Protein AF-A0A926AEH9-F1 (afdb_monomer)

Mean predicted aligned error: 18.4 Å

Nearest PDB structures (foldseek):
  3bgh-assembly1_A  TM=5.879E-01  e=1.615E-04  Helicobacter pylori 26695
  3bgh-assembly1_B  TM=5.789E-01  e=1.282E-04  Helicobacter pylori 26695
  2iqi-assembly6_F  TM=5.357E-01  e=1.524E-04  Xanthomonas campestris pv. campestris
  4uv2-assembly2_J  TM=6.130E-01  e=7.687E-04  Escherichia coli str. K-12 substr. MC4100
  4kwy-assembly1_A  TM=5.107E-01  e=3.423E-04  Caulobacter vibrioides CB15

Secondary structure (DSSP, 8-state):
---------------------------PPP-------PPPP---------EEEEEEEEEEE--TTHHHHHHHHHHHHHHHHHHHHHHTGGG-TTS-TTSHHHHHHHHHTTGGGTEEEEEEEEEEE-SSEEEEEEEEEEEHHHHHHHHHHTT-S---EEEEEE----SSSTTHHHHHHHHHHHHHHHHTT-EE-SSGGG-SEEEEEEEEEEEEEEEEEEETTEEEEEEEEEEEEEEEEEETTT--EEEEEEEEEEEEESSHHHHHHHHHHHHHHHHHHHHHHHHHTPPP--EEEEEEEEE---SHHHHHHHHHHHHTSTTEEEEEEEEEETTEEEEEEEEETTTHHHHHHHHHH-TTTGGG-EEEEEE-SSEEEEEEPPP-PPP-

pLDDT: mean 72.64, std 19.43, range [29.62, 95.75]

Radius of gyration: 34.16 Å; Cα contacts (8 Å, |Δi|>4): 675; chains: 1; bounding box: 111×76×85 Å

Foldseek 3Di:
DDDDDDDDDDDDDDDDDDDDDDDDDDDDDDDDDDDDPDDDPPPPPPPPLPWDKDKFKFKFWQDPVGPVVLVVRRVLRRLLRRLCQQQQVVQVPPPDDDCCVVVVCVSSVCSCPFKDFPDWPDWDDDPTMIMTMTIIIGRLVVSLVVCQVVVVQDQFEEEEDEDEDPDDDPCPLRVLLRVLLVVLLVVSRHHYDHDLVPGQKYKYKYKDWDDWDWDWDQDPVGIAIKIKTKIKMWIFIAGSVPRDTQDIDMFIAIAIDSDPVVRHSVRNSVRSNVVNNVVSSSVSRRNPLQWDWAKEKEAQCPDPVSVVLVLVLLCVQDFFPHKDWDDDPPRMTIITTGGGPVCLVCVQVCCQPPPSNVQFNWHWPDDPSRYTYIYTDHDPPPDD

Structure (mmCIF, N/CA/C/O backbone):
data_AF-A0A926AEH9-F1
#
_entry.id   AF-A0A926AEH9-F1
#
loop_
_atom_site.group_PDB
_atom_site.id
_atom_site.type_symbol
_atom_site.label_atom_id
_atom_site.label_alt_id
_atom_site.label_comp_id
_atom_site.label_asym_id
_atom_site.label_entity_id
_atom_site.label_seq_id
_atom_site.pdbx_PDB_ins_code
_atom_site.Cartn_x
_atom_site.Cartn_y
_atom_site.Cartn_z
_atom_site.occupancy
_atom_site.B_iso_or_equiv
_atom_site.auth_seq_id
_atom_site.auth_comp_id
_atom_site.auth_asym_id
_atom_site.auth_atom_id
_atom_site.pdbx_PDB_model_num
ATOM 1 N N . MET A 1 1 ? 61.933 42.808 -21.089 1.00 45.75 1 MET A N 1
ATOM 2 C CA . MET A 1 1 ? 63.412 42.833 -21.049 1.00 45.75 1 MET A CA 1
ATOM 3 C C . MET A 1 1 ? 63.857 42.773 -19.595 1.00 45.75 1 MET A C 1
ATOM 5 O O . MET A 1 1 ? 63.640 43.756 -18.914 1.00 45.75 1 MET A O 1
ATOM 9 N N . ILE A 1 2 ? 64.408 41.643 -19.134 1.00 37.06 2 ILE A N 1
ATOM 10 C CA . ILE A 1 2 ? 65.297 41.469 -17.962 1.00 37.06 2 ILE A CA 1
ATOM 11 C C . ILE A 1 2 ? 66.024 40.119 -18.168 1.00 37.06 2 ILE A C 1
ATOM 13 O O . ILE A 1 2 ? 65.448 39.181 -18.716 1.00 37.06 2 ILE A O 1
ATOM 17 N N . ARG A 1 3 ? 67.318 40.103 -17.830 1.00 37.69 3 ARG A N 1
ATOM 18 C CA . ARG A 1 3 ? 68.376 39.108 -18.108 1.00 37.69 3 ARG A CA 1
ATOM 19 C C . ARG A 1 3 ? 68.533 38.044 -17.003 1.00 37.69 3 ARG A C 1
ATOM 21 O O . ARG A 1 3 ? 68.368 38.403 -15.846 1.00 37.69 3 ARG A O 1
ATOM 28 N N . SER A 1 4 ? 69.045 36.857 -17.374 1.00 35.19 4 SER A N 1
ATOM 29 C CA . SER A 1 4 ? 70.216 36.093 -16.824 1.00 35.19 4 SER A CA 1
ATOM 30 C C . SER A 1 4 ? 70.003 34.586 -17.141 1.00 35.19 4 SER A C 1
ATOM 32 O O . SER A 1 4 ? 68.894 34.103 -16.964 1.00 35.19 4 SER A O 1
ATOM 34 N N . VAL A 1 5 ? 70.846 33.774 -17.811 1.00 38.03 5 VAL A N 1
ATOM 35 C CA . VAL A 1 5 ? 72.305 33.466 -17.835 1.00 38.03 5 VAL A CA 1
ATOM 36 C C . VAL A 1 5 ? 72.796 32.979 -16.457 1.00 38.03 5 VAL A C 1
ATOM 38 O O . VAL A 1 5 ? 72.728 33.755 -15.515 1.00 38.03 5 VAL A O 1
ATOM 41 N N . VAL A 1 6 ? 73.193 31.710 -16.230 1.00 35.88 6 VAL A N 1
ATOM 42 C CA . VAL A 1 6 ? 74.537 31.070 -16.409 1.00 35.88 6 VAL A CA 1
ATOM 43 C C . VAL A 1 6 ? 74.406 29.602 -15.879 1.00 35.88 6 VAL A C 1
ATOM 45 O O . VAL A 1 6 ? 73.816 29.428 -14.822 1.00 35.88 6 VAL A O 1
ATOM 48 N N . ARG A 1 7 ? 74.682 28.518 -16.642 1.00 33.72 7 ARG A N 1
ATOM 49 C CA . ARG A 1 7 ? 75.944 27.727 -16.858 1.00 33.72 7 ARG A CA 1
ATOM 50 C C . ARG A 1 7 ? 76.294 26.697 -15.735 1.00 33.72 7 ARG A C 1
ATOM 52 O O . ARG A 1 7 ? 76.619 27.112 -14.638 1.00 33.72 7 ARG A O 1
ATOM 59 N N . PHE A 1 8 ? 76.110 25.380 -15.974 1.00 32.62 8 PHE A N 1
ATOM 60 C CA . PHE A 1 8 ? 77.101 24.286 -16.263 1.00 32.62 8 PHE A CA 1
ATOM 61 C C . PHE A 1 8 ? 77.599 23.482 -15.008 1.00 32.62 8 PHE A C 1
ATOM 63 O O . PHE A 1 8 ? 77.404 23.956 -13.895 1.00 32.62 8 PHE A O 1
ATOM 70 N N . PRO A 1 9 ? 78.128 22.238 -15.161 1.00 59.69 9 PRO A N 1
ATOM 71 C CA . PRO A 1 9 ? 77.920 21.054 -14.320 1.00 59.69 9 PRO A CA 1
ATOM 72 C C . PRO A 1 9 ? 79.244 20.523 -13.719 1.00 59.69 9 PRO A C 1
ATOM 74 O O . PRO A 1 9 ? 80.305 21.061 -14.006 1.00 59.69 9 PRO A O 1
ATOM 77 N N . LEU A 1 10 ? 79.187 19.441 -12.938 1.00 35.03 10 LEU A N 1
ATOM 78 C CA . LEU A 1 10 ? 80.292 18.555 -12.507 1.00 35.03 10 LEU A CA 1
ATOM 79 C C . LEU A 1 10 ? 79.585 17.256 -12.036 1.00 35.03 10 LEU A C 1
ATOM 81 O O . LEU A 1 10 ? 78.614 17.355 -11.296 1.00 35.03 10 LEU A O 1
ATOM 85 N N . GLY A 1 11 ? 79.826 16.029 -12.526 1.00 30.83 11 GLY A N 1
ATOM 86 C CA . GLY A 1 11 ? 81.102 15.308 -12.628 1.00 30.83 11 GLY A CA 1
ATOM 87 C C . GLY A 1 11 ? 81.665 15.095 -11.217 1.00 30.83 11 GLY A C 1
ATOM 88 O O . GLY A 1 11 ? 81.949 16.079 -10.560 1.00 30.83 11 GLY A O 1
ATOM 89 N N . SER A 1 12 ? 81.892 13.926 -10.625 1.00 33.25 12 SER A N 1
ATOM 90 C CA . SER A 1 12 ? 81.857 12.505 -10.986 1.00 33.25 12 SER A CA 1
ATOM 91 C C . SER A 1 12 ? 82.331 11.729 -9.729 1.00 33.25 12 SER A C 1
ATOM 93 O O . SER A 1 12 ? 82.948 12.341 -8.861 1.00 33.25 12 SER A O 1
ATOM 95 N N . LEU A 1 13 ? 82.169 10.398 -9.731 1.00 31.88 13 LEU A N 1
ATOM 96 C CA . LEU A 1 13 ? 83.014 9.372 -9.074 1.00 31.88 13 LEU A CA 1
ATOM 97 C C . LEU A 1 13 ? 82.668 8.800 -7.676 1.00 31.88 13 LEU A C 1
ATOM 99 O O . LEU A 1 13 ? 82.542 9.505 -6.682 1.00 31.88 13 LEU A O 1
ATOM 103 N N . SER A 1 14 ? 82.734 7.456 -7.683 1.00 34.81 14 SER A N 1
ATOM 104 C CA . SER A 1 14 ? 83.094 6.493 -6.621 1.00 34.81 14 SER A CA 1
ATOM 105 C C . SER A 1 14 ? 81.955 5.950 -5.747 1.00 34.81 14 SER A C 1
ATOM 107 O O . SER A 1 14 ? 81.398 6.656 -4.922 1.00 34.81 14 SER A O 1
ATOM 109 N N . ALA A 1 15 ? 81.501 4.717 -6.027 1.00 33.94 15 ALA A N 1
ATOM 110 C CA . ALA A 1 15 ? 81.948 3.432 -5.432 1.00 33.94 15 ALA A CA 1
ATOM 111 C C . ALA A 1 15 ? 80.968 3.038 -4.296 1.00 33.94 15 ALA A C 1
ATOM 113 O O . ALA A 1 15 ? 80.579 3.886 -3.513 1.00 33.94 15 ALA A O 1
ATOM 114 N N . THR A 1 16 ? 80.454 1.818 -4.122 1.00 35.19 16 THR A N 1
ATOM 115 C CA . THR A 1 16 ? 81.106 0.503 -4.130 1.00 35.19 16 THR A CA 1
ATOM 116 C C . THR A 1 16 ? 80.019 -0.596 -4.073 1.00 35.19 16 THR A C 1
ATOM 118 O O . THR A 1 16 ? 78.899 -0.340 -3.644 1.00 35.19 16 THR A O 1
ATOM 121 N N . LEU A 1 17 ? 80.397 -1.799 -4.518 1.00 31.06 17 LEU A N 1
ATOM 122 C CA . LEU A 1 17 ? 79.712 -3.101 -4.563 1.00 31.06 17 LEU A CA 1
ATOM 123 C C . LEU A 1 17 ? 78.653 -3.435 -3.490 1.00 31.06 17 LEU A C 1
ATOM 125 O O . LEU A 1 17 ? 78.898 -3.210 -2.312 1.00 31.06 17 LEU A O 1
ATOM 129 N N . ALA A 1 18 ? 77.617 -4.191 -3.897 1.00 35.00 18 ALA A N 1
ATOM 130 C CA . ALA A 1 18 ? 77.317 -5.538 -3.363 1.00 35.00 18 ALA A CA 1
ATOM 131 C C . ALA A 1 18 ? 76.051 -6.156 -4.014 1.00 35.00 18 ALA A C 1
ATOM 133 O O . ALA A 1 18 ? 74.966 -5.619 -3.848 1.00 35.00 18 ALA A O 1
ATOM 134 N N . SER A 1 19 ? 76.242 -7.277 -4.741 1.00 39.41 19 SER A N 1
ATOM 135 C CA . SER A 1 19 ? 75.453 -8.546 -4.756 1.00 39.41 19 SER A CA 1
ATOM 136 C C . SER A 1 19 ? 73.905 -8.500 -4.658 1.00 39.41 19 SER A C 1
ATOM 138 O O . SER A 1 19 ? 73.362 -7.827 -3.802 1.00 39.41 19 SER A O 1
ATOM 140 N N . LEU A 1 20 ? 73.081 -9.277 -5.374 1.00 34.69 20 LEU A N 1
ATOM 141 C CA . LEU A 1 20 ? 73.194 -10.645 -5.898 1.00 34.69 20 LEU A CA 1
ATOM 142 C C . LEU A 1 20 ? 71.941 -10.931 -6.780 1.00 34.69 20 LEU A C 1
ATOM 144 O O . LEU A 1 20 ? 70.878 -10.378 -6.510 1.00 34.69 20 LEU A O 1
ATOM 148 N N . SER A 1 21 ? 72.060 -11.869 -7.731 1.00 40.59 21 SER A N 1
ATOM 149 C CA . SER A 1 21 ? 70.974 -12.656 -8.373 1.00 40.59 21 SER A CA 1
ATOM 150 C C . SER A 1 21 ? 70.329 -12.158 -9.688 1.00 40.59 21 SER A C 1
ATOM 152 O O . SER A 1 21 ? 69.246 -11.583 -9.731 1.00 40.59 21 SER A O 1
ATOM 154 N N . ALA A 1 22 ? 71.029 -12.503 -10.778 1.00 35.66 22 ALA A N 1
ATOM 155 C CA . ALA A 1 22 ? 70.567 -13.085 -12.057 1.00 35.66 22 ALA A CA 1
ATOM 156 C C . ALA A 1 22 ? 69.294 -13.977 -11.965 1.00 35.66 22 ALA A C 1
ATOM 158 O O . ALA A 1 22 ? 69.024 -14.507 -10.894 1.00 35.66 22 ALA A O 1
ATOM 159 N N . LEU A 1 23 ? 68.525 -14.350 -13.003 1.00 33.69 23 LEU A N 1
ATOM 160 C CA . LEU A 1 23 ? 68.394 -14.103 -14.457 1.00 33.69 23 LEU A CA 1
ATOM 161 C C . LEU A 1 23 ? 67.323 -15.129 -14.954 1.00 33.69 23 LEU A C 1
ATOM 163 O O . LEU A 1 23 ? 67.109 -16.136 -14.286 1.00 33.69 23 LEU A O 1
ATOM 167 N N . VAL A 1 24 ? 66.775 -14.934 -16.167 1.00 33.59 24 VAL A N 1
ATOM 168 C CA . VAL A 1 24 ? 66.118 -15.940 -17.058 1.00 33.59 24 VAL A CA 1
ATOM 169 C C . VAL A 1 24 ? 64.623 -16.193 -16.759 1.00 33.59 24 VAL A C 1
ATOM 171 O O . VAL A 1 24 ? 64.276 -16.799 -15.759 1.00 33.59 24 VAL A O 1
ATOM 174 N N . ALA A 1 25 ? 63.654 -15.620 -17.486 1.00 35.09 25 ALA A N 1
ATOM 175 C CA . ALA A 1 25 ? 63.212 -15.900 -18.867 1.00 35.09 25 ALA A CA 1
ATOM 176 C C . ALA A 1 25 ? 62.731 -17.345 -19.120 1.00 35.09 25 ALA A C 1
ATOM 178 O O . ALA A 1 25 ? 63.559 -18.227 -19.291 1.00 35.09 25 ALA A O 1
ATOM 179 N N . GLN A 1 26 ? 61.411 -17.560 -19.237 1.00 33.72 26 GLN A N 1
ATOM 180 C CA . GLN A 1 26 ? 60.750 -18.534 -20.138 1.00 33.72 26 GLN A CA 1
ATOM 181 C C . GLN A 1 26 ? 59.228 -18.509 -19.885 1.00 33.72 26 GLN A C 1
ATOM 183 O O . GLN A 1 26 ? 58.782 -18.578 -18.748 1.00 33.72 26 GLN A O 1
ATOM 188 N N . ALA A 1 27 ? 58.432 -18.132 -20.886 1.00 34.06 27 ALA A N 1
ATOM 189 C CA . ALA A 1 27 ? 57.779 -19.017 -21.861 1.00 34.06 27 ALA A CA 1
ATOM 190 C C . ALA A 1 27 ? 56.334 -19.336 -21.437 1.00 34.06 27 ALA A C 1
ATOM 192 O O . ALA A 1 27 ? 56.092 -20.090 -20.501 1.00 34.06 27 ALA A O 1
ATOM 193 N N . GLN A 1 28 ? 55.371 -18.738 -22.144 1.00 49.34 28 GLN A N 1
ATOM 194 C CA . GLN A 1 28 ? 53.970 -19.154 -22.095 1.00 49.34 28 GLN A CA 1
ATOM 195 C C . GLN A 1 28 ? 53.814 -20.470 -22.874 1.00 49.34 28 GLN A C 1
ATOM 197 O O . GLN A 1 28 ? 54.192 -20.504 -24.047 1.00 49.34 28 GLN A O 1
ATOM 202 N N . PRO A 1 29 ? 53.243 -21.533 -22.282 1.00 49.62 29 PRO A N 1
ATOM 203 C CA . PRO A 1 29 ? 52.754 -22.674 -23.043 1.00 49.62 29 PRO A CA 1
ATOM 204 C C . PRO A 1 29 ? 51.312 -22.436 -23.552 1.00 49.62 29 PRO A C 1
ATOM 206 O O . PRO A 1 29 ? 50.617 -21.544 -23.053 1.00 49.62 29 PRO A O 1
ATOM 209 N N . PRO A 1 30 ? 50.875 -23.190 -24.580 1.00 44.66 30 PRO A N 1
ATOM 210 C CA . PRO A 1 30 ? 49.692 -22.881 -25.378 1.00 44.66 30 PRO A CA 1
ATOM 211 C C . PRO A 1 30 ? 48.374 -23.350 -24.749 1.00 44.66 30 PRO A C 1
ATOM 213 O O . PRO A 1 30 ? 48.335 -24.198 -23.863 1.00 44.66 30 PRO A O 1
ATOM 216 N N . LEU A 1 31 ? 47.289 -22.788 -25.287 1.00 45.12 31 LEU A N 1
ATOM 217 C CA . LEU A 1 31 ? 45.889 -23.138 -25.056 1.00 45.12 31 LEU A CA 1
ATOM 218 C C . LEU A 1 31 ? 45.652 -24.658 -25.099 1.00 45.12 31 LEU A C 1
ATOM 220 O O . LEU A 1 31 ? 45.787 -25.279 -26.152 1.00 45.12 31 LEU A O 1
ATOM 224 N N . SER A 1 32 ? 45.199 -25.225 -23.982 1.00 32.47 32 SER A N 1
ATOM 225 C CA . SER A 1 32 ? 44.570 -26.545 -23.927 1.00 32.47 32 SER A CA 1
ATOM 226 C C . SER A 1 32 ? 43.083 -26.390 -23.616 1.00 32.47 32 SER A C 1
ATOM 228 O O . SER A 1 32 ? 42.678 -26.005 -22.520 1.00 32.47 32 SER A O 1
ATOM 230 N N . VAL A 1 33 ? 42.283 -26.678 -24.641 1.00 42.28 33 VAL A N 1
ATOM 231 C CA . VAL A 1 33 ? 40.850 -26.950 -24.575 1.00 42.28 33 VAL A CA 1
ATOM 232 C C . VAL A 1 33 ? 40.686 -28.350 -23.993 1.00 42.28 33 VAL A C 1
ATOM 234 O O . VAL A 1 33 ? 41.139 -29.290 -24.630 1.00 42.28 33 VAL A O 1
ATOM 237 N N . THR A 1 34 ? 40.085 -28.447 -22.805 1.00 30.30 34 THR A N 1
ATOM 238 C CA . THR A 1 34 ? 39.173 -29.497 -22.297 1.00 30.30 34 THR A CA 1
ATOM 239 C C . THR A 1 34 ? 39.176 -29.411 -20.773 1.00 30.30 34 THR A C 1
ATOM 241 O O . THR A 1 34 ? 40.115 -29.873 -20.139 1.00 30.30 34 THR A O 1
ATOM 244 N N . ASP A 1 35 ? 38.137 -28.824 -20.183 1.00 32.16 35 ASP A N 1
ATOM 245 C CA . ASP A 1 35 ? 37.274 -29.628 -19.321 1.00 32.16 35 ASP A CA 1
ATOM 246 C C . ASP A 1 35 ? 35.941 -28.924 -19.070 1.00 32.16 35 ASP A C 1
ATOM 248 O O . ASP A 1 35 ? 35.861 -27.728 -18.774 1.00 32.16 35 ASP A O 1
ATOM 252 N N . THR A 1 36 ? 34.884 -29.706 -19.233 1.00 42.00 36 THR A N 1
ATOM 253 C CA . THR A 1 36 ? 33.498 -29.364 -18.945 1.00 42.00 36 THR A CA 1
ATOM 254 C C . THR A 1 36 ? 33.350 -29.178 -17.437 1.00 42.00 36 THR A C 1
ATOM 256 O O . THR A 1 36 ? 33.034 -30.109 -16.704 1.00 42.00 36 THR A O 1
ATOM 259 N N . SER A 1 37 ? 33.565 -27.956 -16.962 1.00 34.88 37 SER A N 1
ATOM 260 C CA . SER A 1 37 ? 33.040 -27.504 -15.677 1.00 34.88 37 SER A CA 1
ATOM 261 C C . SER A 1 37 ? 31.656 -26.927 -15.939 1.00 34.88 37 SER A C 1
ATOM 263 O O . SER A 1 37 ? 31.505 -25.815 -16.450 1.00 34.88 37 SER A O 1
ATOM 265 N N . ALA A 1 38 ? 30.642 -27.751 -15.682 1.00 41.53 38 ALA A N 1
ATOM 266 C CA . ALA A 1 38 ? 29.250 -27.347 -15.708 1.00 41.53 38 ALA A CA 1
ATOM 267 C C . ALA A 1 38 ? 29.069 -26.044 -14.903 1.00 41.53 38 ALA A C 1
ATOM 269 O O . ALA A 1 38 ? 29.631 -25.929 -13.808 1.00 41.53 38 ALA A O 1
ATOM 270 N N . PRO A 1 39 ? 28.286 -25.066 -15.397 1.00 43.75 39 PRO A N 1
ATOM 271 C CA . PRO A 1 39 ? 27.885 -23.952 -14.555 1.00 43.75 39 PRO A CA 1
ATOM 272 C C . PRO A 1 39 ? 27.233 -24.528 -13.288 1.00 43.75 39 PRO A C 1
ATOM 274 O O . PRO A 1 39 ? 26.468 -25.496 -13.401 1.00 43.75 39 PRO A O 1
ATOM 277 N N . PRO A 1 40 ? 27.522 -23.985 -12.087 1.00 44.44 40 PRO A N 1
ATOM 278 C CA . PRO A 1 40 ? 26.783 -24.377 -10.895 1.00 44.44 40 PRO A CA 1
ATOM 279 C C . PRO A 1 40 ? 25.294 -24.263 -11.228 1.00 44.44 40 PRO A C 1
ATOM 281 O O . PRO A 1 40 ? 24.922 -23.307 -11.925 1.00 44.44 40 PRO A O 1
ATOM 284 N N . PRO A 1 41 ? 24.452 -25.231 -10.813 1.00 37.28 41 PRO A N 1
ATOM 285 C CA . PRO A 1 41 ? 23.036 -25.163 -11.104 1.00 37.28 41 PRO A CA 1
ATOM 286 C C . PRO A 1 41 ? 22.587 -23.786 -10.652 1.00 37.28 41 PRO A C 1
ATOM 288 O O . PRO A 1 41 ? 22.817 -23.397 -9.505 1.00 37.28 41 PRO A O 1
ATOM 291 N N . VAL A 1 42 ? 22.036 -23.026 -11.598 1.00 36.84 42 VAL A N 1
ATOM 292 C CA . VAL A 1 42 ? 21.240 -21.854 -11.291 1.00 36.84 42 VAL A CA 1
ATOM 293 C C . VAL A 1 42 ? 20.186 -22.361 -10.329 1.00 36.84 42 VAL A C 1
ATOM 295 O O . VAL A 1 42 ? 19.178 -22.941 -10.727 1.00 36.84 42 VAL A O 1
ATOM 298 N N . THR A 1 43 ? 20.464 -22.227 -9.033 1.00 29.62 43 THR A N 1
ATOM 299 C CA . THR A 1 43 ? 19.440 -22.286 -8.018 1.00 29.62 43 THR A CA 1
ATOM 300 C C . THR A 1 43 ? 18.472 -21.241 -8.507 1.00 29.62 43 THR A C 1
ATOM 302 O O . THR A 1 43 ? 18.795 -20.051 -8.533 1.00 29.62 43 THR A O 1
ATOM 305 N N . ALA A 1 44 ? 17.346 -21.707 -9.038 1.00 34.09 44 ALA A N 1
ATOM 306 C CA . ALA A 1 44 ? 16.206 -20.872 -9.277 1.00 34.09 44 ALA A CA 1
ATOM 307 C C . ALA A 1 44 ? 15.962 -20.215 -7.925 1.00 34.09 44 ALA A C 1
ATOM 309 O O . ALA A 1 44 ? 15.451 -20.843 -6.996 1.00 34.09 44 ALA A O 1
ATOM 310 N N . THR A 1 45 ? 16.442 -18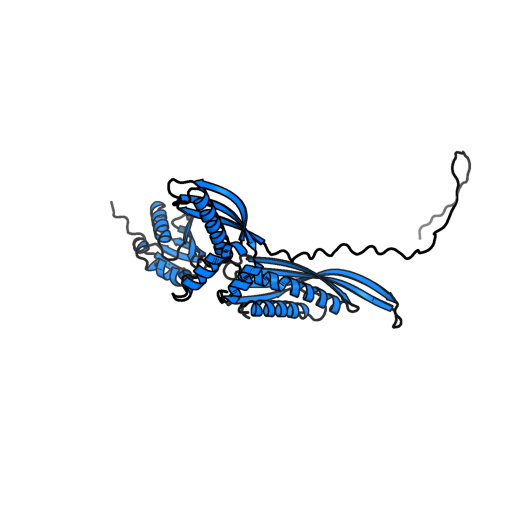.981 -7.785 1.00 29.64 45 THR A N 1
ATOM 311 C CA . THR A 1 45 ? 15.995 -18.066 -6.760 1.00 29.64 45 THR A CA 1
ATOM 312 C C . THR A 1 45 ? 14.526 -17.927 -7.072 1.00 29.64 45 THR A C 1
ATOM 314 O O . THR A 1 45 ? 14.121 -17.129 -7.916 1.00 29.64 45 THR A O 1
ATOM 317 N N . VAL A 1 46 ? 13.742 -18.815 -6.461 1.00 34.00 46 VAL A N 1
ATOM 318 C CA . VAL A 1 46 ? 12.318 -18.653 -6.265 1.00 34.00 46 VAL A CA 1
ATOM 319 C C . VAL A 1 46 ? 12.209 -17.213 -5.815 1.00 34.00 46 VAL A C 1
ATOM 321 O O . VAL A 1 46 ? 12.761 -16.853 -4.771 1.00 34.00 46 VAL A O 1
ATOM 324 N N . ALA A 1 47 ? 11.645 -16.377 -6.695 1.00 36.69 47 ALA A N 1
ATOM 325 C CA . ALA A 1 47 ? 11.407 -14.967 -6.436 1.00 36.69 47 ALA A CA 1
ATOM 326 C C . ALA A 1 47 ? 10.970 -14.865 -4.982 1.00 36.69 47 ALA A C 1
ATOM 328 O O . ALA A 1 47 ? 10.076 -15.650 -4.646 1.00 36.69 47 ALA A O 1
ATOM 329 N N . PRO A 1 48 ? 11.600 -14.021 -4.136 1.00 39.91 48 PRO A N 1
ATOM 330 C CA . PRO A 1 48 ? 11.279 -13.996 -2.723 1.00 39.91 48 PRO A CA 1
ATOM 331 C C . PRO A 1 48 ? 9.769 -13.888 -2.665 1.00 39.91 48 PRO A C 1
ATOM 333 O O . PRO A 1 48 ? 9.197 -12.908 -3.146 1.00 39.91 48 PRO A O 1
ATOM 336 N N . SER A 1 49 ? 9.123 -14.970 -2.226 1.00 46.50 49 SER A N 1
ATOM 337 C CA . SER A 1 49 ? 7.731 -14.912 -1.846 1.00 46.50 49 SER A CA 1
ATOM 338 C C . SER A 1 49 ? 7.751 -13.781 -0.848 1.00 46.50 49 SER A C 1
ATOM 340 O O . SER A 1 49 ? 8.469 -13.885 0.148 1.00 46.50 49 SER A O 1
ATOM 342 N N . GLU A 1 50 ? 7.160 -12.648 -1.207 1.00 61.12 50 GLU A N 1
ATOM 343 C CA . GLU A 1 50 ? 7.200 -11.473 -0.366 1.00 61.12 50 GLU A CA 1
ATOM 344 C C . GLU A 1 50 ? 6.503 -11.915 0.916 1.00 61.12 50 GLU A C 1
ATOM 346 O O . GLU A 1 50 ? 5.321 -12.254 0.920 1.00 61.12 50 GLU A O 1
ATOM 351 N N . VAL A 1 51 ? 7.309 -12.165 1.941 1.00 64.31 51 VAL A N 1
ATOM 352 C CA . VAL A 1 51 ? 6.882 -12.806 3.171 1.00 64.31 51 VAL A CA 1
ATOM 353 C C . VAL A 1 51 ? 6.798 -11.681 4.172 1.00 64.31 51 VAL A C 1
ATOM 355 O O . VAL A 1 51 ? 7.801 -11.046 4.504 1.00 64.31 51 VAL A O 1
ATOM 358 N N . ARG A 1 52 ? 5.581 -11.411 4.630 1.00 69.88 52 ARG A N 1
ATOM 359 C CA . ARG A 1 52 ? 5.327 -10.377 5.623 1.00 69.88 52 ARG A CA 1
ATOM 360 C C . ARG A 1 52 ? 5.250 -11.005 6.999 1.00 69.88 52 ARG A C 1
ATOM 362 O O . ARG A 1 52 ? 4.506 -11.956 7.220 1.00 69.88 52 ARG A O 1
ATOM 369 N N . GLU A 1 53 ? 6.002 -10.448 7.934 1.00 78.88 53 GLU A N 1
ATOM 370 C CA . GLU A 1 53 ? 5.982 -10.888 9.322 1.00 78.88 53 GLU A CA 1
ATOM 371 C C . GLU A 1 53 ? 4.895 -10.142 10.100 1.00 78.88 53 GLU A C 1
ATOM 373 O O . GLU A 1 53 ? 4.879 -8.910 10.143 1.00 78.88 53 GLU A O 1
ATOM 378 N N . VAL A 1 54 ? 3.969 -10.885 10.708 1.00 78.38 54 VAL A N 1
ATOM 379 C CA . VAL A 1 54 ? 2.832 -10.327 11.452 1.00 78.38 54 VAL A CA 1
ATOM 380 C C . VAL A 1 54 ? 2.678 -11.039 12.789 1.00 78.38 54 VAL A C 1
ATOM 382 O O . VAL A 1 54 ? 2.829 -12.255 12.895 1.00 78.38 54 VAL A O 1
ATOM 385 N N . VAL A 1 55 ? 2.367 -10.268 13.832 1.00 81.88 55 VAL A N 1
ATOM 386 C CA . VAL A 1 55 ? 2.090 -10.801 15.169 1.00 81.88 55 VAL A CA 1
ATOM 387 C C . VAL A 1 55 ? 0.584 -10.899 15.388 1.00 81.88 55 VAL A C 1
ATOM 389 O O . VAL A 1 55 ? -0.148 -9.906 15.299 1.00 81.88 55 VAL A O 1
ATOM 392 N N . ALA A 1 56 ? 0.115 -12.097 15.722 1.00 81.25 56 ALA A N 1
ATOM 393 C CA . ALA A 1 56 ? -1.293 -12.378 15.950 1.00 81.25 56 ALA A CA 1
ATOM 394 C C . ALA A 1 56 ? -1.509 -13.212 17.214 1.00 81.25 56 ALA A C 1
ATOM 396 O O . ALA A 1 56 ? -0.611 -13.883 17.718 1.00 81.25 56 ALA A O 1
ATOM 397 N N . THR A 1 57 ? -2.716 -13.112 17.757 1.00 82.88 57 THR A N 1
ATOM 398 C CA . THR A 1 57 ? -3.147 -13.807 18.970 1.00 82.88 57 THR A CA 1
ATOM 399 C C . THR A 1 57 ? -4.312 -14.708 18.617 1.00 82.88 57 THR A C 1
ATOM 401 O O . THR A 1 57 ? -5.202 -14.265 17.895 1.00 82.88 57 THR A O 1
ATOM 404 N N . GLY A 1 58 ? -4.321 -15.933 19.122 1.00 84.56 58 GLY A N 1
ATOM 405 C CA . GLY A 1 58 ? -5.417 -16.880 18.962 1.00 84.56 58 GLY A CA 1
ATOM 406 C C . GLY A 1 58 ? -5.818 -17.466 20.306 1.00 84.56 58 GLY A C 1
ATOM 407 O O . GLY A 1 58 ? -4.988 -17.594 21.207 1.00 84.56 58 GLY A O 1
ATOM 408 N N . THR A 1 59 ? -7.098 -17.789 20.437 1.00 84.81 59 THR A N 1
ATOM 409 C CA . THR A 1 59 ? -7.689 -18.372 21.641 1.00 84.81 59 THR A CA 1
ATOM 410 C C . THR A 1 59 ? -8.467 -19.626 21.266 1.00 84.81 59 THR A C 1
ATOM 412 O O . THR A 1 59 ? -9.100 -19.674 20.210 1.00 84.81 59 THR A O 1
ATOM 415 N N . ALA A 1 60 ? -8.413 -20.652 22.111 1.00 85.31 60 ALA A N 1
ATOM 416 C CA . ALA A 1 60 ? -9.215 -21.861 21.942 1.00 85.31 60 ALA A CA 1
ATOM 417 C C . ALA A 1 60 ? -9.612 -22.453 23.295 1.00 85.31 60 ALA A C 1
ATOM 419 O O . ALA A 1 60 ? -8.826 -22.429 24.242 1.00 85.31 60 ALA A O 1
ATOM 420 N N . ALA A 1 61 ? -10.829 -22.990 23.377 1.00 84.56 61 ALA A N 1
ATOM 421 C CA . ALA A 1 61 ? -11.342 -23.622 24.587 1.00 84.56 61 ALA A CA 1
ATOM 422 C C . ALA A 1 61 ? -10.655 -24.970 24.860 1.00 84.56 61 ALA A C 1
ATOM 424 O O . ALA A 1 61 ? -10.339 -25.725 23.934 1.00 84.56 61 ALA A O 1
ATOM 425 N N . ILE A 1 62 ? -10.447 -25.282 26.139 1.00 82.75 62 ILE A N 1
ATOM 426 C CA . ILE A 1 62 ? -9.912 -26.568 26.591 1.00 82.75 62 ILE A CA 1
ATOM 427 C C . ILE A 1 62 ? -11.077 -27.559 26.667 1.00 82.75 62 ILE A C 1
ATOM 429 O O . ILE A 1 62 ? -11.802 -27.615 27.653 1.00 82.75 62 ILE A O 1
ATOM 433 N N . GLY A 1 63 ? -11.291 -28.300 25.578 1.00 76.50 63 GLY A N 1
ATOM 434 C CA . GLY A 1 63 ? -12.309 -29.351 25.487 1.00 76.50 63 GLY A CA 1
ATOM 435 C C . GLY A 1 63 ? -11.785 -30.745 25.855 1.00 76.50 63 GLY A C 1
ATOM 436 O O . GLY A 1 63 ? -10.734 -30.903 26.475 1.00 76.50 63 GLY A O 1
ATOM 437 N N . THR A 1 64 ? -12.481 -31.784 25.387 1.00 68.88 64 THR A N 1
ATOM 438 C CA . THR A 1 64 ? -12.159 -33.205 25.645 1.00 68.88 64 THR A CA 1
ATOM 439 C C . THR A 1 64 ? -10.774 -33.646 25.152 1.00 68.88 64 THR A C 1
ATOM 441 O O . THR A 1 64 ? -10.235 -34.629 25.649 1.00 68.88 64 THR A O 1
ATOM 444 N N . GLY A 1 65 ? -10.167 -32.911 24.212 1.00 69.81 65 GLY A N 1
ATOM 445 C CA . GLY A 1 65 ? -8.810 -33.155 23.699 1.00 69.81 65 GLY A CA 1
ATOM 446 C C . GLY A 1 65 ? -7.669 -32.586 24.559 1.00 69.81 65 GLY A C 1
ATOM 447 O O . GLY A 1 65 ? -6.502 -32.704 24.180 1.00 69.81 65 GLY A O 1
ATOM 448 N N . GLY A 1 66 ? -7.983 -31.948 25.691 1.00 83.31 66 GLY A N 1
ATOM 449 C CA . GLY A 1 66 ? -7.004 -31.415 26.638 1.00 83.31 66 GLY A CA 1
ATOM 450 C C . GLY A 1 66 ? -6.218 -30.193 26.141 1.00 83.31 66 GLY A C 1
ATOM 451 O O . GLY A 1 66 ? -6.467 -29.628 25.072 1.00 83.31 66 GLY A O 1
ATOM 452 N N . VAL A 1 67 ? -5.233 -29.779 26.944 1.00 82.56 67 VAL A N 1
ATOM 453 C CA . VAL A 1 67 ? -4.448 -28.546 26.733 1.00 82.56 67 VAL A CA 1
ATOM 454 C C . VAL A 1 67 ? -3.666 -28.570 25.415 1.00 82.56 67 VAL A C 1
ATOM 456 O O . VAL A 1 67 ? -3.543 -27.541 24.757 1.00 82.56 67 VAL A O 1
ATOM 459 N N . LEU A 1 68 ? -3.175 -29.736 24.975 1.00 83.88 68 LEU A N 1
ATOM 460 C CA . LEU A 1 68 ? -2.415 -29.855 23.725 1.00 83.88 68 LEU A CA 1
ATOM 461 C C . LEU A 1 68 ? -3.289 -29.615 22.483 1.00 83.88 68 LEU A C 1
ATOM 463 O O . LEU A 1 68 ? -2.854 -28.935 21.551 1.00 83.88 68 LEU A O 1
ATOM 467 N N . ALA A 1 69 ? -4.516 -30.143 22.466 1.00 82.31 69 ALA A N 1
ATOM 468 C CA . ALA A 1 69 ? -5.455 -29.900 21.374 1.00 82.31 69 ALA A CA 1
ATOM 469 C C . ALA A 1 69 ? -5.900 -28.431 21.348 1.00 82.31 69 ALA A C 1
ATOM 471 O O . ALA A 1 69 ? -5.905 -27.811 20.284 1.00 82.31 69 ALA A O 1
ATOM 472 N N . ALA A 1 70 ? -6.178 -27.852 22.521 1.00 83.19 70 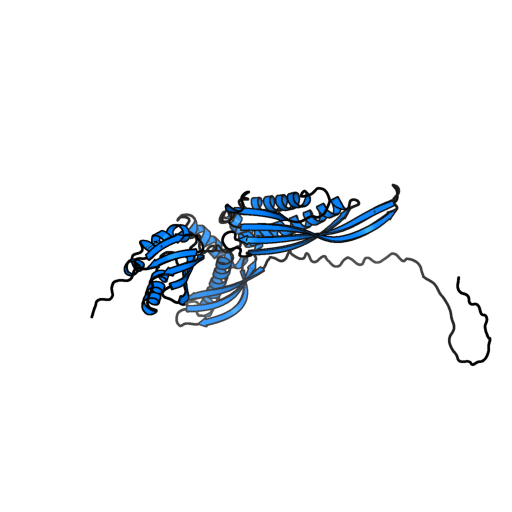ALA A N 1
ATOM 473 C CA . ALA A 1 70 ? -6.497 -26.433 22.654 1.00 83.19 70 ALA A CA 1
ATOM 474 C C . ALA A 1 70 ? -5.336 -25.538 22.193 1.00 83.19 70 ALA A C 1
ATOM 476 O O . ALA A 1 70 ? -5.558 -24.572 21.470 1.00 83.19 70 ALA A O 1
ATOM 477 N N . ARG A 1 71 ? -4.085 -25.891 22.511 1.00 83.88 71 ARG A N 1
ATOM 478 C CA . ARG A 1 71 ? -2.891 -25.179 22.031 1.00 83.88 71 ARG A CA 1
ATOM 479 C C . ARG A 1 71 ? -2.807 -25.176 20.506 1.00 83.88 71 ARG A C 1
ATOM 481 O O . ARG A 1 71 ? -2.676 -24.107 19.920 1.00 83.88 71 ARG A O 1
ATOM 488 N N . ARG A 1 72 ? -2.933 -26.340 19.856 1.00 83.56 72 ARG A N 1
ATOM 489 C CA . ARG A 1 72 ? -2.905 -26.435 18.382 1.00 83.56 72 ARG A CA 1
ATOM 490 C C . ARG A 1 72 ? -4.052 -25.654 17.737 1.00 83.56 72 ARG A C 1
ATOM 492 O O . ARG A 1 72 ? -3.844 -24.965 16.744 1.00 83.56 72 ARG A O 1
ATOM 499 N N . ALA A 1 73 ? -5.246 -25.701 18.328 1.00 82.31 73 ALA A N 1
ATOM 500 C CA . ALA A 1 73 ? -6.394 -24.931 17.856 1.00 82.31 73 ALA A CA 1
ATOM 501 C C . ALA A 1 73 ? -6.196 -23.412 18.026 1.00 82.31 73 ALA A C 1
ATOM 503 O O . ALA A 1 73 ? -6.554 -22.640 17.135 1.00 82.31 73 ALA A O 1
ATOM 504 N N . ALA A 1 74 ? -5.585 -22.977 19.132 1.00 83.25 74 ALA A N 1
ATOM 505 C CA . ALA A 1 74 ? -5.252 -21.577 19.378 1.00 83.25 74 ALA A CA 1
ATOM 506 C C . ALA A 1 74 ? -4.151 -21.077 18.429 1.00 83.25 74 ALA A C 1
ATOM 508 O O . ALA A 1 74 ? -4.237 -19.953 17.942 1.00 83.25 74 ALA A O 1
ATOM 509 N N . GLU A 1 75 ? -3.154 -21.906 18.107 1.00 82.81 75 GLU A N 1
ATOM 510 C CA . GLU A 1 75 ? -2.139 -21.607 17.088 1.00 82.81 75 GLU A CA 1
ATOM 511 C C . GLU A 1 75 ? -2.756 -21.465 15.696 1.00 82.81 75 GLU A C 1
ATOM 513 O O . GLU A 1 75 ? -2.503 -20.468 15.020 1.00 82.81 75 GLU A O 1
ATOM 518 N N . ALA A 1 76 ? -3.625 -22.397 15.297 1.00 79.44 76 ALA A N 1
ATOM 519 C CA . ALA A 1 76 ? -4.360 -22.305 14.038 1.00 79.44 76 ALA A CA 1
ATOM 520 C C . ALA A 1 76 ? -5.222 -21.031 13.982 1.00 79.44 76 ALA A C 1
ATOM 522 O O . ALA A 1 76 ? -5.216 -20.317 12.978 1.00 79.44 76 ALA A O 1
ATOM 523 N N . GLN A 1 77 ? -5.900 -20.675 15.080 1.00 81.38 77 GLN A N 1
ATOM 524 C CA . GLN A 1 77 ? -6.638 -19.413 15.179 1.00 81.38 77 GLN A CA 1
ATOM 525 C C . GLN A 1 77 ? -5.717 -18.190 15.085 1.00 81.38 77 GLN A C 1
ATOM 527 O O . GLN A 1 77 ? -6.079 -17.193 14.466 1.00 81.38 77 GLN A O 1
ATOM 532 N N . ALA A 1 78 ? -4.526 -18.244 15.676 1.00 81.81 78 ALA A N 1
ATOM 533 C CA . ALA A 1 78 ? -3.572 -17.147 15.619 1.00 81.81 78 ALA A CA 1
ATOM 534 C C . ALA A 1 78 ? -3.021 -16.952 14.194 1.00 81.81 78 ALA A C 1
ATOM 536 O O . ALA A 1 78 ? -2.925 -15.813 13.739 1.00 81.81 78 ALA A O 1
ATOM 537 N N . LEU A 1 79 ? -2.726 -18.036 13.465 1.00 80.94 79 LEU A N 1
ATOM 538 C CA . LEU A 1 79 ? -2.329 -17.985 12.051 1.00 80.94 79 LEU A CA 1
ATOM 539 C C . LEU A 1 79 ? -3.457 -17.435 11.166 1.00 80.94 79 LEU A C 1
ATOM 541 O O . LEU A 1 79 ? -3.200 -16.559 10.341 1.00 80.94 79 LEU A O 1
ATOM 545 N N . ARG A 1 80 ? -4.712 -17.852 11.395 1.00 76.44 80 ARG A N 1
ATOM 546 C CA . ARG A 1 80 ? -5.895 -17.256 10.742 1.00 76.44 80 ARG A CA 1
ATOM 547 C C . ARG A 1 80 ? -5.959 -15.750 10.964 1.00 76.44 80 ARG A C 1
ATOM 549 O O . ARG A 1 80 ? -5.972 -14.983 10.006 1.00 76.44 80 ARG A O 1
ATOM 556 N N . ASN A 1 81 ? -5.881 -15.325 12.221 1.00 76.81 81 ASN A N 1
ATOM 557 C CA . ASN A 1 81 ? -5.905 -13.912 12.584 1.00 76.81 81 ASN A CA 1
ATOM 558 C C . ASN A 1 81 ? -4.725 -13.138 11.962 1.00 76.81 81 ASN A C 1
ATOM 560 O O . ASN A 1 81 ? -4.855 -11.949 11.676 1.00 76.81 81 ASN A O 1
ATOM 564 N N . ALA A 1 82 ? -3.570 -13.777 11.738 1.00 77.12 82 ALA A N 1
ATOM 565 C CA . ALA A 1 82 ? -2.441 -13.164 11.039 1.00 77.12 82 ALA A CA 1
ATOM 566 C C . ALA A 1 82 ? -2.740 -12.932 9.550 1.00 77.12 82 ALA A C 1
ATOM 568 O O . ALA A 1 82 ? -2.483 -11.836 9.048 1.00 77.12 82 ALA A O 1
ATOM 569 N N . VAL A 1 83 ? -3.321 -13.918 8.857 1.00 73.25 83 VAL A N 1
ATOM 570 C CA . VAL A 1 83 ? -3.760 -13.782 7.455 1.00 73.25 83 VAL A CA 1
ATOM 571 C C . VAL A 1 83 ? -4.842 -12.708 7.340 1.00 73.25 83 VAL A C 1
ATOM 573 O O . VAL A 1 83 ? -4.753 -11.828 6.486 1.00 73.25 83 VAL A O 1
ATOM 576 N N . GLU A 1 84 ? -5.821 -12.701 8.239 1.00 69.25 84 GLU A N 1
ATOM 577 C CA . GLU A 1 84 ? -6.905 -11.710 8.259 1.00 69.25 84 GLU A CA 1
ATOM 578 C C . GLU A 1 84 ? -6.396 -10.285 8.504 1.00 69.25 84 GLU A C 1
ATOM 580 O O . GLU A 1 84 ? -6.773 -9.365 7.781 1.00 69.25 84 GLU A O 1
ATOM 585 N N . LYS A 1 85 ? -5.483 -10.089 9.465 1.00 69.75 85 LYS A N 1
ATOM 586 C CA . LYS A 1 85 ? -4.831 -8.787 9.698 1.00 69.75 85 LYS A CA 1
ATOM 587 C C . LYS A 1 85 ? -3.986 -8.329 8.514 1.00 69.75 85 LYS A C 1
ATOM 589 O O . LYS A 1 85 ? -3.849 -7.130 8.292 1.00 69.75 85 LYS A O 1
ATOM 594 N N . THR A 1 86 ? -3.409 -9.273 7.775 1.00 68.31 86 THR A N 1
ATOM 595 C CA . THR A 1 86 ? -2.601 -8.977 6.586 1.00 68.31 86 THR A CA 1
ATOM 596 C C . THR A 1 86 ? -3.474 -8.589 5.394 1.00 68.31 86 THR A C 1
ATOM 598 O O . THR A 1 86 ? -3.086 -7.724 4.622 1.00 68.31 86 THR A O 1
ATOM 601 N N . THR A 1 87 ? -4.653 -9.198 5.260 1.00 60.53 87 THR A N 1
ATOM 602 C CA . THR A 1 87 ? -5.576 -9.010 4.123 1.00 60.53 87 THR A CA 1
ATOM 603 C C . THR A 1 87 ? -6.662 -7.964 4.352 1.00 60.53 87 THR A C 1
ATOM 605 O O . THR A 1 87 ? -7.288 -7.519 3.397 1.00 60.53 87 THR A O 1
ATOM 608 N N . GLY A 1 88 ? -6.936 -7.584 5.602 1.00 55.41 88 GLY A N 1
ATOM 609 C CA . GLY A 1 88 ? -8.018 -6.655 5.940 1.00 55.41 88 GLY A CA 1
ATOM 610 C C . GLY A 1 88 ? -9.434 -7.231 5.771 1.00 55.41 88 GLY A C 1
ATOM 611 O O . GLY A 1 88 ? -10.405 -6.477 5.816 1.00 55.41 88 GLY A O 1
ATOM 612 N N . VAL A 1 89 ? -9.588 -8.554 5.602 1.00 51.44 89 VAL A N 1
ATOM 613 C CA . VAL A 1 89 ? -10.897 -9.227 5.411 1.00 51.44 89 VAL A CA 1
ATOM 614 C C . VAL A 1 89 ? -11.841 -9.032 6.607 1.00 51.44 89 VAL A C 1
ATOM 616 O O . VAL A 1 89 ? -13.059 -9.124 6.456 1.00 51.44 89 VAL A O 1
ATOM 619 N N . PHE A 1 90 ? -11.317 -8.659 7.777 1.00 38.69 90 PHE A N 1
ATOM 620 C CA . PHE A 1 90 ? -12.126 -8.433 8.975 1.00 38.69 90 PHE A CA 1
ATOM 621 C C . PHE A 1 90 ? -13.091 -7.230 8.872 1.00 38.69 90 PHE A C 1
ATOM 623 O O . PHE A 1 90 ? -14.029 -7.150 9.661 1.00 38.69 90 PHE A O 1
ATOM 630 N N . VAL A 1 91 ? -12.930 -6.315 7.901 1.00 41.91 91 VAL A N 1
ATOM 631 C CA . VAL A 1 91 ? -13.709 -5.050 7.863 1.00 41.91 91 VAL A CA 1
ATOM 632 C C . VAL A 1 91 ? -14.577 -4.860 6.617 1.00 41.91 91 VAL A C 1
ATOM 634 O O . VAL A 1 91 ? -15.276 -3.862 6.457 1.00 41.91 91 VAL A O 1
ATOM 637 N N . SER A 1 92 ? -14.692 -5.880 5.772 1.00 35.38 92 SER A N 1
ATOM 638 C CA . SER A 1 92 ? -15.732 -5.912 4.729 1.00 35.38 92 SER A CA 1
ATOM 639 C C . SER A 1 92 ? -17.030 -6.583 5.210 1.00 35.38 92 SER A C 1
ATOM 641 O O . SER A 1 92 ? -17.766 -7.152 4.412 1.00 35.38 92 SER A O 1
ATOM 643 N N . ALA A 1 93 ? -17.365 -6.495 6.505 1.00 32.34 93 ALA A N 1
ATOM 644 C CA . ALA A 1 93 ? -18.649 -6.973 7.038 1.00 32.34 93 ALA A CA 1
ATOM 645 C C . ALA A 1 93 ? -19.861 -6.135 6.568 1.00 32.34 93 ALA A C 1
ATOM 647 O O . ALA A 1 93 ? -21.002 -6.461 6.891 1.00 32.34 93 ALA A O 1
ATOM 648 N N . ARG A 1 94 ? -19.634 -5.064 5.788 1.00 37.28 94 ARG A N 1
ATOM 649 C CA . ARG A 1 94 ? -20.689 -4.169 5.293 1.00 37.28 94 ARG A CA 1
ATOM 650 C C . ARG A 1 94 ? -21.076 -4.341 3.822 1.00 37.28 94 ARG A C 1
ATOM 652 O O . ARG A 1 94 ? -21.779 -3.488 3.290 1.00 37.28 94 ARG A O 1
ATOM 659 N N . THR A 1 95 ? -20.733 -5.459 3.183 1.00 36.47 95 THR A N 1
ATOM 660 C CA . THR A 1 95 ? -21.393 -5.862 1.926 1.00 36.47 95 THR A CA 1
ATOM 661 C C . THR A 1 95 ? -22.169 -7.166 2.139 1.00 36.47 95 THR A C 1
ATOM 663 O O . THR A 1 95 ? -21.689 -8.259 1.876 1.00 36.47 95 THR A O 1
ATOM 666 N N . LEU A 1 96 ? -23.358 -6.998 2.725 1.00 36.34 96 LEU A N 1
ATOM 667 C CA . LEU A 1 96 ? -24.570 -7.832 2.665 1.00 36.34 96 LEU A CA 1
ATOM 668 C C . LEU A 1 96 ? -24.426 -9.367 2.451 1.00 36.34 96 LEU A C 1
ATOM 670 O O . LEU A 1 96 ? -24.262 -9.884 1.350 1.00 36.34 96 LEU A O 1
ATOM 674 N N . THR A 1 97 ? -24.588 -10.084 3.568 1.00 48.19 97 THR A N 1
ATOM 675 C CA . THR A 1 97 ? -25.508 -11.218 3.851 1.00 48.19 97 THR A CA 1
ATOM 676 C C . THR A 1 97 ? -25.683 -12.454 2.954 1.00 48.19 97 THR A C 1
ATOM 678 O O . THR A 1 97 ? -26.438 -13.326 3.378 1.00 48.19 97 THR A O 1
ATOM 681 N N . GLN A 1 98 ? -24.992 -12.653 1.826 1.00 38.44 98 GLN A N 1
ATOM 682 C CA . GLN A 1 98 ? -25.137 -13.926 1.072 1.00 38.44 98 GLN A CA 1
ATOM 683 C C . GLN A 1 98 ? -23.837 -14.689 0.773 1.00 38.44 98 GLN A C 1
ATOM 685 O O . GLN A 1 98 ? -23.865 -15.916 0.740 1.00 38.44 98 GLN A O 1
ATOM 690 N N . ASN A 1 99 ? -22.676 -14.027 0.711 1.00 36.25 99 ASN A N 1
ATOM 691 C CA . ASN A 1 99 ? -21.402 -14.704 0.395 1.00 36.25 99 ASN A CA 1
ATOM 692 C C . ASN A 1 99 ? -20.468 -14.919 1.602 1.00 36.25 99 ASN A C 1
ATOM 694 O O . ASN A 1 99 ? -19.432 -15.571 1.477 1.00 36.25 99 ASN A O 1
ATOM 698 N N . TYR A 1 100 ? -20.827 -14.421 2.791 1.00 38.16 100 TYR A N 1
ATOM 699 C CA . TYR A 1 100 ? -19.956 -14.473 3.974 1.00 38.16 100 TYR A CA 1
ATOM 700 C C . TYR A 1 100 ? -19.727 -15.896 4.496 1.00 38.16 100 TYR A C 1
ATOM 702 O O . TYR A 1 100 ? -18.626 -16.206 4.937 1.00 38.16 100 TYR A O 1
ATOM 710 N N . VAL A 1 101 ? -20.727 -16.782 4.409 1.00 44.62 101 VAL A N 1
ATOM 711 C CA . VAL A 1 101 ? -20.564 -18.179 4.845 1.00 44.62 101 VAL A CA 1
ATOM 712 C C . VAL A 1 101 ? -19.530 -18.882 3.968 1.00 44.62 101 VAL A C 1
ATOM 714 O O . VAL A 1 101 ? -18.623 -19.490 4.508 1.00 44.62 101 VAL A O 1
ATOM 717 N N . LEU A 1 102 ? -19.574 -18.702 2.644 1.00 46.12 102 LEU A N 1
ATOM 718 C CA . LEU A 1 102 ? -18.633 -19.330 1.708 1.00 46.12 102 LEU A CA 1
ATOM 719 C C . LEU A 1 102 ? -17.215 -18.744 1.801 1.00 46.12 102 LEU A C 1
ATOM 721 O O . LEU A 1 102 ? -16.240 -19.487 1.734 1.00 46.12 102 LEU A O 1
ATOM 725 N N . VAL A 1 103 ? -17.080 -17.428 1.987 1.00 40.88 103 VAL A N 1
ATOM 726 C CA . VAL A 1 103 ? -15.770 -16.764 2.120 1.00 40.88 103 VAL A CA 1
ATOM 727 C C . VAL A 1 103 ? -15.122 -17.076 3.466 1.00 40.88 103 VAL A C 1
ATOM 729 O O . VAL A 1 103 ? -13.940 -17.426 3.507 1.00 40.88 103 VAL A O 1
ATOM 732 N N . ARG A 1 104 ? -15.894 -17.001 4.562 1.00 40.34 104 ARG A N 1
ATOM 733 C CA . ARG A 1 104 ? -15.430 -17.407 5.892 1.00 40.34 104 ARG A CA 1
ATOM 734 C C . ARG A 1 104 ? -15.012 -18.864 5.858 1.00 40.34 104 ARG A C 1
ATOM 736 O O . ARG A 1 104 ? -13.923 -19.161 6.324 1.00 40.34 104 ARG A O 1
ATOM 743 N N . ASP A 1 105 ? -15.817 -19.745 5.268 1.00 46.03 105 ASP A N 1
ATOM 744 C CA . ASP A 1 105 ? -15.492 -21.166 5.187 1.00 46.03 105 ASP A CA 1
ATOM 745 C C . ASP A 1 105 ? -14.197 -21.377 4.384 1.00 46.03 105 ASP A C 1
ATOM 747 O O . ASP A 1 105 ? -13.243 -21.934 4.908 1.00 46.03 105 ASP A O 1
ATOM 751 N N . GLN A 1 106 ? -14.043 -20.774 3.199 1.00 46.19 106 GLN A N 1
ATOM 752 C CA . GLN A 1 106 ? -12.853 -20.987 2.361 1.00 46.19 106 GLN A CA 1
ATOM 753 C C . GLN A 1 106 ? -11.536 -20.396 2.900 1.00 46.19 106 GLN A C 1
ATOM 755 O O . GLN A 1 106 ? -10.483 -21.002 2.680 1.00 46.19 106 GLN A O 1
ATOM 760 N N . VAL A 1 107 ? -11.563 -19.257 3.605 1.00 47.91 107 VAL A N 1
ATOM 761 C CA . VAL A 1 107 ? -10.378 -18.716 4.308 1.00 47.91 107 VAL A CA 1
ATOM 762 C C . VAL A 1 107 ? -10.080 -19.550 5.562 1.00 47.91 107 VAL A C 1
ATOM 764 O O . VAL A 1 107 ? -8.920 -19.857 5.840 1.00 47.91 107 VAL A O 1
ATOM 767 N N . THR A 1 108 ? -11.118 -20.003 6.275 1.00 45.50 108 THR A N 1
ATOM 768 C CA . THR A 1 108 ? -10.991 -20.807 7.505 1.00 45.50 108 THR A CA 1
ATOM 769 C C . THR A 1 108 ? -10.475 -22.221 7.232 1.00 45.50 108 THR A C 1
ATOM 771 O O . THR A 1 108 ? -9.701 -22.731 8.042 1.00 45.50 108 THR A O 1
ATOM 774 N N . THR A 1 109 ? -10.834 -22.844 6.100 1.00 49.72 109 THR A N 1
ATOM 775 C CA . THR A 1 109 ? -10.408 -24.213 5.745 1.00 49.72 109 THR A CA 1
ATOM 776 C C . THR A 1 109 ? -8.957 -24.289 5.244 1.00 49.72 109 THR A C 1
ATOM 778 O O . THR A 1 109 ? -8.403 -25.382 5.196 1.00 49.72 109 THR A O 1
ATOM 781 N N . ARG A 1 110 ? -8.324 -23.176 4.825 1.00 55.41 110 ARG A N 1
ATOM 782 C CA . ARG A 1 110 ? -7.000 -23.211 4.152 1.00 55.41 110 ARG A CA 1
ATOM 783 C C . ARG A 1 110 ? -5.991 -22.133 4.576 1.00 55.41 110 ARG A C 1
ATOM 785 O O . ARG A 1 110 ? -4.944 -22.019 3.942 1.00 55.41 110 ARG A O 1
ATOM 792 N N . ALA A 1 111 ? -6.243 -21.381 5.652 1.00 51.69 111 ALA A N 1
ATOM 793 C CA . ALA A 1 111 ? -5.299 -20.387 6.191 1.00 51.69 111 ALA A CA 1
ATOM 794 C C . ALA A 1 111 ? -3.890 -20.950 6.481 1.00 51.69 111 ALA A C 1
ATOM 796 O O . ALA A 1 111 ? -2.905 -20.219 6.382 1.00 51.69 111 ALA A O 1
ATOM 797 N N . GLU A 1 112 ? -3.790 -22.253 6.763 1.00 56.38 112 GLU A N 1
ATOM 798 C CA . GLU A 1 112 ? -2.530 -22.980 6.978 1.00 56.38 112 GLU A CA 1
ATOM 799 C C . GLU A 1 112 ? -1.589 -22.957 5.758 1.00 56.38 112 GLU A C 1
ATOM 801 O O . GLU A 1 112 ? -0.381 -23.095 5.916 1.00 56.38 112 GLU A O 1
ATOM 806 N N . GLY A 1 113 ? -2.111 -22.735 4.543 1.00 61.16 113 GLY A N 1
ATOM 807 C CA . GLY A 1 113 ? -1.306 -22.664 3.317 1.00 61.16 113 GLY A CA 1
ATOM 808 C C . GLY A 1 113 ? -0.701 -21.288 3.016 1.00 61.16 113 GLY A C 1
ATOM 809 O O . GLY A 1 113 ? 0.172 -21.188 2.158 1.00 61.16 113 GLY A O 1
ATOM 810 N N . PHE A 1 114 ? -1.158 -20.228 3.694 1.00 65.56 114 PHE A N 1
ATOM 811 C CA . PHE A 1 114 ? -0.746 -18.843 3.414 1.00 65.56 114 PHE A CA 1
ATOM 812 C C . PHE A 1 114 ? 0.085 -18.217 4.535 1.00 65.56 114 PHE A C 1
ATOM 814 O O . PHE A 1 114 ? 0.782 -17.233 4.291 1.00 65.56 114 PHE A O 1
ATOM 821 N N . ALA A 1 115 ? 0.015 -18.765 5.750 1.00 69.69 115 ALA A N 1
ATOM 822 C CA . ALA A 1 115 ? 0.795 -18.313 6.891 1.00 69.69 115 ALA A CA 1
ATOM 823 C C . ALA A 1 115 ? 1.524 -19.480 7.550 1.00 69.69 115 ALA A C 1
ATOM 825 O O . ALA A 1 115 ? 0.908 -20.470 7.938 1.00 69.69 115 ALA A O 1
ATOM 826 N N . THR A 1 116 ? 2.831 -19.330 7.738 1.00 75.56 116 THR A N 1
ATOM 827 C CA . THR A 1 116 ? 3.660 -20.287 8.468 1.00 75.56 116 THR A CA 1
ATOM 828 C C . THR A 1 116 ? 4.037 -19.727 9.835 1.00 75.56 116 THR A C 1
ATOM 830 O O . THR A 1 116 ? 4.306 -18.534 10.003 1.00 75.56 116 THR A O 1
ATOM 833 N N . LEU A 1 117 ? 4.021 -20.589 10.853 1.00 74.81 117 LEU A N 1
ATOM 834 C CA . LEU A 1 117 ? 4.457 -20.225 12.197 1.00 74.81 117 LEU A CA 1
ATOM 835 C C . LEU A 1 117 ? 5.976 -20.008 12.187 1.00 74.81 117 LEU A C 1
ATOM 837 O O . LEU A 1 117 ? 6.726 -20.948 11.941 1.00 74.81 117 LEU A O 1
ATOM 841 N N . LYS A 1 118 ? 6.428 -18.785 12.483 1.00 79.31 118 LYS A N 1
ATOM 842 C CA . LYS A 1 118 ? 7.855 -18.482 12.667 1.00 79.31 118 LYS A CA 1
ATOM 843 C C . LYS A 1 118 ? 8.299 -18.831 14.078 1.00 79.31 118 LYS A C 1
ATOM 845 O O . LYS A 1 118 ? 9.306 -19.494 14.280 1.00 79.31 118 LYS A O 1
ATOM 850 N N . GLU A 1 119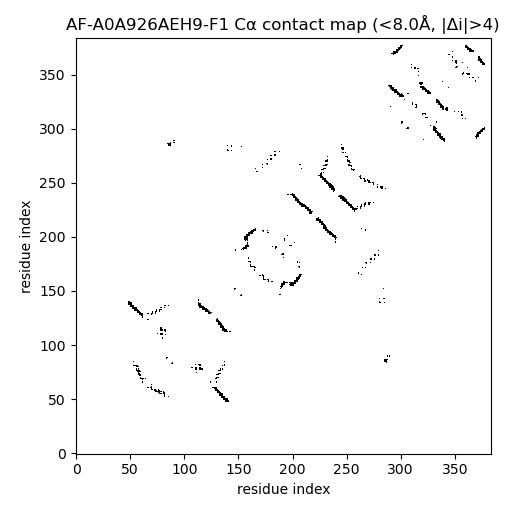 ? 7.548 -18.323 15.051 1.00 82.88 119 GLU A N 1
ATOM 851 C CA . GLU A 1 119 ? 7.907 -18.378 16.461 1.00 82.88 119 GLU A CA 1
ATOM 852 C C . GLU A 1 119 ? 6.657 -18.216 17.334 1.00 82.88 119 GLU A C 1
ATOM 854 O O . GLU A 1 119 ? 5.773 -17.396 17.048 1.00 82.88 119 GLU A O 1
ATOM 859 N N . ARG A 1 120 ? 6.590 -18.976 18.429 1.00 85.81 120 ARG A N 1
ATOM 860 C CA . ARG A 1 120 ? 5.596 -18.775 19.486 1.00 85.81 120 ARG A CA 1
ATOM 861 C C . ARG A 1 120 ? 6.169 -17.784 20.498 1.00 85.81 120 ARG A C 1
ATOM 863 O O . ARG A 1 120 ? 7.138 -18.096 21.174 1.00 85.81 120 ARG A O 1
ATOM 870 N N . LEU A 1 121 ? 5.570 -16.598 20.591 1.00 85.50 121 LEU A N 1
ATOM 871 C CA . LEU A 1 121 ? 6.063 -15.512 21.447 1.00 85.50 121 LEU A CA 1
ATOM 872 C C . LEU A 1 121 ? 5.601 -15.663 22.894 1.00 85.50 121 LEU A C 1
ATOM 874 O O . LEU A 1 121 ? 6.341 -15.353 23.819 1.00 85.50 121 LEU A O 1
ATOM 878 N N . ASN A 1 122 ? 4.343 -16.059 23.086 1.00 83.81 122 ASN A N 1
ATOM 879 C CA . ASN A 1 122 ? 3.775 -16.236 24.414 1.00 83.81 122 ASN A CA 1
ATOM 880 C C . ASN A 1 122 ? 2.651 -17.270 24.381 1.00 83.81 122 ASN A C 1
ATOM 882 O O . ASN A 1 122 ? 1.929 -17.394 23.388 1.00 83.81 122 ASN A O 1
ATOM 886 N N . GLU A 1 123 ? 2.483 -17.970 25.489 1.00 87.38 123 GLU A N 1
ATOM 887 C CA . GLU A 1 123 ? 1.402 -18.902 25.729 1.00 87.38 123 GLU A CA 1
ATOM 888 C C . GLU A 1 123 ? 0.883 -18.719 27.156 1.00 87.38 123 GLU A C 1
ATOM 890 O O . GLU A 1 123 ? 1.636 -18.810 28.122 1.00 87.38 123 GLU A O 1
ATOM 895 N N . SER A 1 124 ? -0.420 -18.479 27.281 1.00 83.75 124 SER A N 1
ATOM 896 C CA . SER A 1 124 ? -1.119 -18.410 28.558 1.00 83.75 124 SER A CA 1
ATOM 897 C C . SER A 1 124 ? -2.202 -19.481 28.586 1.00 83.75 124 SER A C 1
ATOM 899 O O . SER A 1 124 ? -3.094 -19.504 27.735 1.00 83.75 124 SER A O 1
ATOM 901 N N . VAL A 1 125 ? -2.100 -20.386 29.556 1.00 84.94 125 VAL A N 1
ATOM 902 C CA . VAL A 1 125 ? -3.087 -21.440 29.797 1.00 84.94 125 VAL A CA 1
ATOM 903 C C . VAL A 1 125 ? -3.997 -20.964 30.922 1.00 84.94 125 VAL A C 1
ATOM 905 O O . VAL A 1 125 ? -3.566 -20.848 32.068 1.00 84.94 125 VAL A O 1
ATOM 908 N N . GLY A 1 126 ? -5.238 -20.636 30.578 1.00 81.44 126 GLY A N 1
ATOM 909 C CA . GLY A 1 126 ? -6.297 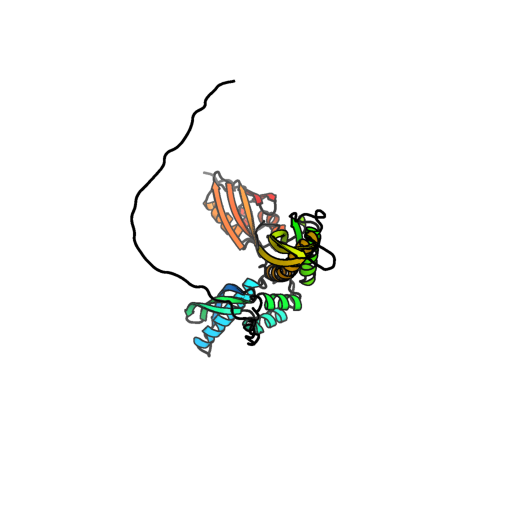-20.354 31.538 1.00 81.44 126 GLY A CA 1
ATOM 910 C C . GLY A 1 126 ? -7.047 -21.627 31.950 1.00 81.44 126 GLY A C 1
ATOM 911 O O . GLY A 1 126 ? -6.787 -22.702 31.409 1.00 81.44 126 GLY A O 1
ATOM 912 N N . PRO A 1 127 ? -8.009 -21.516 32.881 1.00 73.25 127 PRO A N 1
ATOM 913 C CA . PRO A 1 127 ? -8.777 -22.660 33.378 1.00 73.25 127 PRO A CA 1
ATOM 914 C C . PRO A 1 127 ? -9.679 -23.303 32.310 1.00 73.25 127 PRO A C 1
ATOM 916 O O . PRO A 1 127 ? -9.873 -24.512 32.328 1.00 73.25 127 PRO A O 1
ATOM 919 N N . GLU A 1 128 ? -10.187 -22.518 31.353 1.00 81.69 1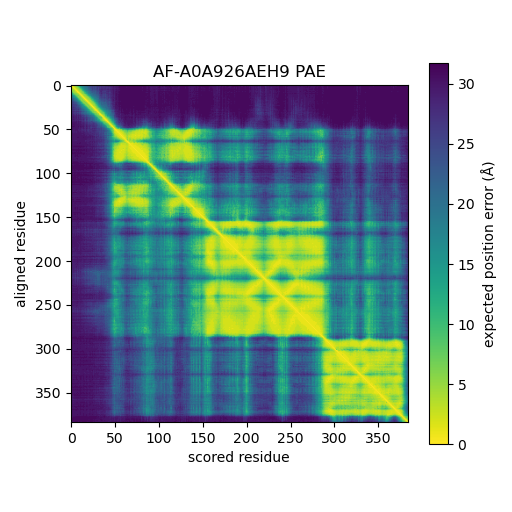28 GLU A N 1
ATOM 920 C CA . GLU A 1 128 ? -11.134 -22.991 30.325 1.00 81.69 128 GLU A CA 1
ATOM 921 C C . GLU A 1 128 ? -10.653 -22.744 28.883 1.00 81.69 128 GLU A C 1
ATOM 923 O O . GLU A 1 128 ? -11.282 -23.190 27.923 1.00 81.69 128 GLU A O 1
ATOM 928 N N . SER A 1 129 ? -9.534 -22.035 28.690 1.00 82.81 129 SER A N 1
ATOM 929 C CA . SER A 1 129 ? -9.013 -21.710 27.356 1.00 82.81 129 SER A CA 1
ATOM 930 C C . SER A 1 129 ? -7.501 -21.490 27.333 1.00 82.81 129 SER A C 1
ATOM 932 O O . SER A 1 129 ? -6.895 -21.085 28.324 1.00 82.81 129 SER A O 1
ATOM 934 N N . VAL A 1 130 ? -6.887 -21.739 26.177 1.00 85.12 130 VAL A N 1
ATOM 935 C CA . VAL A 1 130 ? -5.480 -21.438 25.891 1.00 85.12 130 VAL A CA 1
ATOM 936 C C . VAL A 1 130 ? -5.418 -20.226 24.971 1.00 85.12 130 VAL A C 1
ATOM 938 O O . VAL A 1 130 ? -6.062 -20.204 23.920 1.00 85.12 130 VAL A O 1
ATOM 941 N N . THR A 1 131 ? -4.623 -19.230 25.352 1.00 85.19 131 THR A N 1
ATOM 942 C CA . THR A 1 131 ? -4.308 -18.060 24.527 1.00 85.19 131 THR A CA 1
ATOM 943 C C . THR A 1 131 ? -2.862 -18.142 24.064 1.00 85.19 131 THR A C 1
ATOM 945 O O . THR A 1 131 ? -1.946 -18.212 24.883 1.00 85.19 131 THR A O 1
ATOM 948 N N . VAL A 1 132 ? -2.636 -18.085 22.753 1.00 86.31 132 VAL A N 1
ATOM 949 C CA . VAL A 1 132 ? -1.297 -18.121 22.155 1.00 86.31 132 VAL A CA 1
ATOM 950 C C . VAL A 1 132 ? -1.054 -16.840 21.369 1.00 86.31 132 VAL A C 1
ATOM 952 O O . VAL A 1 132 ? -1.896 -16.401 20.583 1.00 86.31 132 VAL A O 1
ATOM 955 N N . ARG A 1 133 ? 0.120 -16.238 21.555 1.00 86.19 133 ARG A N 1
ATOM 956 C CA . ARG A 1 133 ? 0.630 -15.146 20.727 1.00 86.19 133 ARG A CA 1
ATOM 957 C C . ARG A 1 133 ? 1.744 -15.683 19.843 1.00 86.19 133 ARG A C 1
ATOM 959 O O . ARG A 1 133 ? 2.750 -16.180 20.347 1.00 86.19 133 ARG A O 1
ATOM 966 N N . VAL A 1 134 ? 1.581 -15.550 18.533 1.00 85.19 134 VAL A N 1
ATOM 967 C CA . VAL A 1 134 ? 2.522 -16.073 17.541 1.00 85.19 134 VAL A CA 1
ATOM 968 C C . VAL A 1 134 ? 3.019 -14.986 16.607 1.00 85.19 134 VAL A C 1
ATOM 970 O O . VAL A 1 134 ? 2.343 -13.985 16.349 1.00 85.19 134 VAL A O 1
ATOM 973 N N . ARG A 1 135 ? 4.208 -15.225 16.077 1.00 81.62 135 ARG A N 1
ATOM 974 C CA . ARG A 1 135 ? 4.813 -14.499 14.974 1.00 81.62 135 ARG A CA 1
ATOM 975 C C . ARG A 1 135 ? 4.692 -15.376 13.735 1.00 81.62 135 ARG A C 1
ATOM 977 O O . ARG A 1 135 ? 5.221 -16.487 13.710 1.00 81.62 135 ARG A O 1
ATOM 984 N N . ALA A 1 136 ? 3.950 -14.900 12.748 1.00 81.88 136 ALA A N 1
ATOM 985 C CA . ALA A 1 136 ? 3.637 -15.634 11.532 1.00 81.88 136 ALA A CA 1
ATOM 986 C C . ALA A 1 136 ? 4.299 -14.975 10.320 1.00 81.88 136 ALA A C 1
ATOM 988 O O . ALA A 1 136 ? 4.359 -13.746 10.231 1.00 81.88 136 ALA A O 1
ATOM 989 N N . LEU A 1 137 ? 4.781 -15.799 9.396 1.00 78.25 137 LEU A N 1
ATOM 990 C CA . LEU A 1 137 ? 5.255 -15.403 8.077 1.00 78.25 137 LEU A CA 1
ATOM 991 C C . LEU A 1 137 ? 4.118 -15.620 7.080 1.00 78.25 137 LEU A C 1
ATOM 993 O O . LEU A 1 137 ? 3.709 -16.755 6.856 1.00 78.25 137 LEU A O 1
ATOM 997 N N . VAL A 1 138 ? 3.594 -14.546 6.496 1.00 76.69 138 VAL A N 1
ATOM 998 C CA . VAL A 1 138 ? 2.486 -14.608 5.537 1.00 76.69 138 VAL A CA 1
ATOM 999 C C . VAL A 1 138 ? 3.029 -14.458 4.123 1.00 76.69 138 VAL A C 1
ATOM 1001 O O . VAL A 1 138 ? 3.647 -13.441 3.806 1.00 76.69 138 VAL A O 1
ATOM 1004 N N . SER A 1 139 ? 2.798 -15.456 3.273 1.00 71.44 139 SER A N 1
ATOM 1005 C CA . SER A 1 139 ? 3.168 -15.424 1.858 1.00 71.44 139 SER A CA 1
ATOM 1006 C C . SER A 1 139 ? 2.138 -14.620 1.065 1.00 71.44 139 SER A C 1
ATOM 1008 O O . SER A 1 139 ? 0.992 -15.039 0.904 1.00 71.44 139 SER A O 1
ATOM 1010 N N . LEU A 1 140 ? 2.556 -13.464 0.553 1.00 66.50 140 LEU A N 1
ATOM 1011 C CA . LEU A 1 140 ? 1.667 -12.469 -0.051 1.00 66.50 140 LEU A CA 1
ATOM 1012 C C . LEU A 1 140 ? 1.149 -12.865 -1.448 1.00 66.50 140 LEU A C 1
ATOM 1014 O O . LEU A 1 140 ? -0.045 -12.758 -1.716 1.00 66.50 140 LEU A O 1
ATOM 1018 N N . ARG A 1 141 ? 2.010 -13.408 -2.314 1.00 63.81 141 ARG A N 1
ATOM 1019 C CA . ARG A 1 141 ? 1.651 -13.817 -3.686 1.00 63.81 141 ARG A CA 1
ATOM 1020 C C . ARG A 1 141 ? 0.468 -14.801 -3.782 1.00 63.81 141 ARG A C 1
ATOM 1022 O O . ARG A 1 141 ? -0.508 -14.479 -4.456 1.00 63.81 141 ARG A O 1
ATOM 1029 N N . PRO A 1 142 ? 0.486 -15.979 -3.121 1.00 65.50 142 PRO A N 1
ATOM 1030 C CA . PRO A 1 142 ? -0.624 -16.934 -3.228 1.00 65.50 142 PRO A CA 1
ATOM 1031 C C . PRO A 1 142 ? -1.930 -16.390 -2.628 1.00 65.50 142 PRO A C 1
ATOM 1033 O O . PRO A 1 142 ? -3.022 -16.778 -3.041 1.00 65.50 142 PRO A O 1
ATOM 1036 N N . LEU A 1 143 ? -1.820 -15.475 -1.666 1.00 64.31 143 LEU A N 1
ATOM 1037 C CA . LEU A 1 143 ? -2.949 -14.828 -1.015 1.00 64.31 143 LEU A CA 1
ATOM 1038 C C . LEU A 1 143 ? -3.624 -13.803 -1.935 1.00 64.31 143 LEU A C 1
ATOM 1040 O O . LEU A 1 143 ? -4.847 -13.815 -2.059 1.00 64.31 143 LEU A O 1
ATOM 1044 N N . ALA A 1 144 ? -2.838 -12.972 -2.624 1.00 62.09 144 ALA A N 1
ATOM 1045 C CA . ALA A 1 144 ? -3.329 -11.997 -3.597 1.00 62.09 144 ALA A CA 1
ATOM 1046 C C . ALA A 1 144 ? -4.079 -12.667 -4.765 1.00 62.09 144 ALA A C 1
ATOM 1048 O O . ALA A 1 144 ? -5.218 -12.297 -5.056 1.00 62.09 144 ALA A O 1
ATOM 1049 N N . GLU A 1 145 ? -3.497 -13.713 -5.361 1.00 64.75 145 GLU A N 1
ATOM 1050 C CA . GLU A 1 145 ? -4.124 -14.498 -6.438 1.00 64.75 145 GLU A CA 1
ATOM 1051 C C . GLU A 1 145 ? -5.464 -15.111 -6.008 1.00 64.75 145 GLU A C 1
ATOM 1053 O O . GLU A 1 145 ? -6.453 -15.095 -6.746 1.00 64.75 145 GLU A O 1
ATOM 1058 N N . ARG A 1 146 ? -5.542 -15.612 -4.769 1.00 64.50 146 ARG A N 1
ATOM 1059 C CA . ARG A 1 146 ? -6.782 -16.192 -4.247 1.00 64.50 146 ARG A CA 1
ATOM 1060 C C . ARG A 1 146 ? -7.849 -15.132 -3.988 1.00 64.50 146 ARG A C 1
ATOM 1062 O O . ARG A 1 146 ? -9.010 -15.370 -4.311 1.00 64.50 146 ARG A O 1
ATOM 1069 N N . LEU A 1 147 ? -7.481 -13.980 -3.425 1.00 59.91 147 LEU A N 1
ATOM 1070 C CA . LEU A 1 147 ? -8.413 -12.867 -3.204 1.00 59.91 147 LEU A CA 1
ATOM 1071 C C . LEU A 1 147 ? -8.978 -12.331 -4.527 1.00 59.91 147 LEU A C 1
ATOM 1073 O O . LEU A 1 147 ? -10.173 -12.034 -4.595 1.00 59.91 147 LEU A O 1
ATOM 1077 N N . LYS A 1 148 ? -8.148 -12.287 -5.578 1.00 59.66 148 LYS A N 1
ATOM 1078 C CA . LYS A 1 148 ? -8.553 -11.960 -6.952 1.00 59.66 148 LYS A CA 1
ATOM 1079 C C . LYS A 1 148 ? -9.563 -12.969 -7.497 1.00 59.66 148 LYS A C 1
ATOM 1081 O O . LYS A 1 148 ? -10.640 -12.577 -7.934 1.00 59.66 148 LYS A O 1
ATOM 1086 N N . GLY A 1 149 ? -9.262 -14.267 -7.400 1.00 56.59 149 GLY A N 1
ATOM 1087 C CA . GLY A 1 149 ? -10.158 -15.338 -7.856 1.00 56.59 149 GLY A CA 1
ATOM 1088 C C . GLY A 1 149 ? -11.501 -15.399 -7.115 1.00 56.59 149 GLY A C 1
ATOM 1089 O O . GLY A 1 149 ? -12.473 -15.923 -7.650 1.00 56.59 149 GLY A O 1
ATOM 1090 N N . LEU A 1 150 ? -11.572 -14.846 -5.900 1.00 52.47 150 LEU A N 1
ATOM 1091 C CA . LEU A 1 150 ? -12.800 -14.739 -5.108 1.00 52.47 150 LEU A CA 1
ATOM 1092 C C . LEU A 1 150 ? -13.572 -13.427 -5.337 1.00 52.47 150 LEU A C 1
ATOM 1094 O O . LEU A 1 150 ? -14.637 -13.255 -4.748 1.00 52.47 150 LEU A O 1
ATOM 1098 N N . GLY A 1 151 ? -13.056 -12.498 -6.152 1.00 49.38 151 GLY A N 1
ATOM 1099 C CA . GLY A 1 151 ? -13.689 -11.196 -6.397 1.00 49.38 151 GLY A CA 1
ATOM 1100 C C . GLY A 1 151 ? -13.749 -10.291 -5.160 1.00 49.38 151 GLY A C 1
ATOM 1101 O O . GLY A 1 151 ? -14.585 -9.395 -5.089 1.00 49.38 151 GLY A O 1
ATOM 1102 N N . LEU A 1 152 ? -12.892 -10.539 -4.162 1.00 47.53 152 LEU A N 1
ATOM 1103 C CA . LEU A 1 152 ? -12.864 -9.810 -2.884 1.00 47.53 152 LEU A CA 1
ATOM 1104 C C . LEU A 1 152 ? -11.838 -8.675 -2.862 1.00 47.53 152 LEU A C 1
ATOM 1106 O O . LEU A 1 152 ? -11.675 -7.995 -1.847 1.00 47.53 152 LEU A O 1
ATOM 1110 N N . THR A 1 153 ? -11.137 -8.457 -3.971 1.00 54.28 153 THR A N 1
ATOM 1111 C CA . THR A 1 153 ? -10.301 -7.279 -4.169 1.00 54.28 153 THR A CA 1
ATOM 1112 C C . THR A 1 153 ? -11.202 -6.053 -4.184 1.00 54.28 153 THR A C 1
ATOM 1114 O O . THR A 1 153 ? -12.042 -5.902 -5.071 1.00 54.28 153 THR A O 1
ATOM 1117 N N . ARG A 1 154 ? -11.046 -5.161 -3.197 1.00 56.25 154 ARG A N 1
ATOM 1118 C CA . ARG A 1 154 ? -11.620 -3.814 -3.301 1.00 56.25 154 ARG A CA 1
ATOM 1119 C C . ARG A 1 154 ? -11.124 -3.223 -4.619 1.00 56.25 154 ARG A C 1
ATOM 1121 O O . ARG A 1 154 ? -9.931 -3.314 -4.901 1.00 56.25 154 ARG A O 1
ATOM 1128 N N . ALA A 1 155 ? -12.023 -2.643 -5.407 1.00 62.09 155 ALA A N 1
ATOM 1129 C CA . ALA A 1 155 ? -11.688 -1.906 -6.621 1.00 62.09 155 ALA A CA 1
ATOM 1130 C C . ALA A 1 155 ? -10.985 -0.590 -6.237 1.00 62.09 155 ALA A C 1
ATOM 1132 O O . ALA A 1 155 ? -11.546 0.495 -6.365 1.00 62.09 155 ALA A O 1
ATOM 1133 N N . TRP A 1 156 ? -9.790 -0.702 -5.654 1.00 73.69 156 TRP A N 1
ATOM 1134 C CA . TRP A 1 156 ? -8.955 0.418 -5.250 1.00 73.69 156 TRP A CA 1
ATOM 1135 C C . TRP A 1 156 ? -8.722 1.307 -6.467 1.00 73.69 156 TRP A C 1
ATOM 1137 O O . TRP A 1 156 ? -8.278 0.821 -7.514 1.00 73.69 156 TRP A O 1
ATOM 1147 N N . ARG A 1 157 ? -9.012 2.601 -6.322 1.00 81.81 157 ARG A N 1
ATOM 1148 C CA . ARG A 1 157 ? -8.724 3.584 -7.363 1.00 81.81 157 ARG A CA 1
ATOM 1149 C C . ARG A 1 157 ? -7.279 4.025 -7.234 1.00 81.81 157 ARG A C 1
ATOM 1151 O O . ARG A 1 157 ? -6.874 4.520 -6.179 1.00 81.81 157 ARG A O 1
ATOM 1158 N N . VAL A 1 158 ? -6.496 3.832 -8.285 1.00 89.12 158 VAL A N 1
ATOM 1159 C CA . VAL A 1 158 ? -5.067 4.143 -8.295 1.00 89.12 158 VAL A CA 1
ATOM 1160 C C . VAL A 1 158 ? -4.783 5.187 -9.358 1.00 89.12 158 VAL A C 1
ATOM 1162 O O . VAL A 1 158 ? -5.191 5.034 -10.503 1.00 89.12 158 VAL A O 1
ATOM 1165 N N . HIS A 1 159 ? -4.055 6.233 -8.989 1.00 92.50 159 HIS A N 1
ATOM 1166 C CA . HIS A 1 159 ? -3.505 7.187 -9.943 1.00 92.50 159 HIS A CA 1
ATOM 1167 C C . HIS A 1 159 ? -2.002 6.966 -10.063 1.00 92.50 159 HIS A C 1
ATOM 1169 O O . HIS A 1 159 ? -1.301 6.962 -9.050 1.00 92.50 159 HIS A O 1
ATOM 1175 N N . VAL A 1 160 ? -1.501 6.785 -11.282 1.00 93.69 160 VAL A N 1
ATOM 1176 C CA . VAL A 1 160 ? -0.071 6.604 -11.543 1.00 93.69 160 VAL A CA 1
ATOM 1177 C C . VAL A 1 160 ? 0.486 7.893 -12.137 1.00 93.69 160 VAL A C 1
ATOM 1179 O O . VAL A 1 160 ? -0.009 8.408 -13.132 1.00 93.69 160 VAL A O 1
ATOM 1182 N N . THR A 1 161 ? 1.543 8.421 -11.532 1.00 92.81 161 THR A N 1
ATOM 1183 C CA . THR A 1 161 ? 2.267 9.589 -12.031 1.00 92.81 161 THR A CA 1
ATOM 1184 C C . THR A 1 161 ? 3.716 9.207 -12.255 1.00 92.81 161 THR A C 1
ATOM 1186 O O . THR A 1 161 ? 4.347 8.608 -11.388 1.00 92.81 161 THR A O 1
ATOM 1189 N N . GLY A 1 162 ? 4.274 9.577 -13.401 1.00 90.12 162 GLY A N 1
ATOM 1190 C CA . GLY A 1 162 ? 5.687 9.380 -13.679 1.00 90.12 162 GLY A CA 1
ATOM 1191 C C . GLY A 1 162 ? 6.491 10.675 -13.577 1.00 90.12 162 GLY A C 1
ATOM 1192 O O . GLY A 1 162 ? 6.033 11.727 -14.016 1.00 90.12 162 GLY A O 1
ATOM 1193 N N . ALA A 1 163 ? 7.699 10.608 -13.021 1.00 86.56 163 ALA A N 1
ATOM 1194 C CA . ALA A 1 163 ? 8.616 11.742 -12.926 1.00 86.56 163 ALA A CA 1
ATOM 1195 C C . ALA A 1 163 ? 10.059 11.316 -13.220 1.00 86.56 163 ALA A C 1
ATOM 1197 O O . ALA A 1 163 ? 10.508 10.267 -12.779 1.00 86.56 163 ALA A O 1
ATOM 1198 N N . GLY A 1 164 ? 10.814 12.136 -13.945 1.00 78.38 164 GLY A N 1
ATOM 1199 C CA . GLY A 1 164 ? 12.219 11.862 -14.258 1.00 78.38 164 GLY A CA 1
ATOM 1200 C C . GLY A 1 164 ? 12.584 12.273 -15.676 1.00 78.38 164 GLY A C 1
ATOM 1201 O O . GLY A 1 164 ? 11.729 12.670 -16.458 1.00 78.38 164 GLY A O 1
ATOM 1202 N N . ASN A 1 165 ? 13.869 12.208 -16.011 1.00 72.94 165 ASN A N 1
ATOM 1203 C CA . ASN A 1 165 ? 14.335 12.432 -17.373 1.00 72.94 165 ASN A CA 1
ATOM 1204 C C . ASN A 1 165 ? 15.557 11.549 -17.644 1.00 72.94 165 ASN A C 1
ATOM 1206 O O . ASN A 1 165 ? 16.553 11.635 -16.929 1.00 72.94 165 ASN A O 1
ATOM 1210 N N . LEU A 1 166 ? 15.480 10.700 -18.669 1.00 68.75 166 LEU A N 1
ATOM 1211 C CA . LEU A 1 166 ? 16.560 9.787 -19.075 1.00 68.75 166 LEU A CA 1
ATOM 1212 C C . LEU A 1 166 ? 17.286 10.241 -20.356 1.00 68.75 166 LEU A C 1
ATOM 1214 O O . LEU A 1 166 ? 18.135 9.514 -20.885 1.00 68.75 166 LEU A O 1
ATOM 1218 N N . GLY A 1 167 ? 16.965 11.434 -20.869 1.00 65.50 167 GLY A N 1
ATOM 1219 C CA . GLY A 1 167 ? 17.386 11.892 -22.194 1.00 65.50 167 GLY A CA 1
ATOM 1220 C C . GLY A 1 167 ? 16.642 11.182 -23.338 1.00 65.50 167 GLY A C 1
ATOM 1221 O O . GLY A 1 167 ? 15.955 10.183 -23.127 1.00 65.50 167 GLY A O 1
ATOM 1222 N N . GLY A 1 168 ? 16.764 11.708 -24.560 1.00 67.75 168 GLY A N 1
ATOM 1223 C CA . GLY A 1 168 ? 15.925 11.315 -25.705 1.00 67.75 168 GLY A CA 1
ATOM 1224 C C . GLY A 1 168 ? 14.637 12.144 -25.780 1.00 67.75 168 GLY A C 1
ATOM 1225 O O . GLY A 1 168 ? 14.594 13.245 -25.233 1.00 67.75 168 GLY A O 1
ATOM 1226 N N . THR A 1 169 ? 13.592 11.638 -26.447 1.00 68.62 169 THR A N 1
ATOM 1227 C CA . THR A 1 169 ? 12.288 12.322 -26.511 1.00 68.62 169 THR A CA 1
ATOM 1228 C C . THR A 1 169 ? 11.751 12.549 -25.091 1.00 68.62 169 THR A C 1
ATOM 1230 O O . THR A 1 169 ? 11.533 11.565 -24.370 1.00 68.62 169 THR A O 1
ATOM 1233 N N . PRO A 1 170 ? 11.545 13.810 -24.661 1.00 62.22 170 PRO A N 1
ATOM 1234 C CA . PRO A 1 170 ? 11.059 14.111 -23.321 1.00 62.22 170 PRO A CA 1
ATOM 1235 C C . PRO A 1 170 ? 9.751 13.367 -23.030 1.00 62.22 170 PRO A C 1
ATOM 1237 O O . PRO A 1 170 ? 8.827 13.385 -23.838 1.00 62.22 170 PRO A O 1
ATOM 1240 N N . GLY A 1 171 ? 9.685 12.675 -21.892 1.00 69.19 171 GLY A N 1
ATOM 1241 C CA . GLY A 1 171 ? 8.471 11.998 -21.426 1.00 69.19 171 GLY A CA 1
ATOM 1242 C C . GLY A 1 171 ? 8.179 10.614 -22.020 1.00 69.19 171 GLY A C 1
ATOM 1243 O O . GLY A 1 171 ? 7.410 9.878 -21.412 1.00 69.19 171 GLY A O 1
ATOM 1244 N N . ALA A 1 172 ? 8.814 10.184 -23.120 1.00 76.00 172 ALA A N 1
ATOM 1245 C CA . ALA A 1 172 ? 8.497 8.891 -23.753 1.00 76.00 172 ALA A CA 1
ATOM 1246 C C . ALA A 1 172 ? 8.791 7.678 -22.846 1.00 76.00 172 ALA A C 1
ATOM 1248 O O . ALA A 1 172 ? 7.989 6.755 -22.730 1.00 76.00 172 ALA A O 1
ATOM 1249 N N . HIS A 1 173 ? 9.927 7.707 -22.147 1.00 76.38 173 HIS A N 1
ATOM 1250 C CA . HIS A 1 173 ? 10.319 6.667 -21.191 1.00 76.38 173 HIS A CA 1
ATOM 1251 C C . HIS A 1 173 ? 9.448 6.666 -19.929 1.00 76.38 173 HIS A C 1
ATOM 1253 O O . HIS A 1 173 ? 9.235 5.617 -19.326 1.00 76.38 173 HIS A O 1
ATOM 1259 N N . ILE A 1 174 ? 8.936 7.836 -19.538 1.00 83.38 174 ILE A N 1
ATOM 1260 C CA . ILE A 1 174 ? 8.004 7.967 -18.418 1.00 83.38 174 ILE A CA 1
ATOM 1261 C C . ILE A 1 174 ? 6.665 7.350 -18.812 1.00 83.38 174 ILE A C 1
ATOM 1263 O O . ILE A 1 174 ? 6.165 6.500 -18.088 1.00 83.38 174 ILE A O 1
ATOM 1267 N N . LEU A 1 175 ? 6.147 7.717 -19.988 1.00 84.88 175 LEU A N 1
ATOM 1268 C CA . LEU A 1 175 ? 4.878 7.229 -20.518 1.00 84.88 175 LEU A CA 1
ATOM 1269 C C . LEU A 1 175 ? 4.871 5.705 -20.680 1.00 84.88 175 LEU A C 1
ATOM 1271 O O . LEU A 1 175 ? 3.902 5.049 -20.320 1.00 84.88 175 LEU A O 1
ATOM 1275 N N . ALA A 1 176 ? 5.964 5.127 -21.184 1.00 84.69 176 ALA A N 1
ATOM 1276 C CA . ALA A 1 176 ? 6.086 3.678 -21.314 1.00 84.69 176 ALA A CA 1
ATOM 1277 C C . ALA A 1 176 ? 6.069 2.972 -19.946 1.00 84.69 176 ALA A C 1
ATOM 1279 O O . ALA A 1 176 ? 5.413 1.942 -19.781 1.00 84.69 176 ALA A O 1
ATOM 1280 N N . ALA A 1 177 ? 6.765 3.533 -18.952 1.00 86.94 177 ALA A N 1
ATOM 1281 C CA . ALA A 1 177 ? 6.799 2.978 -17.605 1.00 86.94 177 ALA A CA 1
ATOM 1282 C C . ALA A 1 177 ? 5.445 3.110 -16.888 1.00 86.94 177 ALA A C 1
ATOM 1284 O O . ALA A 1 177 ? 4.992 2.149 -16.264 1.00 86.94 177 ALA A O 1
ATOM 1285 N N . THR A 1 178 ? 4.780 4.266 -16.994 1.00 91.50 178 THR A N 1
ATOM 1286 C CA . THR A 1 178 ? 3.445 4.477 -16.417 1.00 91.50 178 THR A CA 1
ATOM 1287 C C . THR A 1 178 ? 2.420 3.569 -17.085 1.00 91.50 178 THR A C 1
ATOM 1289 O O . THR A 1 178 ? 1.732 2.851 -16.373 1.00 91.50 178 THR A O 1
ATOM 1292 N N . ALA A 1 179 ? 2.398 3.476 -18.418 1.00 90.62 179 ALA A N 1
ATOM 1293 C CA . ALA A 1 179 ? 1.472 2.601 -19.140 1.00 90.62 179 ALA A CA 1
ATOM 1294 C C . ALA A 1 179 ? 1.657 1.117 -18.773 1.00 90.62 179 ALA A C 1
ATOM 1296 O O . ALA A 1 179 ? 0.681 0.395 -18.581 1.00 90.62 179 ALA A O 1
ATOM 1297 N N . SER A 1 180 ? 2.904 0.650 -18.618 1.00 90.81 180 SER A N 1
ATOM 1298 C CA . SER A 1 180 ? 3.174 -0.729 -18.185 1.00 90.81 180 SER A CA 1
ATOM 1299 C C . SER A 1 180 ? 2.700 -0.995 -16.752 1.00 90.81 180 SER A C 1
ATOM 1301 O O . SER A 1 180 ? 2.224 -2.095 -16.461 1.00 90.81 180 SER A O 1
ATOM 1303 N N . LEU A 1 181 ? 2.834 -0.014 -15.854 1.00 91.94 181 LEU A N 1
ATOM 1304 C CA . LEU A 1 181 ? 2.328 -0.108 -14.483 1.00 91.94 181 LEU A CA 1
ATOM 1305 C C . LEU A 1 181 ? 0.798 -0.107 -14.459 1.00 91.94 181 LEU A C 1
ATOM 1307 O O . LEU A 1 181 ? 0.204 -0.974 -13.826 1.00 91.94 181 LEU A O 1
ATOM 1311 N N . GLU A 1 182 ? 0.164 0.816 -15.177 1.00 92.62 182 GLU A N 1
ATOM 1312 C CA . GLU A 1 182 ? -1.293 0.930 -15.286 1.00 92.62 182 GLU A CA 1
ATOM 1313 C C . GLU A 1 182 ? -1.924 -0.341 -15.857 1.00 92.62 182 GLU A C 1
ATOM 1315 O O . GLU A 1 182 ? -2.903 -0.834 -15.297 1.00 92.62 182 GLU A O 1
ATOM 1320 N N . ALA A 1 183 ? -1.336 -0.925 -16.907 1.00 91.12 183 ALA A N 1
ATOM 1321 C CA . ALA A 1 183 ? -1.792 -2.194 -17.471 1.00 91.12 183 ALA A CA 1
ATOM 1322 C C . ALA A 1 183 ? -1.735 -3.331 -16.437 1.00 91.12 183 ALA A C 1
ATOM 1324 O O . ALA A 1 183 ? -2.716 -4.051 -16.260 1.00 91.12 183 ALA A O 1
ATOM 1325 N N . THR A 1 184 ? -0.627 -3.443 -15.698 1.00 90.31 184 THR A N 1
ATOM 1326 C CA . THR A 1 184 ? -0.454 -4.489 -14.673 1.00 90.31 184 THR A CA 1
ATOM 1327 C C . THR A 1 184 ? -1.429 -4.305 -13.509 1.00 90.31 184 THR A C 1
ATOM 1329 O O . THR A 1 184 ? -2.009 -5.269 -13.014 1.00 90.31 184 THR A O 1
ATOM 1332 N N . LEU A 1 185 ? -1.642 -3.063 -13.066 1.00 87.81 185 LEU A N 1
ATOM 1333 C CA . LEU A 1 185 ? -2.601 -2.752 -12.007 1.00 87.81 185 LEU A CA 1
ATOM 1334 C C . LEU A 1 185 ? -4.038 -3.027 -12.469 1.00 87.81 185 LEU A C 1
ATOM 1336 O O . LEU A 1 185 ? -4.822 -3.619 -11.733 1.00 87.81 185 LEU A O 1
ATOM 1340 N N . THR A 1 186 ? -4.377 -2.685 -13.708 1.00 88.44 186 THR A N 1
ATOM 1341 C CA . THR A 1 186 ? -5.697 -2.984 -14.280 1.00 88.44 186 THR A CA 1
ATOM 1342 C C . THR A 1 186 ? -5.928 -4.494 -14.354 1.00 88.44 186 THR A C 1
ATOM 1344 O O . THR A 1 186 ? -6.969 -4.985 -13.921 1.00 88.44 186 THR A O 1
ATOM 1347 N N . GLU A 1 187 ? -4.932 -5.257 -14.812 1.00 85.81 187 GLU A N 1
ATOM 1348 C CA . GLU A 1 187 ? -4.979 -6.723 -14.842 1.00 85.81 187 GLU A CA 1
ATOM 1349 C C . GLU A 1 187 ? -5.107 -7.328 -13.437 1.00 85.81 187 GLU A C 1
ATOM 1351 O O . GLU A 1 187 ? -5.792 -8.337 -13.249 1.00 85.81 187 GLU A O 1
ATOM 1356 N N . ALA A 1 188 ? -4.489 -6.712 -12.429 1.00 79.50 188 ALA A N 1
ATOM 1357 C CA . ALA A 1 188 ? -4.620 -7.109 -11.031 1.00 79.50 188 ALA A CA 1
ATOM 1358 C C . ALA A 1 188 ? -5.982 -6.737 -10.403 1.00 79.50 188 ALA A C 1
ATOM 1360 O O . ALA A 1 188 ? -6.273 -7.190 -9.296 1.00 79.50 188 ALA A O 1
ATOM 1361 N N . GLY A 1 189 ? -6.841 -5.992 -11.109 1.00 77.12 189 GLY A N 1
ATOM 1362 C CA . GLY A 1 189 ? -8.195 -5.633 -10.670 1.00 77.12 189 GLY A CA 1
ATOM 1363 C C . GLY A 1 189 ? -8.317 -4.251 -10.018 1.00 77.12 189 GLY A C 1
ATOM 1364 O O . GLY A 1 189 ? -9.337 -3.959 -9.392 1.00 77.12 189 GLY A O 1
ATOM 1365 N N . PHE A 1 190 ? -7.296 -3.400 -10.141 1.00 84.25 190 PHE A N 1
ATOM 1366 C CA . PHE A 1 190 ? -7.352 -2.004 -9.708 1.00 84.25 190 PHE A CA 1
ATOM 1367 C C . PHE A 1 190 ? -8.055 -1.135 -10.755 1.00 84.25 190 PHE A C 1
ATOM 1369 O O . PHE A 1 190 ? -7.953 -1.380 -11.956 1.00 84.25 190 PHE A O 1
ATOM 1376 N N . VAL A 1 191 ? -8.726 -0.076 -10.304 1.00 84.38 191 VAL A N 1
ATOM 1377 C CA . VAL A 1 191 ? -9.315 0.930 -11.195 1.00 84.38 191 VAL A CA 1
ATOM 1378 C C . VAL A 1 191 ? -8.309 2.059 -11.362 1.00 84.38 191 VAL A C 1
ATOM 1380 O O . VAL A 1 191 ? -8.043 2.798 -10.418 1.00 84.38 191 VAL A O 1
ATOM 1383 N N . VAL A 1 192 ? -7.727 2.203 -12.548 1.00 89.50 192 VAL A N 1
ATOM 1384 C CA . VAL A 1 192 ? -6.797 3.304 -12.821 1.00 89.50 192 VAL A CA 1
ATOM 1385 C C . VAL A 1 192 ? -7.591 4.579 -13.109 1.00 89.50 192 VAL A C 1
ATOM 1387 O O . VAL A 1 192 ? -8.434 4.594 -14.003 1.00 89.50 192 VAL A O 1
ATOM 1390 N N . VAL A 1 193 ? -7.330 5.644 -12.349 1.00 88.69 193 VAL A N 1
ATOM 1391 C CA . VAL A 1 193 ? -7.996 6.947 -12.492 1.00 88.69 193 VAL A CA 1
ATOM 1392 C C . VAL A 1 193 ? -7.030 8.013 -12.998 1.00 88.69 193 VAL A C 1
ATOM 1394 O O . VAL A 1 193 ? -5.855 8.057 -12.625 1.00 88.69 193 VAL A O 1
ATOM 1397 N N . SER A 1 194 ? -7.535 8.904 -13.848 1.00 85.69 194 SER A N 1
ATOM 1398 C CA . SER A 1 194 ? -6.734 9.979 -14.439 1.00 85.69 194 SER A CA 1
ATOM 1399 C C . SER A 1 194 ? -6.553 11.175 -13.503 1.00 85.69 194 SER A C 1
ATOM 1401 O O . SER A 1 194 ? -5.512 11.823 -13.565 1.00 85.69 194 SER A O 1
ATOM 1403 N N . ASP A 1 195 ? -7.526 11.468 -12.632 1.00 83.31 195 ASP A N 1
ATOM 1404 C CA . ASP A 1 195 ? -7.411 12.544 -11.643 1.00 83.31 195 ASP A CA 1
ATOM 1405 C C . ASP A 1 195 ? -6.886 11.999 -10.308 1.00 83.31 195 ASP A C 1
ATOM 1407 O O . ASP A 1 195 ? -7.458 11.092 -9.698 1.00 83.31 195 ASP A O 1
ATOM 1411 N N . LYS A 1 196 ? -5.809 12.616 -9.819 1.00 82.00 196 LYS A N 1
ATOM 1412 C CA . LYS A 1 196 ? -5.225 12.364 -8.501 1.00 82.00 196 LYS A CA 1
ATOM 1413 C C . LYS A 1 196 ? -6.250 12.495 -7.363 1.00 82.00 196 LYS A C 1
ATOM 1415 O O . LYS A 1 196 ? -6.152 11.765 -6.382 1.00 82.00 196 LYS A O 1
ATOM 1420 N N . LYS A 1 197 ? -7.245 13.381 -7.474 1.00 76.31 197 LYS A N 1
ATOM 1421 C CA . LYS A 1 197 ? -8.281 13.586 -6.438 1.00 76.31 197 LYS A CA 1
ATOM 1422 C C . LYS A 1 197 ? -9.249 12.415 -6.297 1.00 76.31 197 LYS A C 1
ATOM 1424 O O . LYS A 1 197 ? -9.863 12.254 -5.245 1.00 76.31 197 LYS A O 1
ATOM 1429 N N . GLU A 1 198 ? -9.404 11.619 -7.347 1.00 73.75 198 GLU A N 1
ATOM 1430 C CA . GLU A 1 198 ? -10.282 10.449 -7.357 1.00 73.75 198 GLU A CA 1
ATOM 1431 C C . GLU A 1 198 ? -9.556 9.181 -6.898 1.00 73.75 198 GLU A C 1
ATOM 1433 O O . GLU A 1 198 ? -10.175 8.127 -6.765 1.00 73.75 198 GLU A O 1
ATOM 1438 N N . ALA A 1 199 ? -8.248 9.269 -6.654 1.00 80.62 199 ALA A N 1
ATOM 1439 C CA . ALA A 1 199 ? -7.427 8.137 -6.281 1.00 80.62 199 ALA A CA 1
ATOM 1440 C C . ALA A 1 199 ? -7.485 7.869 -4.777 1.00 80.62 199 ALA A C 1
ATOM 1442 O O . ALA A 1 199 ? -7.352 8.769 -3.951 1.00 80.62 199 ALA A O 1
ATOM 1443 N N . ASP A 1 200 ? -7.596 6.598 -4.410 1.00 76.81 200 ASP A N 1
ATOM 1444 C CA . ASP A 1 200 ? -7.383 6.155 -3.034 1.00 76.81 200 ASP A CA 1
ATOM 1445 C C . ASP A 1 200 ? -5.874 5.996 -2.756 1.00 76.81 200 ASP A C 1
ATOM 1447 O O . ASP A 1 200 ? -5.400 6.172 -1.625 1.00 76.81 200 ASP A O 1
ATOM 1451 N N . ILE A 1 201 ? -5.111 5.670 -3.808 1.00 85.25 201 ILE A N 1
ATOM 1452 C CA . ILE A 1 201 ? -3.662 5.472 -3.797 1.00 85.25 201 ILE A CA 1
ATOM 1453 C C . ILE A 1 201 ? -3.044 6.220 -4.979 1.00 85.25 201 ILE A C 1
ATOM 1455 O O . ILE A 1 201 ? -3.421 6.031 -6.130 1.00 85.25 201 ILE A O 1
ATOM 1459 N N . GLU A 1 202 ? -2.036 7.023 -4.692 1.00 90.81 202 GLU A N 1
ATOM 1460 C CA . GLU A 1 202 ? -1.184 7.670 -5.679 1.00 90.81 202 GLU A CA 1
ATOM 1461 C C . GLU A 1 202 ? 0.124 6.894 -5.797 1.00 90.81 202 GLU A C 1
ATOM 1463 O O . GLU A 1 202 ? 0.785 6.633 -4.794 1.00 90.81 202 GLU A O 1
ATOM 1468 N N . VAL A 1 203 ? 0.526 6.538 -7.009 1.00 93.44 203 VAL A N 1
ATOM 1469 C CA . VAL A 1 203 ? 1.783 5.847 -7.293 1.00 93.44 203 VAL A CA 1
ATOM 1470 C C . VAL A 1 203 ? 2.678 6.787 -8.079 1.00 93.44 203 VAL A C 1
ATOM 1472 O O . VAL A 1 203 ? 2.439 7.044 -9.253 1.00 93.44 203 VAL A O 1
ATOM 1475 N N . LEU A 1 204 ? 3.745 7.269 -7.449 1.00 93.06 204 LEU A N 1
ATOM 1476 C CA . LEU A 1 204 ? 4.809 7.990 -8.135 1.00 93.06 204 LEU A CA 1
ATOM 1477 C C . LEU A 1 204 ? 5.849 6.991 -8.642 1.00 93.06 204 LEU A C 1
ATOM 1479 O O . LEU A 1 204 ? 6.466 6.294 -7.838 1.00 93.06 204 LEU A O 1
ATOM 1483 N N . THR A 1 205 ? 6.072 6.944 -9.950 1.00 93.06 205 THR A N 1
ATOM 1484 C CA . THR A 1 205 ? 7.129 6.149 -10.578 1.00 93.06 205 THR A CA 1
ATOM 1485 C C . THR A 1 205 ? 8.241 7.047 -11.101 1.00 93.06 205 THR A C 1
ATOM 1487 O O . THR A 1 205 ? 7.995 8.055 -11.761 1.00 93.06 205 THR A O 1
ATOM 1490 N N . THR A 1 206 ? 9.483 6.701 -10.793 1.00 91.50 206 THR A N 1
ATOM 1491 C CA . THR A 1 206 ? 10.657 7.468 -11.203 1.00 91.50 206 THR A CA 1
ATOM 1492 C C . THR A 1 206 ? 11.703 6.536 -11.797 1.00 91.50 206 THR A C 1
ATOM 1494 O O . THR A 1 206 ? 12.375 5.810 -11.052 1.00 91.50 206 THR A O 1
ATOM 1497 N N . PRO A 1 207 ? 11.857 6.512 -13.128 1.00 90.56 207 PRO A N 1
ATOM 1498 C CA . PRO A 1 207 ? 12.951 5.799 -13.752 1.00 90.56 207 PRO A CA 1
ATOM 1499 C C . PRO A 1 207 ? 14.246 6.621 -13.658 1.00 90.56 207 PRO A C 1
ATOM 1501 O O . PRO A 1 207 ? 14.231 7.851 -13.716 1.00 90.56 207 PRO A O 1
ATOM 1504 N N . GLN A 1 208 ? 15.380 5.936 -13.542 1.00 89.38 208 GLN A N 1
ATOM 1505 C CA . GLN A 1 208 ? 16.719 6.518 -13.457 1.00 89.38 208 GLN A CA 1
ATOM 1506 C C . GLN A 1 208 ? 17.752 5.605 -14.133 1.00 89.38 208 GLN A C 1
ATOM 1508 O O . GLN A 1 208 ? 17.593 4.385 -14.156 1.00 89.38 208 GLN A O 1
ATOM 1513 N N . ILE A 1 209 ? 18.827 6.179 -14.676 1.00 90.06 209 ILE A N 1
ATOM 1514 C CA . ILE A 1 209 ? 19.972 5.403 -15.175 1.00 90.06 209 ILE A CA 1
ATOM 1515 C C . ILE A 1 209 ? 21.044 5.377 -14.094 1.00 90.06 209 ILE A C 1
ATOM 1517 O O . ILE A 1 209 ? 21.525 6.427 -13.681 1.00 90.06 209 ILE A O 1
ATOM 1521 N N . VAL A 1 210 ? 21.421 4.178 -13.655 1.00 87.75 210 VAL A N 1
ATOM 1522 C CA . VAL A 1 210 ? 22.424 3.984 -12.598 1.00 87.75 210 VAL A CA 1
ATOM 1523 C C . VAL A 1 210 ? 23.821 3.909 -13.195 1.00 87.75 210 VAL A C 1
ATOM 1525 O O . VAL A 1 210 ? 24.769 4.482 -12.664 1.00 87.75 210 VAL A O 1
ATOM 1528 N N . THR A 1 211 ? 23.972 3.190 -14.307 1.00 89.06 211 THR A N 1
ATOM 1529 C CA . THR A 1 211 ? 25.285 2.962 -14.915 1.00 89.06 211 THR A CA 1
ATOM 1530 C C . THR A 1 211 ? 25.171 2.894 -16.428 1.00 89.06 211 THR A C 1
ATOM 1532 O O . THR A 1 211 ? 24.183 2.408 -16.976 1.00 89.06 211 THR A O 1
ATOM 1535 N N . THR A 1 212 ? 26.189 3.394 -17.119 1.00 91.50 212 THR A N 1
ATOM 1536 C CA . THR A 1 212 ? 26.362 3.234 -18.563 1.00 91.50 212 THR A CA 1
ATOM 1537 C C . THR A 1 212 ? 27.814 2.862 -18.820 1.00 91.50 212 THR A C 1
ATOM 1539 O O . THR A 1 212 ? 28.712 3.640 -18.510 1.00 91.50 212 THR A O 1
ATOM 1542 N N . HIS A 1 213 ? 28.036 1.678 -19.378 1.00 93.31 213 HIS A N 1
ATOM 1543 C CA . HIS A 1 213 ? 29.332 1.229 -19.866 1.00 93.31 213 HIS A CA 1
ATOM 1544 C C . HIS A 1 213 ? 29.332 1.235 -21.388 1.00 93.31 213 HIS A C 1
ATOM 1546 O O . HIS A 1 213 ? 28.342 0.866 -22.017 1.00 93.31 213 HIS A O 1
ATOM 1552 N N . THR A 1 214 ? 30.447 1.656 -21.976 1.00 92.75 214 THR A N 1
ATOM 1553 C CA . THR A 1 214 ? 30.636 1.676 -23.425 1.00 92.75 214 THR A CA 1
ATOM 1554 C C . THR A 1 214 ? 31.764 0.742 -23.808 1.00 92.75 214 THR A C 1
ATOM 1556 O O . THR A 1 214 ? 32.866 0.851 -23.272 1.00 92.75 214 THR A O 1
ATOM 1559 N N . LEU A 1 215 ? 31.496 -0.136 -24.760 1.00 91.88 215 LEU A N 1
ATOM 1560 C CA . LEU A 1 215 ? 32.476 -1.019 -25.369 1.00 91.88 215 LEU A CA 1
ATOM 1561 C C . LEU A 1 215 ? 32.596 -0.615 -26.840 1.00 91.88 215 LEU A C 1
ATOM 1563 O O . LEU A 1 215 ? 31.595 -0.681 -27.551 1.00 91.88 215 LEU A O 1
ATOM 1567 N N . PRO A 1 216 ? 33.761 -0.152 -27.311 1.00 89.25 216 PRO A N 1
ATOM 1568 C CA . PRO A 1 216 ? 33.997 0.007 -28.737 1.00 89.25 216 PRO A CA 1
ATOM 1569 C C . PRO A 1 216 ? 34.194 -1.374 -29.377 1.00 89.25 216 PRO A C 1
ATOM 1571 O O . PRO A 1 216 ? 34.923 -2.215 -28.852 1.00 89.25 216 PRO A O 1
ATOM 1574 N N . LEU A 1 217 ? 33.555 -1.606 -30.518 1.00 87.75 217 LEU A N 1
ATOM 1575 C CA . LEU A 1 217 ? 33.700 -2.803 -31.338 1.00 87.75 217 LEU A CA 1
ATOM 1576 C C . LEU A 1 217 ? 34.098 -2.400 -32.747 1.00 87.75 217 LEU A C 1
ATOM 1578 O O . LEU A 1 217 ? 33.619 -1.408 -33.292 1.00 87.75 217 LEU A O 1
ATOM 1582 N N . VAL A 1 218 ? 34.940 -3.218 -33.360 1.00 87.62 218 VAL A N 1
ATOM 1583 C CA . VAL A 1 218 ? 35.247 -3.125 -34.784 1.00 87.62 218 VAL A CA 1
ATOM 1584 C C . VAL A 1 218 ? 34.516 -4.268 -35.464 1.00 87.62 218 VAL A C 1
ATOM 1586 O O . VAL A 1 218 ? 34.755 -5.432 -35.153 1.00 87.62 218 VAL A O 1
ATOM 1589 N N . THR A 1 219 ? 33.591 -3.937 -36.359 1.00 84.25 219 THR A N 1
ATOM 1590 C CA . THR A 1 219 ? 32.818 -4.926 -37.119 1.00 84.25 219 THR A CA 1
ATOM 1591 C C . THR A 1 219 ? 33.103 -4.793 -38.608 1.00 84.25 219 THR A C 1
ATOM 1593 O O . THR A 1 219 ? 33.693 -3.807 -39.048 1.00 84.25 219 THR A O 1
ATOM 1596 N N . ALA A 1 220 ? 32.643 -5.760 -39.406 1.00 82.94 220 ALA A N 1
ATOM 1597 C CA . ALA A 1 220 ? 32.735 -5.691 -40.866 1.00 82.94 220 ALA A CA 1
ATOM 1598 C C . ALA A 1 220 ? 32.016 -4.461 -41.462 1.00 82.94 220 ALA A C 1
ATOM 1600 O O . ALA A 1 220 ? 32.362 -4.023 -42.553 1.00 82.94 220 ALA A O 1
ATOM 1601 N N . ALA A 1 221 ? 31.052 -3.882 -40.735 1.00 83.81 221 ALA A N 1
ATOM 1602 C CA . ALA A 1 221 ? 30.339 -2.662 -41.115 1.00 83.81 221 ALA A CA 1
ATOM 1603 C C . ALA A 1 221 ? 31.028 -1.366 -40.630 1.00 83.81 221 ALA A C 1
ATOM 1605 O O . ALA A 1 221 ? 30.521 -0.275 -40.881 1.00 83.81 221 ALA A O 1
ATOM 1606 N N . GLY A 1 222 ? 32.169 -1.472 -39.938 1.00 89.31 222 GLY A N 1
ATOM 1607 C CA . GLY A 1 222 ? 32.912 -0.349 -39.367 1.00 89.31 222 GLY A CA 1
ATOM 1608 C C . GLY A 1 222 ? 32.944 -0.342 -37.831 1.00 89.31 222 GLY A C 1
ATOM 1609 O O . GLY A 1 222 ? 32.456 -1.276 -37.178 1.00 89.31 222 GLY A O 1
ATOM 1610 N N . PRO A 1 223 ? 33.566 0.692 -37.234 1.00 89.06 223 PRO A N 1
ATOM 1611 C CA . PRO A 1 223 ? 33.598 0.864 -35.790 1.00 89.06 223 PRO A CA 1
ATOM 1612 C C . PRO A 1 223 ? 32.204 1.220 -35.266 1.00 89.06 223 PRO A C 1
ATOM 1614 O O . PRO A 1 223 ? 31.520 2.089 -35.804 1.00 89.06 223 PRO A O 1
ATOM 1617 N N . MET A 1 224 ? 31.795 0.566 -34.189 1.00 90.56 224 MET A N 1
ATOM 1618 C CA . MET A 1 224 ? 30.521 0.800 -33.519 1.00 90.56 224 MET A CA 1
ATOM 1619 C C . MET A 1 224 ? 30.695 0.725 -32.006 1.00 90.56 224 MET A C 1
ATOM 1621 O O . MET A 1 224 ? 31.592 0.058 -31.504 1.00 90.56 224 MET A O 1
ATOM 1625 N N . THR A 1 225 ? 29.835 1.421 -31.269 1.00 92.44 225 THR A N 1
ATOM 1626 C CA . THR A 1 225 ? 29.866 1.437 -29.803 1.00 92.44 225 THR A CA 1
ATOM 1627 C C . THR A 1 225 ? 28.687 0.638 -29.275 1.00 92.44 225 THR A C 1
ATOM 1629 O O . THR A 1 225 ? 27.539 0.942 -29.593 1.00 92.44 225 THR A O 1
ATOM 1632 N N . MET A 1 226 ? 28.954 -0.366 -28.447 1.00 94.12 226 MET A N 1
ATOM 1633 C CA . MET A 1 226 ? 27.928 -1.002 -27.628 1.00 94.12 226 MET A CA 1
ATOM 1634 C C . MET A 1 226 ? 27.795 -0.266 -26.304 1.00 94.12 226 MET A C 1
ATOM 1636 O O . MET A 1 226 ? 28.781 0.011 -25.622 1.00 94.12 226 MET A O 1
ATOM 1640 N N . TYR A 1 227 ? 26.555 0.022 -25.936 1.00 93.69 227 TYR A N 1
ATOM 1641 C CA . TYR A 1 227 ? 26.174 0.602 -24.661 1.00 93.69 227 TYR A CA 1
ATOM 1642 C C . TYR A 1 227 ? 25.536 -0.483 -23.806 1.00 93.69 227 TYR A C 1
ATOM 1644 O O . TYR A 1 227 ? 24.484 -1.006 -24.161 1.00 93.69 227 TYR A O 1
ATOM 1652 N N . THR A 1 228 ? 26.137 -0.783 -22.661 1.00 95.75 228 THR A N 1
ATOM 1653 C CA . THR A 1 228 ? 25.516 -1.580 -21.603 1.00 95.75 228 THR A CA 1
ATOM 1654 C C . THR A 1 228 ? 24.994 -0.617 -20.549 1.00 95.75 228 THR A C 1
ATOM 1656 O O . THR A 1 228 ? 25.764 0.089 -19.895 1.00 95.75 228 THR A O 1
ATOM 1659 N N . VAL A 1 229 ? 23.676 -0.551 -20.402 1.00 94.25 229 VAL A N 1
ATOM 1660 C CA . VAL A 1 229 ? 22.996 0.403 -19.526 1.00 94.25 229 VAL A CA 1
ATOM 1661 C C . VAL A 1 229 ? 22.276 -0.345 -18.421 1.00 94.25 229 VAL A C 1
ATOM 1663 O O . VAL A 1 229 ? 21.473 -1.230 -18.694 1.00 94.25 229 VAL A O 1
ATOM 1666 N N . ARG A 1 230 ? 22.513 0.065 -17.173 1.00 94.50 230 ARG A N 1
ATOM 1667 C CA . ARG A 1 230 ? 21.737 -0.375 -16.013 1.00 94.50 230 ARG A CA 1
ATOM 1668 C C . ARG A 1 230 ? 20.693 0.683 -15.670 1.00 94.50 230 ARG A C 1
ATOM 1670 O O . ARG A 1 230 ? 21.037 1.770 -15.196 1.00 94.50 230 ARG A O 1
ATOM 1677 N N . GLY A 1 231 ? 19.431 0.368 -15.934 1.00 91.81 231 GLY A N 1
ATOM 1678 C CA . GLY A 1 231 ? 18.274 1.200 -15.618 1.00 91.81 231 GLY A CA 1
ATOM 1679 C C . GLY A 1 231 ? 17.632 0.747 -14.314 1.00 91.81 231 GLY A C 1
ATOM 1680 O O . GLY A 1 231 ? 17.479 -0.444 -14.075 1.00 91.81 231 GLY A O 1
ATOM 1681 N N . GLN A 1 232 ? 17.246 1.690 -13.465 1.00 91.94 232 GLN A N 1
ATOM 1682 C CA . GLN A 1 232 ? 16.501 1.432 -12.240 1.00 91.94 232 GLN A CA 1
ATOM 1683 C C . GLN A 1 232 ? 15.167 2.159 -12.296 1.00 91.94 232 GLN A C 1
ATOM 1685 O O . GLN A 1 232 ? 15.073 3.275 -12.800 1.00 91.94 232 GLN A O 1
ATOM 1690 N N . ILE A 1 233 ? 14.134 1.539 -11.748 1.00 92.25 233 ILE A N 1
ATOM 1691 C CA . ILE A 1 233 ? 12.848 2.175 -11.525 1.00 92.25 233 ILE A CA 1
ATOM 1692 C C . ILE A 1 233 ? 12.499 2.099 -10.051 1.00 92.25 233 ILE A C 1
ATOM 1694 O O . ILE A 1 233 ? 12.681 1.066 -9.400 1.00 92.25 233 ILE A O 1
ATOM 1698 N N . THR A 1 234 ? 12.055 3.227 -9.513 1.00 92.25 234 THR A N 1
ATOM 1699 C CA . THR A 1 234 ? 11.591 3.329 -8.134 1.00 92.25 234 THR A CA 1
ATOM 1700 C C . THR A 1 234 ? 10.148 3.781 -8.123 1.00 92.25 234 THR A C 1
ATOM 1702 O O . THR A 1 234 ? 9.789 4.742 -8.797 1.00 92.25 234 THR A O 1
ATOM 1705 N N . THR A 1 235 ? 9.320 3.095 -7.349 1.00 93.31 235 THR A N 1
ATOM 1706 C CA . THR A 1 235 ? 7.919 3.450 -7.154 1.00 93.31 235 THR A CA 1
ATOM 1707 C C . THR A 1 235 ? 7.667 3.774 -5.703 1.00 93.31 235 THR A C 1
ATOM 1709 O O . THR A 1 235 ? 8.099 3.040 -4.813 1.00 93.31 235 THR A O 1
ATOM 1712 N N . ARG A 1 236 ? 6.903 4.831 -5.469 1.00 91.06 236 ARG A N 1
ATOM 1713 C CA . ARG A 1 236 ? 6.392 5.205 -4.160 1.00 91.06 236 ARG A CA 1
ATOM 1714 C C . ARG A 1 236 ? 4.877 5.266 -4.247 1.00 91.06 236 ARG A C 1
ATOM 1716 O O . ARG A 1 236 ? 4.337 6.148 -4.904 1.00 91.06 236 ARG A O 1
ATOM 1723 N N . ALA A 1 237 ? 4.211 4.336 -3.580 1.00 88.69 237 ALA A N 1
ATOM 1724 C CA . ALA A 1 237 ? 2.773 4.366 -3.403 1.00 88.69 237 ALA A CA 1
ATOM 1725 C C . ALA A 1 237 ? 2.437 5.111 -2.110 1.00 88.69 237 ALA A C 1
ATOM 1727 O O . ALA A 1 237 ? 2.941 4.778 -1.032 1.00 88.69 237 ALA A O 1
ATOM 1728 N N . THR A 1 238 ? 1.579 6.114 -2.214 1.00 85.31 238 THR A N 1
ATOM 1729 C CA . THR A 1 238 ? 1.096 6.947 -1.118 1.00 85.31 238 THR A CA 1
ATOM 1730 C C . THR A 1 238 ? -0.418 6.936 -1.072 1.00 85.31 238 THR A C 1
ATOM 1732 O O . THR A 1 238 ? -1.080 7.064 -2.093 1.00 85.31 238 THR A O 1
ATOM 1735 N N . ARG A 1 239 ? -0.992 6.822 0.119 1.00 77.75 239 ARG A N 1
ATOM 1736 C CA . ARG A 1 239 ? -2.441 6.918 0.305 1.00 77.75 239 ARG A CA 1
ATOM 1737 C C . ARG A 1 239 ? -2.881 8.379 0.191 1.00 77.75 239 ARG A C 1
ATOM 1739 O O . ARG A 1 239 ? -2.471 9.184 1.030 1.00 77.75 239 ARG A O 1
ATOM 1746 N N . ALA A 1 240 ? -3.741 8.701 -0.776 1.00 76.31 240 ALA A N 1
ATOM 1747 C CA . ALA A 1 240 ? -4.065 10.090 -1.123 1.00 76.31 240 ALA A CA 1
ATOM 1748 C C . ALA A 1 240 ? -4.641 10.912 0.056 1.00 76.31 240 ALA A C 1
ATOM 1750 O O . ALA A 1 240 ? -4.144 12.011 0.295 1.00 76.31 240 ALA A O 1
ATOM 1751 N N . PRO A 1 241 ? -5.571 10.385 0.889 1.00 61.44 241 PRO A N 1
ATOM 1752 C CA . PRO A 1 241 ? -6.108 11.147 2.026 1.00 61.44 241 PRO A CA 1
ATOM 1753 C C . PRO A 1 241 ? -5.092 11.510 3.118 1.00 61.44 241 PRO A C 1
ATOM 1755 O O . PRO A 1 241 ? -5.247 12.514 3.803 1.00 61.44 241 PRO A O 1
ATOM 1758 N N . THR A 1 242 ? -4.073 10.672 3.326 1.00 65.38 242 THR A N 1
ATOM 1759 C CA . THR A 1 242 ? -3.180 10.770 4.502 1.00 65.38 242 THR A CA 1
ATOM 1760 C C . THR A 1 242 ? -1.745 11.157 4.159 1.00 65.38 242 THR A C 1
ATOM 1762 O O . THR A 1 242 ? -0.981 11.518 5.048 1.00 65.38 242 THR A O 1
ATOM 1765 N N . GLY A 1 243 ? -1.332 10.997 2.900 1.00 70.19 243 GLY A N 1
ATOM 1766 C CA . GLY A 1 243 ? 0.070 11.100 2.489 1.00 70.19 243 GLY A CA 1
ATOM 1767 C C . GLY A 1 243 ? 0.978 9.967 2.998 1.00 70.19 243 GLY A C 1
ATOM 1768 O O . GLY A 1 243 ? 2.181 9.990 2.737 1.00 70.19 243 GLY A O 1
ATOM 1769 N N . GLU A 1 244 ? 0.436 8.969 3.707 1.00 70.69 244 GLU A N 1
ATOM 1770 C CA . GLU A 1 244 ? 1.182 7.808 4.200 1.00 70.69 244 GLU A CA 1
ATOM 1771 C C . GLU A 1 244 ? 1.783 7.013 3.037 1.00 70.69 244 GLU A C 1
ATOM 1773 O O . GLU A 1 244 ? 1.083 6.670 2.084 1.00 70.69 244 GLU A O 1
ATOM 1778 N N . VAL A 1 245 ? 3.074 6.687 3.134 1.00 80.25 245 VAL A N 1
ATOM 1779 C CA . VAL A 1 245 ? 3.747 5.804 2.178 1.00 80.25 245 VAL A CA 1
ATOM 1780 C C . VAL A 1 245 ? 3.380 4.367 2.501 1.00 80.25 245 VAL A C 1
ATOM 1782 O O . VAL A 1 245 ? 3.787 3.838 3.530 1.00 80.25 245 VAL A O 1
ATOM 1785 N N . VAL A 1 246 ? 2.619 3.742 1.611 1.00 75.75 246 VAL A N 1
ATOM 1786 C CA . VAL A 1 246 ? 2.120 2.376 1.794 1.00 75.75 246 VAL A CA 1
ATOM 1787 C C . VAL A 1 246 ? 3.029 1.332 1.152 1.00 75.75 246 VAL A C 1
ATOM 1789 O O . VAL A 1 246 ? 3.072 0.190 1.596 1.00 75.75 246 VAL A O 1
ATOM 1792 N N . SER A 1 247 ? 3.782 1.723 0.124 1.00 82.38 247 SER A N 1
ATOM 1793 C CA . SER A 1 247 ? 4.809 0.887 -0.488 1.00 82.38 247 SER A CA 1
ATOM 1794 C C . SER A 1 247 ? 5.891 1.759 -1.116 1.00 82.38 247 SER A C 1
ATOM 1796 O O . SER A 1 247 ? 5.610 2.826 -1.667 1.00 82.38 247 SER A O 1
ATOM 1798 N N . ALA A 1 248 ? 7.137 1.306 -1.024 1.00 87.56 248 ALA A N 1
ATOM 1799 C CA . ALA A 1 248 ? 8.276 1.905 -1.698 1.00 87.56 248 ALA A CA 1
ATOM 1800 C C . ALA A 1 248 ? 9.154 0.776 -2.242 1.00 87.56 248 ALA A C 1
ATOM 1802 O O . ALA A 1 248 ? 9.758 0.029 -1.475 1.00 87.56 248 ALA A O 1
ATOM 1803 N N . LEU A 1 249 ? 9.196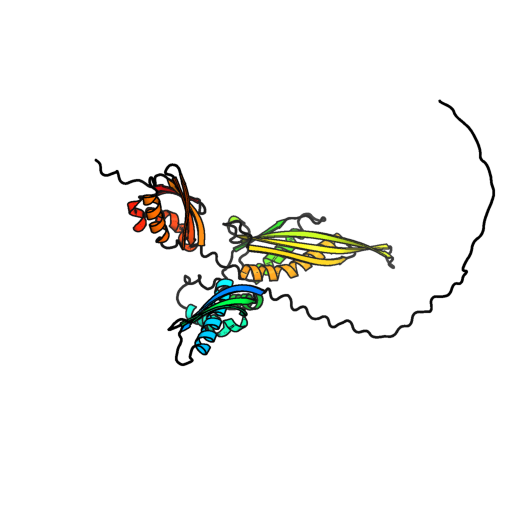 0.636 -3.564 1.00 87.12 249 LEU A N 1
ATOM 1804 C CA . LEU A 1 249 ? 9.911 -0.440 -4.244 1.00 87.12 249 LEU A CA 1
ATOM 1805 C C . LEU A 1 249 ? 10.933 0.140 -5.212 1.00 87.12 249 LEU A C 1
ATOM 1807 O O . LEU A 1 249 ? 10.741 1.209 -5.789 1.00 87.12 249 LEU A O 1
ATOM 1811 N N . ALA A 1 250 ? 12.025 -0.592 -5.392 1.00 90.44 250 ALA A N 1
ATOM 1812 C CA . ALA A 1 250 ? 13.088 -0.274 -6.325 1.00 90.44 250 ALA A CA 1
ATOM 1813 C C . ALA A 1 250 ? 13.521 -1.558 -7.026 1.00 90.44 250 ALA A C 1
ATOM 1815 O O . ALA A 1 250 ? 13.691 -2.597 -6.385 1.00 90.44 250 ALA A O 1
ATOM 1816 N N . THR A 1 251 ? 13.700 -1.519 -8.338 1.00 92.12 251 THR A N 1
ATOM 1817 C CA . THR A 1 251 ? 14.266 -2.639 -9.097 1.00 92.12 251 THR A CA 1
ATOM 1818 C C . THR A 1 251 ? 15.115 -2.090 -10.225 1.00 92.12 251 THR A C 1
ATOM 1820 O O . THR A 1 251 ? 14.808 -1.035 -10.775 1.00 92.12 251 THR A O 1
ATOM 1823 N N . ALA A 1 252 ? 16.204 -2.783 -10.537 1.00 91.88 252 ALA A N 1
ATOM 1824 C CA . ALA A 1 252 ? 17.108 -2.407 -11.605 1.00 91.88 252 ALA A CA 1
ATOM 1825 C C . ALA A 1 252 ? 17.348 -3.590 -12.530 1.00 91.88 252 ALA A C 1
ATOM 1827 O O . ALA A 1 252 ? 17.483 -4.721 -12.065 1.00 91.88 252 ALA A O 1
ATOM 1828 N N . ASP A 1 253 ? 17.450 -3.289 -13.812 1.00 94.50 253 ASP A N 1
ATOM 1829 C CA . ASP A 1 253 ? 17.740 -4.245 -14.865 1.00 94.50 253 ASP A CA 1
ATOM 1830 C C . ASP A 1 253 ? 18.772 -3.653 -15.829 1.00 94.50 253 ASP A C 1
ATOM 1832 O O . ASP A 1 253 ? 19.095 -2.458 -15.769 1.00 94.50 253 ASP A O 1
ATOM 1836 N N . THR A 1 254 ? 19.336 -4.493 -16.682 1.00 93.88 254 THR A N 1
ATOM 1837 C CA . THR A 1 254 ? 20.410 -4.120 -17.594 1.00 93.88 254 THR A CA 1
ATOM 1838 C C . THR A 1 254 ? 20.034 -4.497 -19.019 1.00 93.88 254 THR A C 1
ATOM 1840 O O . THR A 1 254 ? 19.619 -5.620 -19.276 1.00 93.88 254 THR A O 1
ATOM 1843 N N . ASP A 1 255 ? 20.253 -3.582 -19.958 1.00 95.19 255 ASP A N 1
ATOM 1844 C CA . ASP A 1 255 ? 20.150 -3.857 -21.392 1.00 95.19 255 ASP A CA 1
ATOM 1845 C C . ASP A 1 255 ? 21.458 -3.492 -22.090 1.00 95.19 255 ASP A C 1
ATOM 1847 O O . ASP A 1 255 ? 22.179 -2.586 -21.659 1.00 95.19 255 ASP A O 1
ATOM 1851 N N . THR A 1 256 ? 21.771 -4.202 -23.172 1.00 94.25 256 THR A N 1
ATOM 1852 C CA . THR A 1 256 ? 22.918 -3.880 -24.023 1.00 94.25 256 THR A CA 1
ATOM 1853 C C . THR A 1 256 ? 22.454 -3.630 -25.448 1.00 94.25 256 THR A C 1
ATOM 1855 O O . THR A 1 256 ? 21.843 -4.496 -26.070 1.00 94.25 256 THR A O 1
ATOM 1858 N N . ASN A 1 257 ? 22.770 -2.452 -25.984 1.00 93.81 257 ASN A N 1
ATOM 1859 C CA . ASN A 1 257 ? 22.347 -2.044 -27.317 1.00 93.81 257 ASN A CA 1
ATOM 1860 C C . ASN A 1 257 ? 23.389 -1.144 -27.994 1.00 93.81 257 ASN A C 1
ATOM 1862 O O . ASN A 1 257 ? 24.176 -0.471 -27.335 1.00 93.81 257 ASN A O 1
ATOM 1866 N N . ILE A 1 258 ? 23.361 -1.087 -29.323 1.00 91.12 258 ILE A N 1
ATOM 1867 C CA . ILE A 1 258 ? 24.175 -0.154 -30.117 1.00 91.12 258 ILE A CA 1
ATOM 1868 C C . ILE A 1 258 ? 23.664 1.295 -30.028 1.00 91.12 258 ILE A C 1
ATOM 1870 O O . ILE A 1 258 ? 24.411 2.240 -30.259 1.00 91.12 258 ILE A O 1
ATOM 1874 N N . SER A 1 259 ? 22.392 1.484 -29.667 1.00 90.38 259 SER A N 1
ATOM 1875 C CA . SER A 1 259 ? 21.775 2.786 -29.417 1.00 90.38 259 SER A CA 1
ATOM 1876 C C . SER A 1 259 ? 21.643 3.024 -27.917 1.00 90.38 259 SER A C 1
ATOM 1878 O O . SER A 1 259 ? 20.946 2.287 -27.218 1.00 90.38 259 SER A O 1
ATOM 1880 N N . LEU A 1 260 ? 22.251 4.105 -27.422 1.00 88.75 260 LEU A N 1
ATOM 1881 C CA . LEU A 1 260 ? 22.150 4.508 -26.018 1.00 88.75 260 LEU A CA 1
ATOM 1882 C C . LEU A 1 260 ? 20.698 4.753 -25.579 1.00 88.75 260 LEU A C 1
ATOM 1884 O O . LEU A 1 260 ? 20.312 4.372 -24.477 1.00 88.75 260 LEU A O 1
ATOM 1888 N N . VAL A 1 261 ? 19.883 5.383 -26.431 1.00 88.12 261 VAL A N 1
ATOM 1889 C CA . VAL A 1 261 ? 18.473 5.677 -26.120 1.00 88.12 261 VAL A CA 1
ATOM 1890 C C . VAL A 1 261 ? 17.667 4.382 -26.018 1.00 88.12 261 VAL A C 1
ATOM 1892 O O . VAL A 1 261 ? 16.875 4.222 -25.090 1.00 88.12 261 VAL A O 1
ATOM 1895 N N . THR A 1 262 ? 17.922 3.431 -26.920 1.00 89.19 262 THR A N 1
ATOM 1896 C CA . THR A 1 262 ? 17.266 2.119 -26.911 1.00 89.19 262 THR A CA 1
ATOM 1897 C C . THR A 1 262 ? 17.688 1.304 -25.691 1.00 89.19 262 THR A C 1
ATOM 1899 O O . THR A 1 262 ? 16.817 0.804 -24.986 1.00 89.19 262 THR A O 1
ATOM 1902 N N . ALA A 1 263 ? 18.989 1.260 -25.370 1.00 91.06 263 ALA A N 1
ATOM 1903 C CA . ALA A 1 263 ? 19.496 0.584 -24.172 1.00 91.06 263 ALA A CA 1
ATOM 1904 C C . ALA A 1 263 ? 18.845 1.128 -22.891 1.00 91.06 263 ALA A C 1
ATOM 1906 O O . ALA A 1 263 ? 18.392 0.370 -22.036 1.00 91.06 263 ALA A O 1
ATOM 1907 N N . ARG A 1 264 ? 18.732 2.457 -22.768 1.00 90.06 264 ARG A N 1
ATOM 1908 C CA . ARG A 1 264 ? 18.056 3.104 -21.632 1.00 90.06 264 ARG A CA 1
ATOM 1909 C C . ARG A 1 264 ? 16.588 2.708 -21.533 1.00 90.06 264 ARG A C 1
ATOM 1911 O O . ARG A 1 264 ? 16.141 2.347 -20.449 1.00 90.06 264 ARG A O 1
ATOM 1918 N N . SER A 1 265 ? 15.859 2.778 -22.647 1.00 88.12 265 SER A N 1
ATOM 1919 C CA . SER A 1 265 ? 14.429 2.458 -22.694 1.00 88.12 265 SER A CA 1
ATOM 1920 C C . SER A 1 265 ? 14.159 0.989 -22.368 1.00 88.12 265 SER A C 1
ATOM 1922 O O . SER A 1 265 ? 13.237 0.682 -21.618 1.00 88.12 265 SER A O 1
ATOM 1924 N N . ASN A 1 266 ? 14.966 0.077 -22.906 1.00 91.19 266 ASN A N 1
ATOM 1925 C CA . ASN A 1 266 ? 14.818 -1.355 -22.670 1.00 91.19 266 ASN A CA 1
ATOM 1926 C C . ASN A 1 266 ? 15.141 -1.724 -21.221 1.00 91.19 266 ASN A C 1
ATOM 1928 O O . ASN A 1 266 ? 14.360 -2.439 -20.595 1.00 91.19 266 ASN A O 1
ATOM 1932 N N . ALA A 1 267 ? 16.238 -1.196 -20.668 1.00 92.56 267 ALA A N 1
ATOM 1933 C CA . ALA A 1 267 ? 16.645 -1.485 -19.296 1.00 92.56 267 ALA A CA 1
ATOM 1934 C C . ALA A 1 267 ? 15.581 -1.039 -18.279 1.00 92.56 267 ALA A C 1
ATOM 1936 O O . ALA A 1 267 ? 15.238 -1.784 -17.361 1.00 92.56 267 ALA A O 1
ATOM 1937 N N . THR A 1 268 ? 14.997 0.154 -18.445 1.00 91.06 268 THR A N 1
ATOM 1938 C CA . THR A 1 268 ? 13.927 0.617 -17.547 1.00 91.06 268 THR A CA 1
ATOM 1939 C C . THR A 1 268 ? 12.602 -0.100 -17.789 1.00 91.06 268 THR A C 1
ATOM 1941 O O . THR A 1 268 ? 11.893 -0.385 -16.823 1.00 91.06 268 THR A O 1
ATOM 1944 N N . ALA A 1 269 ? 12.268 -0.459 -19.032 1.00 90.50 269 ALA A N 1
ATOM 1945 C CA . ALA A 1 269 ? 11.082 -1.263 -19.324 1.00 90.50 269 ALA A CA 1
ATOM 1946 C C . ALA A 1 269 ? 11.172 -2.666 -18.697 1.00 90.50 269 ALA A C 1
ATOM 1948 O O . ALA A 1 269 ? 10.194 -3.136 -18.116 1.00 90.50 269 ALA A O 1
ATOM 1949 N N . ALA A 1 270 ? 12.335 -3.319 -18.759 1.00 91.88 270 ALA A N 1
ATOM 1950 C CA . ALA A 1 270 ? 12.574 -4.613 -18.117 1.00 91.88 270 ALA A CA 1
ATOM 1951 C C . ALA A 1 270 ? 12.476 -4.514 -16.582 1.00 91.88 270 ALA A C 1
ATOM 1953 O O . ALA A 1 270 ? 11.744 -5.282 -15.948 1.00 91.88 270 ALA A O 1
ATOM 1954 N N . ALA A 1 271 ? 13.085 -3.478 -15.994 1.00 92.75 271 ALA A N 1
ATOM 1955 C CA . ALA A 1 271 ? 12.948 -3.192 -14.567 1.00 92.75 271 ALA A CA 1
ATOM 1956 C C . ALA A 1 271 ? 11.479 -2.952 -14.161 1.00 92.75 271 ALA A C 1
ATOM 1958 O O . ALA A 1 271 ? 11.042 -3.426 -13.112 1.00 92.75 271 ALA A O 1
ATOM 1959 N N . THR A 1 272 ? 10.696 -2.273 -15.010 1.00 93.38 272 THR A N 1
ATOM 1960 C CA . THR A 1 272 ? 9.262 -2.015 -14.782 1.00 93.38 272 THR A CA 1
ATOM 1961 C C . THR A 1 272 ? 8.448 -3.304 -14.789 1.00 93.38 272 THR A C 1
ATOM 1963 O O . THR A 1 272 ? 7.657 -3.513 -13.874 1.00 93.38 272 THR A O 1
ATOM 1966 N N . ARG A 1 273 ? 8.676 -4.201 -15.758 1.00 91.69 273 ARG A N 1
ATOM 1967 C CA . ARG A 1 273 ? 7.992 -5.508 -15.832 1.00 91.69 273 ARG A CA 1
ATOM 1968 C C . ARG A 1 273 ? 8.256 -6.378 -14.607 1.00 91.69 273 ARG A C 1
ATOM 1970 O O . ARG A 1 273 ? 7.383 -7.130 -14.195 1.00 91.69 273 ARG A O 1
ATOM 1977 N N . THR A 1 274 ? 9.439 -6.256 -14.012 1.00 90.00 274 THR A N 1
ATOM 1978 C CA . THR A 1 274 ? 9.787 -6.975 -12.780 1.00 90.00 274 THR A CA 1
ATOM 1979 C C . THR A 1 274 ? 9.160 -6.330 -11.540 1.00 90.00 274 THR A C 1
ATOM 1981 O O . THR A 1 274 ? 8.738 -7.028 -10.617 1.00 90.00 274 THR A O 1
ATOM 1984 N N . LEU A 1 275 ? 9.088 -4.996 -11.497 1.00 93.69 275 LEU A N 1
ATOM 1985 C CA . LEU A 1 275 ? 8.551 -4.259 -10.353 1.00 93.69 275 LEU A CA 1
ATOM 1986 C C . LEU A 1 275 ? 7.015 -4.273 -10.306 1.00 93.69 275 LEU A C 1
ATOM 1988 O O . LEU A 1 275 ? 6.449 -4.375 -9.219 1.00 93.69 275 LEU A O 1
ATOM 1992 N N . ALA A 1 276 ? 6.339 -4.166 -11.452 1.00 90.94 276 ALA A N 1
ATOM 1993 C CA . ALA A 1 276 ? 4.894 -3.952 -11.519 1.00 90.94 276 ALA A CA 1
ATOM 1994 C C . ALA A 1 276 ? 4.059 -5.059 -10.838 1.00 90.94 276 ALA A C 1
ATOM 1996 O O . ALA A 1 276 ? 3.176 -4.705 -10.053 1.00 90.94 276 ALA A O 1
ATOM 1997 N N . PRO A 1 277 ? 4.351 -6.368 -11.011 1.00 88.19 277 PRO A N 1
ATOM 1998 C CA . PRO A 1 277 ? 3.627 -7.427 -10.305 1.00 88.19 277 PRO A CA 1
ATOM 1999 C C . PRO A 1 277 ? 3.815 -7.355 -8.787 1.00 88.19 277 PRO A C 1
ATOM 2001 O O . PRO A 1 277 ? 2.861 -7.511 -8.034 1.00 88.19 277 PRO A O 1
ATOM 2004 N N . ARG A 1 278 ? 5.032 -7.040 -8.326 1.00 86.88 278 ARG A N 1
ATOM 2005 C CA . ARG A 1 278 ? 5.334 -6.889 -6.892 1.00 86.88 278 ARG A CA 1
ATOM 2006 C C . ARG A 1 278 ? 4.608 -5.695 -6.288 1.00 86.88 278 ARG A C 1
ATOM 2008 O O . ARG A 1 278 ? 4.106 -5.773 -5.172 1.00 86.88 278 ARG A O 1
ATOM 2015 N N . LEU A 1 279 ? 4.526 -4.592 -7.034 1.00 89.12 279 LEU A N 1
ATOM 2016 C CA . LEU A 1 279 ? 3.724 -3.446 -6.628 1.00 89.12 279 LEU A CA 1
ATOM 2017 C C . LEU A 1 279 ? 2.249 -3.841 -6.513 1.00 89.12 279 LEU A C 1
ATOM 2019 O O . LEU A 1 279 ? 1.639 -3.543 -5.493 1.00 89.12 279 LEU A O 1
ATOM 2023 N N . ALA A 1 280 ? 1.692 -4.533 -7.508 1.00 85.88 280 ALA A N 1
ATOM 2024 C CA . ALA A 1 280 ? 0.310 -5.002 -7.461 1.00 85.88 280 ALA A CA 1
ATOM 2025 C C . ALA A 1 280 ? 0.060 -5.907 -6.241 1.00 85.88 280 ALA A C 1
ATOM 2027 O O . ALA A 1 280 ? -0.854 -5.627 -5.469 1.00 85.88 280 ALA A O 1
ATOM 2028 N N . GLU A 1 281 ? 0.914 -6.909 -5.997 1.00 80.69 281 GLU A N 1
ATOM 2029 C CA . GLU A 1 281 ? 0.852 -7.776 -4.808 1.00 80.69 281 GLU A CA 1
ATOM 2030 C C . GLU A 1 281 ? 0.854 -6.952 -3.505 1.00 80.69 281 GLU A C 1
ATOM 2032 O O . GLU A 1 281 ? -0.007 -7.145 -2.640 1.00 80.69 281 GLU A O 1
ATOM 2037 N N . ALA A 1 282 ? 1.770 -5.986 -3.380 1.00 79.38 282 ALA A N 1
ATOM 2038 C CA . ALA A 1 282 ? 1.865 -5.114 -2.211 1.00 79.38 282 ALA A CA 1
ATOM 2039 C C . ALA A 1 282 ? 0.614 -4.236 -2.027 1.00 79.38 282 ALA A C 1
ATOM 2041 O O . ALA A 1 282 ? 0.158 -4.044 -0.898 1.00 79.38 282 ALA A O 1
ATOM 2042 N N . LEU A 1 283 ? 0.041 -3.718 -3.120 1.00 81.44 283 LEU A N 1
ATOM 2043 C CA . LEU A 1 283 ? -1.161 -2.882 -3.088 1.00 81.44 283 LEU A CA 1
ATOM 2044 C C . LEU A 1 283 ? -2.432 -3.688 -2.774 1.00 81.44 283 LEU A C 1
ATOM 2046 O O . LEU A 1 283 ? -3.313 -3.190 -2.073 1.00 81.44 283 LEU A O 1
ATOM 2050 N N . MET A 1 284 ? -2.526 -4.937 -3.241 1.00 74.69 284 MET A N 1
ATOM 2051 C CA . MET A 1 284 ? -3.686 -5.812 -3.002 1.00 74.69 284 MET A CA 1
ATOM 2052 C C . MET A 1 284 ? -3.825 -6.185 -1.527 1.00 74.69 284 MET A C 1
ATOM 2054 O O . MET A 1 284 ? -4.925 -6.450 -1.047 1.00 74.69 284 MET A O 1
ATOM 2058 N N . LEU A 1 285 ? -2.703 -6.193 -0.811 1.00 68.44 285 LEU A N 1
ATOM 2059 C CA . LEU A 1 285 ? -2.596 -6.592 0.590 1.00 68.44 285 LEU A CA 1
ATOM 2060 C C . LEU A 1 285 ? -2.420 -5.386 1.509 1.00 68.44 285 LEU A C 1
ATOM 2062 O O . LEU A 1 285 ? -2.012 -5.522 2.669 1.00 68.44 285 LEU A O 1
ATOM 2066 N N . LEU A 1 286 ? -2.725 -4.188 1.001 1.00 66.44 286 LEU A N 1
ATOM 2067 C CA . LEU A 1 286 ? -2.853 -3.039 1.869 1.00 66.44 286 LEU A CA 1
ATOM 2068 C C . LEU A 1 286 ? -4.016 -3.285 2.818 1.00 66.44 286 LEU A C 1
ATOM 2070 O O . LEU A 1 286 ? -5.138 -3.514 2.356 1.00 66.44 286 LEU A O 1
ATOM 2074 N N . PRO A 1 287 ? -3.777 -3.204 4.140 1.00 53.47 287 PRO A N 1
ATOM 2075 C CA . PRO A 1 287 ? -4.876 -3.253 5.076 1.00 53.47 287 PRO A CA 1
ATOM 2076 C C . PRO A 1 287 ? -5.8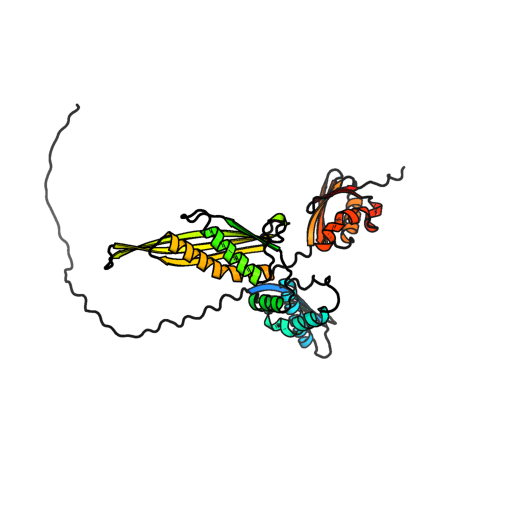34 -2.123 4.699 1.00 53.47 287 PRO A C 1
ATOM 2078 O O . PRO A 1 287 ? -5.412 -0.980 4.459 1.00 53.47 287 PRO A O 1
ATOM 2081 N N . ALA A 1 288 ? -7.125 -2.443 4.610 1.00 50.50 288 ALA A N 1
ATOM 2082 C CA . ALA A 1 288 ? -8.139 -1.409 4.612 1.00 50.50 288 ALA A CA 1
ATOM 2083 C C . ALA A 1 288 ? -7.849 -0.534 5.839 1.00 50.50 288 ALA A C 1
ATOM 2085 O O . ALA A 1 288 ? -7.704 -1.035 6.954 1.00 50.50 288 ALA A O 1
ATOM 2086 N N . ARG A 1 289 ? -7.653 0.774 5.637 1.00 52.59 289 ARG A N 1
ATOM 2087 C CA . ARG A 1 289 ? -7.697 1.684 6.776 1.00 52.59 289 ARG A CA 1
ATOM 2088 C C . ARG A 1 289 ? -9.151 1.704 7.193 1.00 52.59 289 ARG A C 1
ATOM 2090 O O . ARG A 1 289 ? -9.986 2.377 6.591 1.00 52.59 289 ARG A O 1
ATOM 2097 N N . ASP A 1 290 ? -9.435 0.890 8.192 1.00 53.22 290 ASP A N 1
ATOM 2098 C CA . ASP A 1 290 ? -10.760 0.808 8.774 1.00 53.22 290 ASP A CA 1
ATOM 2099 C C . ASP A 1 290 ? -11.109 2.134 9.411 1.00 53.22 290 ASP A C 1
ATOM 2101 O O . ASP A 1 290 ? -12.276 2.479 9.411 1.00 53.22 290 ASP A O 1
ATOM 2105 N N . SER A 1 291 ? -10.091 2.891 9.847 1.00 57.75 291 SER A N 1
ATOM 2106 C CA . SER A 1 291 ? -10.198 4.206 10.463 1.00 57.75 291 SER A CA 1
ATOM 2107 C C . SER A 1 291 ? -9.112 5.198 10.019 1.00 57.75 291 SER A C 1
ATOM 2109 O O . SER A 1 291 ? -8.031 4.827 9.537 1.00 57.75 291 SER A O 1
ATOM 2111 N N . GLN A 1 292 ? -9.439 6.484 10.122 1.00 72.12 292 GLN A N 1
ATOM 2112 C CA . GLN A 1 292 ? -8.579 7.623 9.838 1.00 72.12 292 GLN A CA 1
ATOM 2113 C C . GLN A 1 292 ? -8.536 8.549 11.061 1.00 72.12 292 GLN A C 1
ATOM 2115 O O . GLN A 1 292 ? -9.588 8.815 11.647 1.00 72.12 292 GLN A O 1
ATOM 2120 N N . PRO A 1 293 ? -7.352 9.075 11.429 1.00 79.38 293 PRO A N 1
ATOM 2121 C CA . PRO A 1 293 ? -7.250 10.078 12.472 1.00 79.38 293 PRO A CA 1
ATOM 2122 C C . PRO A 1 293 ? -7.859 11.396 11.978 1.00 79.38 293 PRO A C 1
ATOM 2124 O O . PRO A 1 293 ? -7.418 11.962 10.979 1.00 79.38 293 PRO A O 1
ATOM 2127 N N . VAL A 1 294 ? -8.860 11.888 12.694 1.00 83.81 294 VAL A N 1
ATOM 2128 C CA . VAL A 1 294 ? -9.514 13.178 12.491 1.00 83.81 294 VAL A CA 1
ATOM 2129 C C . VAL A 1 294 ? -9.178 14.064 13.678 1.00 83.81 294 VAL A C 1
ATOM 2131 O O . VAL A 1 294 ? -9.441 13.715 14.830 1.00 83.81 294 VAL A O 1
ATOM 2134 N N . GLN A 1 295 ? -8.608 15.234 13.413 1.00 89.38 295 GLN A N 1
ATOM 2135 C CA . GLN A 1 295 ? -8.348 16.213 14.458 1.00 89.38 295 GLN A CA 1
ATOM 2136 C C . GLN A 1 295 ? -9.636 16.974 14.783 1.00 89.38 295 GLN A C 1
ATOM 2138 O O . GLN A 1 295 ? -10.094 17.789 13.984 1.00 89.38 295 GLN A O 1
ATOM 2143 N N . LEU A 1 296 ? -10.195 16.750 15.968 1.00 90.25 296 LEU A N 1
ATOM 2144 C CA . LEU A 1 296 ? -11.330 17.507 16.480 1.00 90.25 296 LEU A CA 1
ATOM 2145 C C . LEU A 1 296 ? -10.832 18.620 17.404 1.00 90.25 296 LEU A C 1
ATOM 2147 O O . LEU A 1 296 ? -10.262 18.364 18.466 1.00 90.25 296 LEU A O 1
ATOM 2151 N N . VAL A 1 297 ? -11.077 19.863 17.010 1.00 90.50 297 VAL A N 1
ATOM 2152 C CA . VAL A 1 297 ? -10.776 21.055 17.804 1.00 90.50 297 VAL A CA 1
ATOM 2153 C C . VAL A 1 297 ? -12.078 21.595 18.370 1.00 90.50 297 VAL A C 1
ATOM 2155 O O . VAL A 1 297 ? -12.942 22.017 17.607 1.00 90.50 297 VAL A O 1
ATOM 2158 N N . VAL A 1 298 ? -12.229 21.596 19.694 1.00 90.31 298 VAL A N 1
ATOM 2159 C CA . VAL A 1 298 ? -13.435 22.103 20.361 1.00 90.31 298 VAL A CA 1
ATOM 2160 C C . VAL A 1 298 ? -13.098 23.284 21.255 1.00 90.31 298 VAL A C 1
ATOM 2162 O O . VAL A 1 298 ? -12.325 23.168 22.207 1.00 90.31 298 VAL A O 1
ATOM 2165 N N . SER A 1 299 ? -13.741 24.414 20.992 1.00 88.56 299 SER A N 1
ATOM 2166 C CA . SER A 1 299 ? -13.700 25.597 21.855 1.00 88.56 299 SER A CA 1
ATOM 2167 C C . SER A 1 299 ? -14.822 25.563 22.904 1.00 88.56 299 SER A C 1
ATOM 2169 O O . SER A 1 299 ? -15.872 24.965 22.680 1.00 88.56 299 SER A O 1
ATOM 2171 N N . GLY A 1 300 ? -14.628 26.188 24.070 1.00 82.31 300 GLY A N 1
ATOM 2172 C CA . GLY A 1 300 ? -15.688 26.337 25.083 1.00 82.31 300 GLY A CA 1
ATOM 2173 C C . GLY A 1 300 ? -15.894 25.129 26.008 1.00 82.31 300 GLY A C 1
ATOM 2174 O O . GLY A 1 300 ? -16.923 25.019 26.679 1.00 82.31 300 GLY A O 1
ATOM 2175 N N . VAL A 1 301 ? -14.916 24.221 26.092 1.00 79.88 301 VAL A N 1
ATOM 2176 C CA . VAL A 1 301 ? -14.988 23.026 26.959 1.00 79.88 301 VAL A CA 1
ATOM 2177 C C . VAL A 1 301 ? -14.853 23.394 28.445 1.00 79.88 301 VAL A C 1
ATOM 2179 O O . VAL A 1 301 ? -15.397 22.710 29.311 1.00 79.88 301 VAL A O 1
ATOM 2182 N N . GLY A 1 302 ? -14.190 24.512 28.754 1.00 76.12 302 GLY A N 1
ATOM 2183 C CA . GLY A 1 302 ? -14.112 25.088 30.098 1.00 76.12 302 GLY A CA 1
ATOM 2184 C C . GLY A 1 302 ? -13.191 24.317 31.048 1.00 76.12 302 GLY A C 1
ATOM 2185 O O . GLY A 1 302 ? -12.068 24.749 31.286 1.00 76.12 302 GLY A O 1
ATOM 2186 N N . SER A 1 303 ? -13.654 23.191 31.605 1.00 79.31 303 SER A N 1
ATOM 2187 C CA . SER A 1 303 ? -12.951 22.443 32.663 1.00 79.31 303 SER A CA 1
ATOM 2188 C C . SER A 1 303 ? -12.414 21.083 32.206 1.00 79.31 303 SER A C 1
ATOM 2190 O O . SER A 1 303 ? -12.995 20.420 31.346 1.00 79.31 303 SER A O 1
ATOM 2192 N N . ALA A 1 304 ? -11.335 20.614 32.846 1.00 81.31 304 ALA A N 1
ATOM 2193 C CA . ALA A 1 304 ? -10.742 19.298 32.577 1.00 81.31 304 ALA A CA 1
ATOM 2194 C C . ALA A 1 304 ? -11.725 18.135 32.819 1.00 81.31 304 ALA A C 1
ATOM 2196 O O . ALA A 1 304 ? -11.730 17.164 32.067 1.00 81.31 304 ALA A O 1
ATOM 2197 N N . ALA A 1 305 ? -12.610 18.259 33.814 1.00 83.06 305 ALA A N 1
ATOM 2198 C CA . ALA A 1 305 ? -13.659 17.274 34.081 1.00 83.06 305 ALA A CA 1
ATOM 2199 C C . ALA A 1 305 ? -14.721 17.229 32.966 1.00 83.06 305 ALA A C 1
ATOM 2201 O O . ALA A 1 305 ? -15.207 16.159 32.606 1.00 83.06 305 ALA A O 1
ATOM 2202 N N . ARG A 1 306 ? -15.078 18.384 32.383 1.00 84.00 306 ARG A N 1
ATOM 2203 C CA . ARG A 1 306 ? -15.991 18.444 31.231 1.00 84.00 306 ARG A CA 1
ATOM 2204 C C . ARG A 1 306 ? -15.329 17.882 29.972 1.00 84.00 306 ARG A C 1
ATOM 2206 O O . ARG A 1 306 ? -16.005 17.187 29.224 1.00 84.00 306 ARG A O 1
ATOM 2213 N N . ALA A 1 307 ? -14.029 18.119 29.793 1.00 85.06 307 ALA A N 1
ATOM 2214 C CA . ALA A 1 307 ? -13.243 17.528 28.713 1.00 85.06 307 ALA A CA 1
ATOM 2215 C C . ALA A 1 307 ? -13.187 15.994 28.806 1.00 85.06 307 ALA A C 1
ATOM 2217 O O . ALA A 1 307 ? -13.384 15.336 27.795 1.00 85.06 307 ALA A O 1
ATOM 2218 N N . GLY A 1 308 ? -12.984 15.430 30.004 1.00 86.06 308 GLY A N 1
ATOM 2219 C CA . GLY A 1 308 ? -12.998 13.974 30.207 1.00 86.06 308 GLY A CA 1
ATOM 2220 C C . GLY A 1 308 ? -14.344 13.338 29.849 1.00 86.06 308 GLY A C 1
ATOM 2221 O O . GLY A 1 308 ? -14.393 12.416 29.051 1.00 86.06 308 GLY A O 1
ATOM 2222 N N . ARG A 1 309 ? -15.460 13.911 30.320 1.00 86.56 309 ARG A N 1
ATOM 2223 C CA . ARG A 1 309 ? -16.797 13.400 29.956 1.00 86.56 309 ARG A CA 1
ATOM 2224 C C . ARG A 1 309 ? -17.105 13.511 28.461 1.00 86.56 309 ARG A C 1
ATOM 2226 O O . ARG A 1 309 ? -17.866 12.707 27.935 1.00 86.56 309 ARG A O 1
ATOM 2233 N N . LEU A 1 310 ? -16.572 14.536 27.797 1.00 87.69 310 LEU A N 1
ATOM 2234 C CA . LEU A 1 310 ? -16.707 14.679 26.351 1.00 87.69 310 LEU A CA 1
ATOM 2235 C C . LEU A 1 310 ? -15.880 13.612 25.620 1.00 87.69 310 LEU A C 1
ATOM 2237 O O . LEU A 1 310 ? -16.365 13.030 24.663 1.00 87.69 310 LEU A O 1
ATOM 2241 N N . GLU A 1 311 ? -14.673 13.313 26.094 1.00 88.06 311 GLU A N 1
ATOM 2242 C CA . GLU A 1 311 ? -13.831 12.229 25.576 1.00 88.06 311 GLU A CA 1
ATOM 2243 C C . GLU A 1 311 ? -14.504 10.854 25.713 1.00 88.06 311 GLU A C 1
ATOM 2245 O O . GLU A 1 311 ? -14.542 10.099 24.742 1.00 88.06 311 GLU A O 1
ATOM 2250 N N . ASP A 1 312 ? -15.127 10.569 26.858 1.00 88.06 312 ASP A N 1
ATOM 2251 C CA . ASP A 1 312 ? -15.916 9.345 27.059 1.00 88.06 312 ASP A CA 1
ATOM 2252 C C . ASP A 1 312 ? -17.098 9.266 26.080 1.00 88.06 312 ASP A C 1
ATOM 2254 O O . ASP A 1 312 ? -17.336 8.229 25.463 1.00 88.06 312 ASP A O 1
ATOM 2258 N N . ALA A 1 313 ? -17.814 10.377 25.880 1.00 86.88 313 ALA A N 1
ATOM 2259 C CA . ALA A 1 313 ? -18.924 10.444 24.930 1.00 86.88 313 ALA A CA 1
ATOM 2260 C C . ALA A 1 313 ? -18.463 10.286 23.469 1.00 86.88 313 ALA A C 1
ATOM 2262 O O . ALA A 1 313 ? -19.139 9.628 22.683 1.00 86.88 313 ALA A O 1
ATOM 2263 N N . LEU A 1 314 ? -17.301 10.841 23.108 1.00 88.50 314 LEU A N 1
ATOM 2264 C CA . LEU A 1 314 ? -16.705 10.683 21.780 1.00 88.50 314 LEU A CA 1
ATOM 2265 C C . LEU A 1 314 ? -16.247 9.238 21.529 1.00 88.50 314 LEU A C 1
ATOM 2267 O O . LEU A 1 314 ? -16.390 8.755 20.412 1.00 88.50 314 LEU A O 1
ATOM 2271 N N . ASN A 1 315 ? -15.749 8.530 22.549 1.00 86.81 315 ASN A N 1
ATOM 2272 C CA . ASN A 1 315 ? -15.406 7.104 22.448 1.00 86.81 315 ASN A CA 1
ATOM 2273 C C . ASN A 1 315 ? -16.636 6.203 22.238 1.00 86.81 315 ASN A C 1
ATOM 2275 O O . ASN A 1 315 ? -16.507 5.109 21.698 1.00 86.81 315 ASN A O 1
ATOM 2279 N N . LEU A 1 316 ? -17.823 6.646 22.662 1.00 84.19 316 LEU A N 1
ATOM 2280 C CA . LEU A 1 316 ? -19.082 5.913 22.488 1.00 84.19 316 LEU A CA 1
ATOM 2281 C C . LEU A 1 316 ? -19.766 6.186 21.143 1.00 84.19 316 LEU A C 1
ATOM 2283 O O . LEU A 1 316 ? -20.741 5.511 20.807 1.00 84.19 316 LEU A O 1
ATOM 2287 N N . LEU A 1 317 ? -19.279 7.160 20.368 1.00 84.06 317 LEU A N 1
ATOM 2288 C CA . LEU A 1 317 ? -19.847 7.470 19.064 1.00 84.06 317 LEU A CA 1
ATOM 2289 C C . LEU A 1 317 ? -19.734 6.273 18.122 1.00 84.06 317 LEU A C 1
ATOM 2291 O O . LEU A 1 317 ? -18.657 5.718 17.896 1.00 84.06 317 LEU A O 1
ATOM 2295 N N . ALA A 1 318 ? -20.848 5.943 17.471 1.00 74.50 318 ALA A N 1
ATOM 2296 C CA . ALA A 1 318 ? -20.848 4.946 16.415 1.00 74.50 318 ALA A CA 1
ATOM 2297 C C . ALA A 1 318 ? -19.844 5.347 15.322 1.00 74.50 318 ALA A C 1
ATOM 2299 O O . ALA A 1 318 ? -19.942 6.424 14.728 1.00 74.50 318 ALA A O 1
ATOM 2300 N N . GLY A 1 319 ? -18.894 4.461 15.037 1.00 69.50 319 GLY A N 1
ATOM 2301 C CA . GLY A 1 319 ? -17.854 4.697 14.043 1.00 69.50 319 GLY A CA 1
ATOM 2302 C C . GLY A 1 319 ? -16.603 5.407 14.558 1.00 69.50 319 GLY A C 1
ATOM 2303 O O . GLY A 1 319 ? -15.703 5.617 13.759 1.00 69.50 319 GLY A O 1
ATOM 2304 N N . VAL A 1 320 ? -16.489 5.734 15.846 1.00 81.31 320 VAL A N 1
ATOM 2305 C CA . VAL A 1 320 ? -15.221 6.165 16.456 1.00 81.31 320 VAL A CA 1
ATOM 2306 C C . VAL A 1 320 ? -14.590 4.963 17.157 1.00 81.31 320 VAL A C 1
ATOM 2308 O O . VAL A 1 320 ? -15.215 4.325 17.998 1.00 81.31 320 VAL A O 1
ATOM 2311 N N . ARG A 1 321 ? -13.364 4.604 16.771 1.00 73.12 321 ARG A N 1
ATOM 2312 C CA . ARG A 1 321 ? -12.623 3.449 17.306 1.00 73.12 321 ARG A CA 1
ATOM 2313 C C . ARG A 1 321 ? -11.825 3.804 18.555 1.00 73.12 321 ARG A C 1
ATOM 2315 O O . ARG A 1 321 ? -11.601 2.954 19.412 1.00 73.12 321 ARG A O 1
ATOM 2322 N N . GLY A 1 322 ? -11.373 5.047 18.631 1.00 76.06 322 GLY A N 1
ATOM 2323 C CA . GLY A 1 322 ? -10.632 5.549 19.771 1.00 76.06 322 GLY A CA 1
ATOM 2324 C C . GLY A 1 322 ? -10.490 7.057 19.720 1.00 76.06 322 GLY A C 1
ATOM 2325 O O . GLY A 1 322 ? -10.541 7.671 18.655 1.00 76.06 322 GLY A O 1
ATOM 2326 N N . VAL A 1 323 ? -10.303 7.647 20.889 1.00 87.50 323 VAL A N 1
ATOM 2327 C CA . VAL A 1 323 ? -10.131 9.083 21.067 1.00 87.50 323 VAL A CA 1
ATOM 2328 C C . VAL A 1 323 ? -8.893 9.310 21.906 1.00 87.50 323 VAL A C 1
ATOM 2330 O O . VAL A 1 323 ? -8.722 8.694 22.953 1.00 87.50 323 VAL A O 1
ATOM 2333 N N . THR A 1 324 ? -8.018 10.193 21.437 1.00 85.56 324 THR A N 1
ATOM 2334 C CA . THR A 1 324 ? -6.823 10.597 22.177 1.00 85.56 324 THR A CA 1
ATOM 2335 C C . THR A 1 324 ? -6.829 12.102 22.368 1.00 85.56 324 THR A C 1
ATOM 2337 O O . THR A 1 324 ? -6.828 12.866 21.401 1.00 85.56 324 THR A O 1
ATOM 2340 N N . ARG A 1 325 ? -6.796 12.567 23.617 1.00 88.06 325 ARG A N 1
ATOM 2341 C CA . ARG A 1 325 ? -6.650 13.997 23.904 1.00 88.06 325 ARG A CA 1
ATOM 2342 C C . ARG A 1 325 ? -5.210 14.459 23.681 1.00 88.06 325 ARG A C 1
ATOM 2344 O O . ARG A 1 325 ? -4.289 14.001 24.351 1.00 88.06 325 ARG A O 1
ATOM 2351 N N . ARG A 1 326 ? -5.019 15.411 22.767 1.00 88.19 326 ARG A N 1
ATOM 2352 C CA . ARG A 1 326 ? -3.705 15.971 22.400 1.00 88.19 326 ARG A CA 1
ATOM 2353 C C . ARG A 1 326 ? -3.349 17.213 23.208 1.00 88.19 326 ARG A C 1
ATOM 2355 O O . ARG A 1 326 ? -2.184 17.416 23.533 1.00 88.19 326 ARG A O 1
ATOM 2362 N N . SER A 1 327 ? -4.329 18.063 23.514 1.00 86.75 327 SER A N 1
ATOM 2363 C CA . SER A 1 327 ? -4.105 19.309 24.257 1.00 86.75 327 SER A CA 1
ATOM 2364 C C . SER A 1 327 ? -5.390 19.816 24.909 1.00 86.75 327 SER A C 1
ATOM 2366 O O . SER A 1 327 ? -6.485 19.590 24.397 1.00 86.75 327 SER A O 1
ATOM 2368 N N . LEU A 1 328 ? -5.242 20.536 26.020 1.00 83.00 328 LEU A N 1
ATOM 2369 C CA . LEU A 1 328 ? -6.287 21.334 26.657 1.00 83.00 328 LEU A CA 1
ATOM 2370 C C . LEU A 1 328 ? -5.634 22.624 27.171 1.00 83.00 328 LEU A C 1
ATOM 2372 O O . LEU A 1 328 ? -4.925 22.597 28.178 1.00 83.00 328 LEU A O 1
ATOM 2376 N N . LYS A 1 329 ? -5.825 23.743 26.467 1.00 82.00 329 LYS A N 1
ATOM 2377 C CA . LYS A 1 329 ? -5.255 25.054 26.830 1.00 82.00 329 LYS A CA 1
ATOM 2378 C C . LYS A 1 329 ? -6.269 26.159 26.548 1.00 82.00 329 LYS A C 1
ATOM 2380 O O . LYS A 1 329 ? -6.927 26.142 25.520 1.00 82.00 329 LYS A O 1
ATOM 2385 N N . GLY A 1 330 ? -6.405 27.118 27.466 1.00 71.38 330 GLY A N 1
ATOM 2386 C CA . GLY A 1 330 ? -7.221 28.321 27.237 1.00 71.38 330 GLY A CA 1
ATOM 2387 C C . GLY A 1 330 ? -8.714 28.071 26.967 1.00 71.38 330 GLY A C 1
ATOM 2388 O O . GLY A 1 330 ? -9.348 28.881 26.306 1.00 71.38 330 GLY A O 1
ATOM 2389 N N . GLY A 1 331 ? -9.283 26.953 27.440 1.00 76.38 331 GLY A N 1
ATOM 2390 C CA . GLY A 1 331 ? -10.681 26.585 27.166 1.00 76.38 331 GLY A CA 1
ATOM 2391 C C . GLY A 1 331 ? -10.917 25.930 25.797 1.00 76.38 331 GLY A C 1
ATOM 2392 O O . GLY A 1 331 ? -12.063 25.599 25.478 1.00 76.38 331 GLY A O 1
ATOM 2393 N N . GLU A 1 332 ? -9.849 25.703 25.030 1.00 83.69 332 GLU A N 1
ATOM 2394 C CA . GLU A 1 332 ? -9.824 24.945 23.782 1.00 83.69 332 GLU A CA 1
ATOM 2395 C C . GLU A 1 332 ? -9.200 23.566 24.021 1.00 83.69 332 GLU A C 1
ATOM 2397 O O . GLU A 1 332 ? -8.174 23.419 24.698 1.00 83.69 332 GLU A O 1
ATOM 2402 N N . ALA A 1 333 ? -9.845 22.540 23.482 1.00 87.62 333 ALA A N 1
ATOM 2403 C CA . ALA A 1 333 ? -9.422 21.157 23.585 1.00 87.62 333 ALA A CA 1
ATOM 2404 C C . ALA A 1 333 ? -9.213 20.574 22.189 1.00 87.62 333 ALA A C 1
ATOM 2406 O O . ALA A 1 333 ? -10.027 20.777 21.289 1.00 87.62 333 ALA A O 1
ATOM 2407 N N . VAL A 1 334 ? -8.119 19.838 22.024 1.00 90.19 334 VAL A N 1
ATOM 2408 C CA . VAL A 1 334 ? -7.772 19.171 20.769 1.00 90.19 334 VAL A CA 1
ATOM 2409 C C . VAL A 1 334 ? -7.759 17.673 21.014 1.00 90.19 334 VAL A C 1
ATOM 2411 O O . VAL A 1 334 ? -6.968 17.184 21.829 1.00 90.19 334 VAL A O 1
ATOM 2414 N N . TRP A 1 335 ? -8.603 16.957 20.284 1.00 90.94 335 TRP A N 1
ATOM 2415 C CA . TRP A 1 335 ? -8.635 15.502 20.235 1.00 90.94 335 TRP A CA 1
ATOM 2416 C C . TRP A 1 335 ? -8.216 14.996 18.865 1.00 90.94 335 TRP A C 1
ATOM 2418 O O . TRP A 1 335 ? -8.406 15.649 17.842 1.00 90.94 335 TRP A O 1
ATOM 2428 N N . GLU A 1 336 ? -7.645 13.807 18.868 1.00 89.38 336 GLU A N 1
ATOM 2429 C CA . GLU A 1 336 ? -7.400 12.997 17.690 1.00 89.38 336 GLU A CA 1
ATOM 2430 C C . GLU A 1 336 ? -8.352 11.804 17.772 1.00 89.38 336 GLU A C 1
ATOM 2432 O O . GLU A 1 336 ? -8.271 10.997 18.701 1.00 89.38 336 GLU A O 1
ATOM 2437 N N . LEU A 1 337 ? -9.321 11.767 16.862 1.00 87.50 337 LEU A N 1
ATOM 2438 C CA . LEU A 1 337 ? -10.348 10.736 16.777 1.00 87.50 337 LEU A CA 1
ATOM 2439 C C . LEU A 1 337 ? -9.929 9.727 15.722 1.00 87.50 337 LEU A C 1
ATOM 2441 O O . LEU A 1 337 ? -9.689 10.111 14.588 1.00 87.50 337 LEU A O 1
ATOM 2445 N N . ASP A 1 338 ? -9.894 8.449 16.046 1.00 77.69 338 ASP A N 1
ATOM 2446 C CA . ASP A 1 338 ? -9.679 7.406 15.054 1.00 77.69 338 ASP A CA 1
ATOM 2447 C C . ASP A 1 338 ? -11.036 6.942 14.518 1.00 77.69 338 ASP A C 1
ATOM 2449 O O . ASP A 1 338 ? -11.738 6.160 15.163 1.00 77.69 338 ASP A O 1
ATOM 2453 N N . VAL A 1 339 ? -11.461 7.492 13.381 1.00 78.25 339 VAL A N 1
ATOM 2454 C CA . VAL A 1 339 ? -12.841 7.378 12.881 1.00 78.25 339 VAL A CA 1
ATOM 2455 C C . VAL A 1 339 ? -12.915 6.440 11.699 1.00 78.25 339 VAL A C 1
ATOM 2457 O O . VAL A 1 339 ? -12.131 6.564 10.763 1.00 78.25 339 VAL A O 1
ATOM 2460 N N . LEU A 1 340 ? -13.883 5.526 11.714 1.00 66.94 340 LEU A N 1
ATOM 2461 C CA . LEU A 1 340 ? -14.088 4.575 10.641 1.00 66.94 340 LEU A CA 1
ATOM 2462 C C . LEU A 1 340 ? -14.358 5.276 9.305 1.00 66.94 340 LEU A C 1
ATOM 2464 O O . LEU A 1 340 ? -15.117 6.243 9.245 1.00 66.94 340 LEU A O 1
ATOM 2468 N N . THR A 1 341 ? -13.777 4.761 8.220 1.00 65.19 341 THR A N 1
ATOM 2469 C CA . THR A 1 341 ? -13.865 5.397 6.893 1.00 65.19 341 THR A CA 1
ATOM 2470 C C . THR A 1 341 ? -15.315 5.558 6.408 1.00 65.19 341 THR A C 1
ATOM 2472 O O . THR A 1 341 ? -15.640 6.551 5.762 1.00 65.19 341 THR A O 1
ATOM 2475 N N . ASP A 1 342 ? -16.216 4.635 6.757 1.00 61.69 342 ASP A N 1
ATOM 2476 C CA . ASP A 1 342 ? -17.644 4.711 6.413 1.00 61.69 342 ASP A CA 1
ATOM 2477 C C . ASP A 1 342 ? -18.455 5.644 7.333 1.00 61.69 342 ASP A C 1
ATOM 2479 O O . ASP A 1 342 ? -19.577 6.029 6.996 1.00 61.69 342 ASP A O 1
ATOM 2483 N N . ALA A 1 343 ? -17.894 6.026 8.480 1.00 67.88 343 ALA A N 1
ATOM 2484 C CA . ALA A 1 343 ? -18.483 6.975 9.416 1.00 67.88 343 ALA A CA 1
ATOM 2485 C C . ALA A 1 343 ? -18.039 8.424 9.159 1.00 67.88 343 ALA A C 1
ATOM 2487 O O . ALA A 1 343 ? -18.748 9.337 9.584 1.00 67.88 343 ALA A O 1
ATOM 2488 N N . LEU A 1 344 ? -16.932 8.645 8.434 1.00 73.31 344 LEU A N 1
ATOM 2489 C CA . LEU A 1 344 ? -16.396 9.980 8.125 1.00 73.31 344 LEU A CA 1
ATOM 2490 C C . LEU A 1 344 ? -17.434 10.940 7.518 1.00 73.31 344 LEU A C 1
ATOM 2492 O O . LEU A 1 344 ? -17.580 12.033 8.061 1.00 73.31 344 LEU A O 1
ATOM 2496 N N . PRO A 1 345 ? -18.225 10.568 6.486 1.00 76.25 345 PRO A N 1
ATOM 2497 C CA . PRO A 1 345 ? -19.175 11.505 5.871 1.00 76.25 345 PRO A CA 1
ATOM 2498 C C . PRO A 1 345 ? -20.309 11.937 6.809 1.00 76.25 345 PRO A C 1
ATOM 2500 O O . PRO A 1 345 ? -20.992 12.924 6.558 1.00 76.25 345 PRO A O 1
ATOM 2503 N N . LEU A 1 346 ? -20.546 11.169 7.875 1.00 80.12 346 LEU A N 1
ATOM 2504 C CA . LEU A 1 346 ? -21.604 11.412 8.852 1.00 80.12 346 LEU A CA 1
ATOM 2505 C C . LEU A 1 346 ? -21.057 11.951 10.177 1.00 80.12 346 LEU A C 1
ATOM 2507 O O . LEU A 1 346 ? -21.847 12.233 11.078 1.00 80.12 346 LEU A O 1
ATOM 2511 N N . LEU A 1 347 ? -19.734 12.082 10.315 1.00 83.75 347 LEU A N 1
ATOM 2512 C CA . LEU A 1 347 ? -19.083 12.419 11.575 1.00 83.75 347 LEU A CA 1
ATOM 2513 C C . LEU A 1 347 ? -19.538 13.787 12.085 1.00 83.75 347 LEU A C 1
ATOM 2515 O O . LEU A 1 347 ? -19.968 13.887 13.229 1.00 83.75 347 LEU A O 1
ATOM 2519 N N . SER A 1 348 ? -19.535 14.810 11.228 1.00 83.81 348 SER A N 1
ATOM 2520 C CA . SER A 1 348 ? -19.965 16.168 11.590 1.00 83.81 348 SER A CA 1
ATOM 2521 C C . SER A 1 348 ? -21.412 16.212 12.069 1.00 83.81 348 SER A C 1
ATOM 2523 O O . SER A 1 348 ? -21.701 16.756 13.129 1.00 83.81 348 SER A O 1
ATOM 2525 N N . ARG A 1 349 ? -22.314 15.530 11.357 1.00 83.94 349 ARG A N 1
ATOM 2526 C CA . ARG A 1 349 ? -23.720 15.412 11.761 1.00 83.94 349 ARG A CA 1
ATOM 2527 C C . ARG A 1 349 ? -23.881 14.676 13.095 1.00 83.94 349 ARG A C 1
ATOM 2529 O O . ARG A 1 349 ? -24.672 15.085 13.939 1.00 83.94 349 ARG A O 1
ATOM 2536 N N . ARG A 1 350 ? -23.126 13.595 13.312 1.00 84.50 350 ARG A N 1
ATOM 2537 C CA . ARG A 1 350 ? -23.154 12.835 14.573 1.00 84.50 350 ARG A CA 1
ATOM 2538 C C . ARG A 1 350 ? -22.608 13.641 15.745 1.00 84.50 350 ARG A C 1
ATOM 2540 O O . ARG A 1 350 ? -23.170 13.559 16.830 1.00 84.50 350 ARG A O 1
ATOM 2547 N N . LEU A 1 351 ? -21.569 14.447 15.534 1.00 86.56 351 LEU A N 1
ATOM 2548 C CA . LEU A 1 351 ? -21.035 15.325 16.575 1.00 86.56 351 LEU A CA 1
ATOM 2549 C C . LEU A 1 351 ? -22.098 16.302 17.111 1.00 86.56 351 LEU A C 1
ATOM 2551 O O . LEU A 1 351 ? -22.057 16.641 18.292 1.00 86.56 351 LEU A O 1
ATOM 2555 N N . GLU A 1 352 ? -23.063 16.708 16.282 1.00 85.69 352 GLU A N 1
ATOM 2556 C CA . GLU A 1 352 ? -24.153 17.614 16.670 1.00 85.69 352 GLU A CA 1
ATOM 2557 C C . GLU A 1 352 ? -25.403 16.890 17.201 1.00 85.69 352 GLU A C 1
ATOM 2559 O O . GLU A 1 352 ? -26.012 17.332 18.179 1.00 85.69 352 GLU A O 1
ATOM 2564 N N . GLU A 1 353 ? -25.809 15.788 16.562 1.00 84.44 353 GLU A N 1
ATOM 2565 C CA . GLU A 1 353 ? -27.116 15.153 16.796 1.00 84.44 353 GLU A CA 1
ATOM 2566 C C . GLU A 1 353 ? -27.091 14.010 17.828 1.00 84.44 353 GLU A C 1
ATOM 2568 O O . GLU A 1 353 ? -28.146 13.657 18.381 1.00 84.44 353 GLU A O 1
ATOM 2573 N N . ASP A 1 354 ? -25.919 13.423 18.098 1.00 84.88 354 ASP A N 1
ATOM 2574 C CA . ASP A 1 354 ? -25.807 12.208 18.908 1.00 84.88 354 ASP A CA 1
ATOM 2575 C C . ASP A 1 354 ? -26.250 12.429 20.362 1.00 84.88 354 ASP A C 1
ATOM 2577 O O . ASP A 1 354 ? -25.922 13.426 21.016 1.00 84.88 354 ASP A O 1
ATOM 2581 N N . ALA A 1 355 ? -27.012 11.466 20.885 1.00 80.25 355 ALA A N 1
ATOM 2582 C CA . ALA A 1 355 ? -27.586 11.522 22.222 1.00 80.25 355 ALA A CA 1
ATOM 2583 C C . ALA A 1 355 ? -26.526 11.674 23.326 1.00 80.25 355 ALA A C 1
ATOM 2585 O O . ALA A 1 355 ? -26.780 12.390 24.300 1.00 80.25 355 ALA A O 1
ATOM 2586 N N . ALA A 1 356 ? -25.343 11.073 23.161 1.00 80.25 356 ALA A N 1
ATOM 2587 C CA . ALA A 1 356 ? -24.237 11.171 24.113 1.00 80.25 356 ALA A CA 1
ATOM 2588 C C . ALA A 1 356 ? -23.605 12.576 24.143 1.00 80.25 356 ALA A C 1
ATOM 2590 O O . ALA A 1 356 ? -23.048 12.988 25.164 1.00 80.25 356 ALA A O 1
ATOM 2591 N N . LEU A 1 357 ? -23.733 13.342 23.054 1.00 83.00 357 LEU A N 1
ATOM 2592 C CA . LEU A 1 357 ? -23.121 14.665 22.888 1.00 83.00 357 LEU A CA 1
ATOM 2593 C C . LEU A 1 357 ? -24.083 15.836 23.129 1.00 83.00 357 LEU A C 1
ATOM 2595 O O . LEU A 1 357 ? -23.637 16.964 23.367 1.00 83.00 357 LEU A O 1
ATOM 2599 N N . ARG A 1 358 ? -25.396 15.578 23.198 1.00 81.38 358 ARG A N 1
ATOM 2600 C CA . ARG A 1 358 ? -26.429 16.573 23.560 1.00 81.38 358 ARG A CA 1
ATOM 2601 C C . ARG A 1 358 ? -26.112 17.419 24.806 1.00 81.38 358 ARG A C 1
ATOM 2603 O O . ARG A 1 358 ? -26.382 18.623 24.763 1.00 81.38 358 ARG A O 1
ATOM 2610 N N . PRO A 1 359 ? -25.525 16.882 25.901 1.00 80.56 359 PRO A N 1
ATOM 2611 C CA . PRO A 1 359 ? -25.162 17.685 27.078 1.00 80.56 359 PRO A CA 1
ATOM 2612 C C . PRO A 1 359 ? -24.092 18.757 26.804 1.00 80.56 359 PRO A C 1
ATOM 2614 O O . PRO A 1 359 ? -23.952 19.724 27.565 1.00 80.56 359 PRO A O 1
ATOM 2617 N N . PHE A 1 360 ? -23.321 18.592 25.729 1.00 81.56 360 PHE A N 1
ATOM 2618 C CA . PHE A 1 360 ? -22.229 19.485 25.349 1.00 81.56 360 PHE A CA 1
ATOM 2619 C C . PHE A 1 360 ? -22.634 20.525 24.306 1.00 81.56 360 PHE A C 1
ATOM 2621 O O . PHE A 1 360 ? -21.938 21.536 24.198 1.00 81.56 360 PHE A O 1
ATOM 2628 N N . ARG A 1 361 ? -23.769 20.311 23.613 1.00 82.25 361 ARG A N 1
ATOM 2629 C CA . ARG A 1 361 ? -24.306 21.185 22.554 1.00 82.25 361 ARG A CA 1
ATOM 2630 C C . ARG A 1 361 ? -23.197 21.633 21.603 1.00 82.25 361 ARG A C 1
ATOM 2632 O O . ARG A 1 361 ? -22.886 22.824 21.530 1.00 82.25 361 ARG A O 1
ATOM 2639 N N . LEU A 1 362 ? -22.556 20.651 20.976 1.00 85.75 362 LEU A N 1
ATOM 2640 C CA . LEU A 1 362 ? -21.520 20.894 19.984 1.00 85.75 362 LEU A CA 1
ATOM 2641 C C . LEU A 1 362 ? -22.153 21.469 18.719 1.00 85.75 362 LEU A C 1
ATOM 2643 O O . LEU A 1 362 ? -23.206 21.009 18.287 1.00 85.75 362 LEU A O 1
ATOM 2647 N N . LEU A 1 363 ? -21.501 22.478 18.157 1.00 85.19 363 LEU A N 1
ATOM 2648 C CA . LEU A 1 363 ? -21.819 23.052 16.855 1.00 85.19 363 LEU A CA 1
ATOM 2649 C C . LEU A 1 363 ? -20.564 22.985 15.996 1.00 85.19 363 LEU A C 1
ATOM 2651 O O . LEU A 1 363 ? -19.524 23.512 16.406 1.00 85.19 363 LEU A O 1
ATOM 2655 N N . VAL A 1 364 ? -20.644 22.336 14.841 1.00 87.69 364 VAL A N 1
ATOM 2656 C CA . VAL A 1 364 ? -19.535 22.209 13.897 1.00 87.69 364 VAL A CA 1
ATOM 2657 C C . VAL A 1 364 ? -19.433 23.506 13.099 1.00 87.69 364 VAL A C 1
ATOM 2659 O O . VAL A 1 364 ? -20.339 23.896 12.372 1.00 87.69 364 VAL A O 1
ATOM 2662 N N . ALA A 1 365 ? -18.315 24.206 13.264 1.00 84.56 365 ALA A N 1
ATOM 2663 C CA . ALA A 1 365 ? -18.019 25.450 12.564 1.00 84.56 365 ALA A CA 1
ATOM 2664 C C . ALA A 1 365 ? -17.355 25.199 11.202 1.00 84.56 365 ALA A C 1
ATOM 2666 O O . ALA A 1 365 ? -17.569 25.965 10.264 1.00 84.56 365 ALA A O 1
ATOM 2667 N N . SER A 1 366 ? -16.542 24.144 11.086 1.00 83.06 366 SER A N 1
ATOM 2668 C CA . SER A 1 366 ? -15.960 23.716 9.813 1.00 83.06 366 SER A CA 1
ATOM 2669 C C . SER A 1 366 ? -15.616 22.228 9.808 1.00 83.06 366 SER A C 1
ATOM 2671 O O . SER A 1 366 ? -15.216 21.664 10.829 1.00 83.06 366 SER A O 1
ATOM 2673 N N . ASP A 1 367 ? -15.738 21.616 8.631 1.00 81.31 367 ASP A N 1
ATOM 2674 C CA . ASP A 1 367 ? -15.374 20.227 8.362 1.00 81.31 367 ASP A CA 1
ATOM 2675 C C . ASP A 1 367 ? -14.462 20.167 7.132 1.00 81.31 367 ASP A C 1
ATOM 2677 O O . ASP A 1 367 ? -14.880 20.452 6.010 1.00 81.31 367 ASP A O 1
ATOM 2681 N N . GLY A 1 368 ? -13.188 19.848 7.361 1.00 71.25 368 GLY A N 1
ATOM 2682 C CA . GLY A 1 368 ? -12.190 19.619 6.318 1.00 71.25 368 GLY A CA 1
ATOM 2683 C C . GLY A 1 368 ? -11.873 18.139 6.092 1.00 71.25 368 GLY A C 1
ATOM 2684 O O . GLY A 1 368 ? -10.826 17.836 5.519 1.00 71.25 368 GLY A O 1
ATOM 2685 N N . GLY A 1 369 ? -12.687 17.213 6.608 1.00 67.69 369 GLY A N 1
ATOM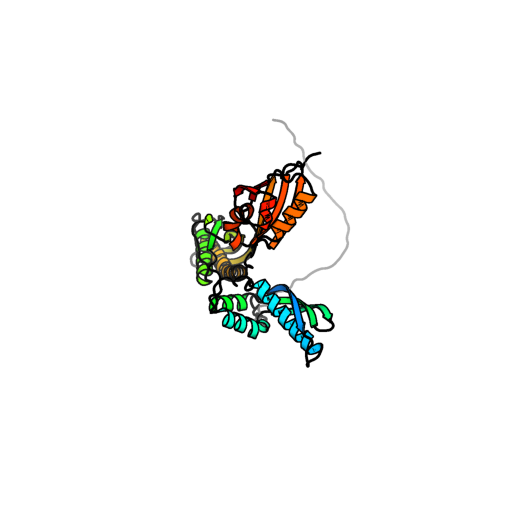 2686 C CA . GLY A 1 369 ? -12.475 15.763 6.553 1.00 67.69 369 GLY A CA 1
ATOM 2687 C C . GLY A 1 369 ? -11.398 15.258 7.520 1.00 67.69 369 GLY A C 1
ATOM 2688 O O . GLY A 1 369 ? -11.669 14.413 8.365 1.00 67.69 369 GLY A O 1
ATOM 2689 N N . ALA A 1 370 ? -10.180 15.803 7.445 1.00 72.31 370 ALA A N 1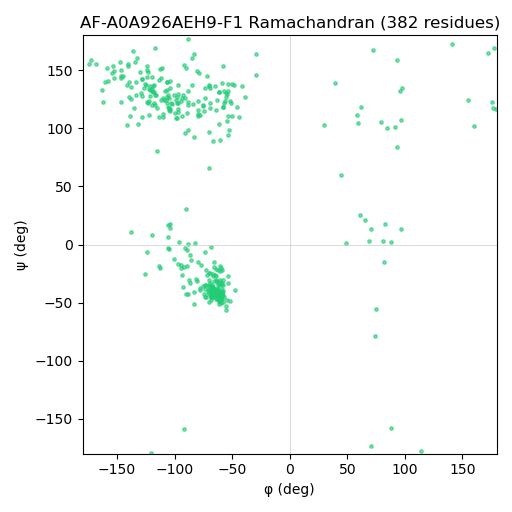
ATOM 2690 C CA . ALA A 1 370 ? -9.073 15.457 8.349 1.00 72.31 370 ALA A CA 1
ATOM 2691 C C . ALA A 1 370 ? -9.033 16.324 9.622 1.00 72.31 370 ALA A C 1
ATOM 2693 O O . ALA A 1 370 ? -8.400 15.964 10.617 1.00 72.31 370 ALA A O 1
ATOM 2694 N N . ARG A 1 371 ? -9.705 17.480 9.597 1.00 85.12 371 ARG A N 1
ATOM 2695 C CA . ARG A 1 371 ? -9.800 18.415 10.720 1.00 85.12 371 ARG A CA 1
ATOM 2696 C C . ARG A 1 371 ? -11.216 18.965 10.816 1.00 85.12 371 ARG A C 1
ATOM 2698 O O . ARG A 1 371 ? -11.721 19.525 9.846 1.00 85.12 371 ARG A O 1
ATOM 2705 N N . ILE A 1 372 ? -11.805 18.851 11.998 1.00 88.31 372 ILE A N 1
ATOM 2706 C CA . ILE A 1 372 ? -13.126 19.379 12.330 1.00 88.31 372 ILE A CA 1
ATOM 2707 C C . ILE A 1 372 ? -12.961 20.414 13.435 1.00 88.31 372 ILE A C 1
ATOM 2709 O O . ILE A 1 372 ? -12.288 20.167 14.440 1.00 88.31 372 ILE A O 1
ATOM 2713 N N . VAL A 1 373 ? -13.575 21.579 13.255 1.00 88.50 373 VAL A N 1
ATOM 2714 C CA . VAL A 1 373 ? -13.623 22.631 14.272 1.00 88.50 373 VAL A CA 1
ATOM 2715 C C . VAL A 1 373 ? -15.046 22.736 14.786 1.00 88.50 373 VAL A C 1
ATOM 2717 O O . VAL A 1 373 ? -15.979 22.917 14.008 1.00 88.50 373 VAL A O 1
ATOM 2720 N N . ALA A 1 374 ? -15.211 22.647 16.100 1.00 89.88 374 ALA A N 1
ATOM 2721 C CA . ALA A 1 374 ? -16.494 22.739 16.770 1.00 89.88 374 ALA A CA 1
ATOM 2722 C C . ALA A 1 374 ? -16.446 23.693 17.974 1.00 89.88 374 ALA A C 1
ATOM 2724 O O . ALA A 1 374 ? -15.390 24.014 18.528 1.00 89.88 374 ALA A O 1
ATOM 2725 N N . ALA A 1 375 ? -17.616 24.146 18.403 1.00 87.38 375 ALA A N 1
ATOM 2726 C CA . ALA A 1 375 ? -17.799 24.935 19.611 1.00 87.38 375 ALA A CA 1
ATOM 2727 C C . ALA A 1 375 ? -18.767 24.220 20.556 1.00 87.38 375 ALA A C 1
ATOM 2729 O O . ALA A 1 375 ? -19.875 23.861 20.165 1.00 87.38 375 ALA A O 1
ATOM 2730 N N . ALA A 1 376 ? -18.358 24.029 21.809 1.00 84.00 376 ALA A N 1
ATOM 2731 C CA . ALA A 1 376 ? -19.202 23.526 22.882 1.00 84.00 376 ALA A CA 1
ATOM 2732 C C . ALA A 1 376 ? -19.838 24.700 23.632 1.00 84.00 376 ALA A C 1
ATOM 2734 O O . ALA A 1 376 ? -19.143 25.603 24.105 1.00 84.00 376 ALA A O 1
ATOM 2735 N N . ARG A 1 377 ? -21.163 24.678 23.810 1.00 78.38 377 ARG A N 1
ATOM 2736 C CA . ARG A 1 377 ? -21.854 25.645 24.677 1.00 78.38 377 ARG A CA 1
ATOM 2737 C C . ARG A 1 377 ? -22.042 25.064 26.077 1.00 78.38 377 ARG A C 1
ATOM 2739 O O . ARG A 1 377 ? -22.642 24.007 26.262 1.00 78.38 377 ARG A O 1
ATOM 2746 N N . GLY A 1 378 ? -21.534 25.771 27.084 1.00 59.56 378 GLY A N 1
ATOM 2747 C CA . GLY A 1 378 ? -21.734 25.421 28.489 1.00 59.56 378 GLY A CA 1
ATOM 2748 C C . GLY A 1 378 ? -23.176 25.652 28.946 1.00 59.56 378 GLY A C 1
ATOM 2749 O O . GLY A 1 378 ? -23.770 26.694 28.669 1.00 59.56 378 GLY A O 1
ATOM 2750 N N . SER A 1 379 ? -23.723 24.696 29.703 1.00 45.38 379 SER A N 1
ATOM 2751 C CA . SER A 1 379 ? -24.806 24.968 30.650 1.00 45.38 379 SER A CA 1
ATOM 2752 C C . SER A 1 379 ? -24.336 26.069 31.601 1.00 45.38 379 SER A C 1
ATOM 2754 O O . SER A 1 379 ? -23.233 25.959 32.142 1.00 45.38 379 SER A O 1
ATOM 2756 N N . ARG A 1 380 ? -25.152 27.114 31.801 1.00 38.88 380 ARG A N 1
ATOM 2757 C CA . ARG A 1 380 ? -24.929 28.124 32.849 1.00 38.88 380 ARG A CA 1
ATOM 2758 C C . ARG A 1 380 ? -24.481 27.430 34.147 1.00 38.88 380 ARG A C 1
ATOM 2760 O O . ARG A 1 380 ? -25.094 26.417 34.495 1.00 38.88 380 ARG A O 1
ATOM 2767 N N . PRO A 1 381 ? -23.473 27.943 34.872 1.00 39.28 381 PRO A N 1
ATOM 2768 C CA . PRO A 1 381 ? -23.295 27.529 36.253 1.00 39.28 381 PRO A CA 1
ATOM 2769 C C . PRO A 1 381 ? -24.603 27.846 36.987 1.00 39.28 381 PRO A C 1
ATOM 2771 O O . PRO A 1 381 ? -25.083 28.980 36.952 1.00 39.28 381 PRO A O 1
ATOM 2774 N N . SER A 1 382 ? -25.234 26.828 37.572 1.00 39.94 382 SER A N 1
ATOM 2775 C CA . SER A 1 382 ? -26.292 27.031 38.558 1.00 39.94 382 SER A CA 1
ATOM 2776 C C . SER A 1 382 ? -25.688 27.861 39.686 1.00 39.94 382 SER A C 1
ATOM 2778 O O . SER A 1 382 ? -24.687 27.446 40.270 1.00 39.94 382 SER A O 1
ATOM 2780 N N . GLY A 1 383 ? -26.239 29.051 39.908 1.00 43.31 383 GLY A N 1
ATOM 2781 C CA . GLY A 1 383 ? -25.657 30.045 40.795 1.00 43.31 383 GLY A CA 1
ATOM 2782 C C . GLY A 1 383 ? -25.467 29.564 42.230 1.00 43.31 383 GLY A C 1
ATOM 2783 O O . GLY A 1 383 ? -26.217 28.725 42.732 1.00 43.31 383 GLY A O 1
ATOM 2784 N N . ARG A 1 384 ? -24.488 30.179 42.885 1.00 32.06 384 ARG A N 1
ATOM 2785 C CA . ARG A 1 384 ? -24.681 30.832 44.175 1.00 32.06 384 ARG A CA 1
ATOM 2786 C C . ARG A 1 384 ? -23.968 32.169 44.142 1.00 32.06 384 ARG A C 1
ATOM 2788 O O . ARG A 1 384 ? -22.877 32.206 43.528 1.00 32.06 384 ARG A O 1
#

Sequence (384 aa):
MIRSVVRFPLGSLSATLASLSALVAQAQPPLSVTDTSAPPPVTATVAPSEVREVVATGTAAIGTGGVLAARRAAEAQALRNAVEKTTGVFVSARTLTQNYVLVRDQVTTRAEGFATLKERLNESVGPESVTVRVRALVSLRPLAERLKGLGLTRAWRVHVTGAGNLGGTPGAHILAATASLEATLTEAGFVVVSDKKEADIEVLTTPQIVTTHTLPLVTAAGPMTMYTVRGQITTRATRAPTGEVVSALATADTDTNISLVTARSNATAAATRTLAPRLAEALMLLPARDSQPVQLVVSGVGSAARAGRLEDALNLLAGVRGVTRRSLKGGEAVWELDVLTDALPLLSRRLEEDAALRPFRLLVASDGGARIVAAARGSRPSGR

Solvent-accessible surface area (backbone atoms only — not comparable to full-atom values): 21844 Å² total; per-residue (Å²): 143,86,90,81,90,87,87,91,90,79,87,82,88,83,88,81,91,80,90,84,81,85,82,84,90,83,83,87,81,80,94,78,92,84,78,92,74,72,76,76,77,79,71,76,72,68,69,76,64,55,61,47,80,39,78,20,60,12,63,23,60,50,54,98,70,35,68,67,47,12,43,54,48,3,46,53,39,10,38,38,45,30,52,35,64,46,48,29,66,82,72,61,79,81,72,69,96,74,58,59,67,61,51,51,47,59,51,69,78,48,35,76,80,40,28,45,83,72,45,80,77,46,77,48,80,55,97,57,31,25,39,28,32,34,34,29,37,30,40,43,58,73,47,42,56,50,36,49,77,67,69,68,57,70,69,48,27,32,15,76,44,58,50,74,79,86,73,74,70,86,60,52,66,39,51,54,47,42,51,56,38,50,51,45,33,43,74,69,52,35,39,77,39,92,49,66,89,74,18,56,30,37,31,42,36,33,56,46,76,80,45,78,47,76,46,83,43,81,48,100,92,42,78,45,51,39,26,41,20,33,10,28,31,36,39,40,31,25,30,52,94,76,65,46,75,78,45,76,49,73,35,67,28,70,24,74,26,73,44,62,64,56,10,46,47,49,4,31,48,53,13,38,67,65,40,33,60,57,49,41,45,56,60,67,41,44,53,65,66,61,50,44,71,25,37,40,36,32,35,50,50,70,45,74,70,52,44,50,57,48,48,56,33,52,44,66,35,88,46,34,79,39,65,43,81,75,47,78,57,97,34,32,35,33,32,40,32,31,29,21,58,89,31,54,92,46,41,68,58,44,53,45,68,33,79,73,36,51,84,41,47,38,42,77,78,45,79,67,82,52,41,35,37,31,38,29,49,70,74,76,79,80,82,131